Protein AF-0000000078979575 (afdb_homodimer)

Organism: Ruegeria pomeroyi (strain ATCC 700808 / DSM 15171 / DSS-3) (NCBI:txid246200)

Nearest PDB structures (foldseek):
  3bvc-assembly1_A  TM=9.914E-01  e=1.562E-35  Roseovarius nubinhibens ISM
  2rg4-assembly1_A  TM=9.804E-01  e=4.126E-33  Oceanicola granulosus HTCC2516
  5ep9-assembly1_A  TM=7.032E-01  e=1.414E-06  Streptomyces nogalater
  7u6i-assembly1_A  TM=6.533E-01  e=7.862E-06  Streptomyces wuyuanensis
  2a1x-assembly1_A  TM=5.498E-01  e=2.847E-05  Homo sapiens

Radius of gyration: 26.41 Å; Cα contacts (8 Å, |Δi|>4): 901; chains: 2; bounding box: 47×78×56 Å

Solvent-accessible surface area (backbone atoms only — not comparable to full-atom values): 21400 Å² total; per-residue (Å²): 127,70,47,73,46,68,29,48,45,44,61,39,39,35,30,56,47,63,80,33,56,57,76,72,58,57,66,60,50,43,53,48,54,52,53,50,56,73,69,33,58,68,18,50,50,51,16,61,76,67,68,44,54,54,41,42,28,71,90,56,42,89,49,54,44,78,75,33,68,70,44,38,38,45,48,52,15,46,52,52,52,51,51,52,48,42,56,73,64,28,51,39,58,81,92,44,45,78,40,83,71,46,57,29,44,38,39,27,36,54,68,14,56,41,73,77,45,62,42,83,91,31,38,39,28,38,40,34,34,49,35,67,47,77,61,47,49,58,36,34,39,44,37,80,54,56,84,64,42,76,80,41,71,49,59,36,96,80,40,58,73,35,64,34,60,58,47,78,47,83,76,50,64,45,26,32,40,38,35,53,14,64,53,36,31,28,24,52,55,19,69,12,88,52,55,34,29,34,40,36,38,31,24,21,80,86,127,69,47,71,45,68,29,48,44,43,60,41,40,35,33,57,46,62,78,33,57,56,76,74,58,57,67,60,51,42,51,49,52,51,52,50,56,71,69,33,59,66,18,49,52,49,17,63,75,68,68,44,53,55,41,41,28,71,88,57,42,88,50,53,44,79,74,34,68,70,43,38,37,46,49,52,15,48,52,51,52,51,50,52,48,43,57,73,64,27,51,38,57,82,91,45,45,78,41,81,71,45,56,29,45,38,39,27,35,54,68,15,55,41,73,76,43,63,43,84,91,31,39,39,26,37,41,34,35,52,36,68,48,76,61,48,49,58,36,33,38,44,37,79,53,55,84,64,42,77,78,40,69,50,60,37,95,81,41,58,73,34,63,34,60,59,48,79,47,82,77,52,65,46,25,32,40,38,35,51,14,65,52,37,30,28,25,51,57,19,68,13,88,53,56,32,29,35,39,37,37,32,23,21,80,85

Secondary structure (DSSP, 8-state):
--EEEEESPEEEEEEEGGGSSSP--HHHHHHHHHHHHHH-HHHHHHHHHTT-SSEE-TTT-S-HHHH-HHHHHHHHHHHHHHHHHHHHTTB--TT--EEEEEEEEEEE-TT--EEEE--TT-SEEEEEEEE--TT---EEEE-TTGGGGTTSPPBPTT--GGG-SEEEE-PPTTEEEEEETTS-EEEPPP-SSSPEEEEEEEEEE-/--EEEEESPEEEEEEEGGGSSSP--HHHHHHHHHHHHHH-HHHHHHHHHTT-SSEE-TTT-S-HHHH-HHHHHHHHHHHHHHHHHHHHTTB--TT--EEEEEEEEEEE-TT--EEEE--TT-SEEEEEEEE--TT---EEEE-TTGGGGTTSPPBPTT--GGG-SEEEE-PPTTEEEEEETTS-EEEPPP-SSSPEEEEEEEEEE-

InterPro domains:
  IPR012668 Conserved hypothetical protein CHP02466 [PF13759] (103-202)
  IPR012668 Conserved hypothetical protein CHP02466 [TIGR02466] (5-206)

Structure (mmCIF, N/CA/C/O backbone):
data_AF-0000000078979575-model_v1
#
loop_
_entity.id
_entity.type
_entity.pdbx_description
1 polymer 'Fe2OG dioxygenase domain-containing protein'
#
loop_
_atom_site.group_PDB
_atom_site.id
_atom_site.type_symbol
_atom_site.label_atom_id
_atom_site.label_alt_id
_atom_site.label_comp_id
_atom_site.label_asym_id
_atom_site.label_entity_id
_atom_site.label_seq_id
_atom_site.pdbx_PDB_ins_code
_atom_site.Cartn_x
_atom_site.Cartn_y
_atom_site.Cartn_z
_atom_site.occupancy
_atom_site.B_iso_or_equiv
_atom_site.auth_seq_id
_atom_site.auth_comp_id
_atom_site.auth_asym_id
_atom_site.auth_atom_id
_atom_site.pdbx_PDB_model_num
ATOM 1 N N . MET A 1 1 ? -10.383 22.484 -6.965 1 86.62 1 MET A N 1
ATOM 2 C CA . MET A 1 1 ? -10.766 21.109 -6.727 1 86.62 1 MET A CA 1
ATOM 3 C C . MET A 1 1 ? -9.633 20.328 -6.059 1 86.62 1 MET A C 1
ATOM 5 O O . MET A 1 1 ? -8.461 20.562 -6.344 1 86.62 1 MET A O 1
ATOM 9 N N . SER A 1 2 ? -9.992 19.562 -5.074 1 93.56 2 SER A N 1
ATOM 10 C CA . SER A 1 2 ? -9.008 18.781 -4.34 1 93.56 2 SER A CA 1
ATOM 11 C C . SER A 1 2 ? -8.227 17.859 -5.273 1 93.56 2 SER A C 1
ATOM 13 O O . SER A 1 2 ? -8.742 17.438 -6.305 1 93.56 2 SER A O 1
ATOM 15 N N . GLN A 1 3 ? -7.035 17.797 -5.059 1 95.62 3 GLN A N 1
ATOM 16 C CA . GLN A 1 3 ? -6.164 16.828 -5.723 1 95.62 3 GLN A CA 1
ATOM 17 C C . GLN A 1 3 ? -5.887 15.625 -4.824 1 95.62 3 GLN A C 1
ATOM 19 O O . GLN A 1 3 ? -5.219 15.75 -3.797 1 95.62 3 GLN A O 1
ATOM 24 N N . ILE A 1 4 ? -6.449 14.523 -5.25 1 97.38 4 ILE A N 1
ATOM 25 C CA . ILE A 1 4 ? -6.227 13.32 -4.457 1 97.38 4 ILE A CA 1
ATOM 26 C C . ILE A 1 4 ? -5.355 12.336 -5.238 1 97.38 4 ILE A C 1
ATOM 28 O O . ILE A 1 4 ? -5.672 11.992 -6.379 1 97.38 4 ILE A O 1
ATOM 32 N N . GLU A 1 5 ? -4.258 11.898 -4.656 1 97.94 5 GLU A N 1
ATOM 33 C CA . GLU A 1 5 ? -3.289 11.023 -5.305 1 97.94 5 GLU A CA 1
ATOM 34 C C . GLU A 1 5 ? -3.324 9.625 -4.695 1 97.94 5 GLU A C 1
ATOM 36 O O . GLU A 1 5 ? -3.643 9.461 -3.514 1 97.94 5 GLU A O 1
ATOM 41 N N . SER A 1 6 ? -3.068 8.578 -5.543 1 98.62 6 SER A N 1
ATOM 42 C CA . SER A 1 6 ? -2.793 7.223 -5.082 1 98.62 6 SER A CA 1
ATOM 43 C C . SER A 1 6 ? -1.292 6.957 -5.008 1 98.62 6 SER A C 1
ATOM 45 O O . SER A 1 6 ? -0.59 7.051 -6.02 1 98.62 6 SER A O 1
ATOM 47 N N . LEU A 1 7 ? -0.844 6.695 -3.799 1 98.75 7 LEU A N 1
ATOM 48 C CA . LEU A 1 7 ? 0.581 6.516 -3.545 1 98.75 7 LEU A CA 1
ATOM 49 C C . LEU A 1 7 ? 0.865 5.109 -3.027 1 98.75 7 LEU A C 1
ATOM 51 O O . LEU A 1 7 ? -0.049 4.406 -2.59 1 98.75 7 LEU A O 1
ATOM 55 N N . PHE A 1 8 ? 2.148 4.68 -3.162 1 98.62 8 PHE A N 1
ATOM 56 C CA . PHE A 1 8 ? 2.646 3.451 -2.559 1 98.62 8 PHE A CA 1
ATOM 57 C C . PHE A 1 8 ? 1.82 2.254 -3.008 1 98.62 8 PHE A C 1
ATOM 59 O O . PHE A 1 8 ? 1.342 1.476 -2.18 1 98.62 8 PHE A O 1
ATOM 66 N N . VAL A 1 9 ? 1.707 2.105 -4.301 1 98.69 9 VAL A N 1
ATOM 67 C CA . VAL A 1 9 ? 0.762 1.155 -4.875 1 98.69 9 VAL A CA 1
ATOM 68 C C . VAL A 1 9 ? 1.391 -0.236 -4.922 1 98.69 9 VAL A C 1
ATOM 70 O O . VAL A 1 9 ? 2.611 -0.369 -5.023 1 98.69 9 VAL A O 1
ATOM 73 N N . THR A 1 10 ? 0.613 -1.27 -4.816 1 98.75 10 THR A N 1
ATOM 74 C CA . THR A 1 10 ? 0.979 -2.662 -5.051 1 98.75 10 THR A CA 1
ATOM 75 C C . THR A 1 10 ? 0.562 -3.102 -6.453 1 98.75 10 THR A C 1
ATOM 77 O O . THR A 1 10 ? -0.618 -3.029 -6.805 1 98.75 10 THR A O 1
ATOM 80 N N . ARG A 1 11 ? 1.549 -3.553 -7.199 1 98.75 11 ARG A N 1
ATOM 81 C CA . ARG A 1 11 ? 1.287 -3.873 -8.602 1 98.75 11 ARG A CA 1
ATOM 82 C C . ARG A 1 11 ? 0.968 -5.355 -8.773 1 98.75 11 ARG A C 1
ATOM 84 O O . ARG A 1 11 ? 1.617 -6.211 -8.164 1 98.75 11 ARG A O 1
ATOM 91 N N . LEU A 1 12 ? -0.054 -5.641 -9.57 1 98.88 12 LEU A N 1
ATOM 92 C CA . LEU A 1 12 ? -0.389 -7 -9.984 1 98.88 12 LEU A CA 1
ATOM 93 C C . LEU A 1 12 ? -0.333 -7.137 -11.5 1 98.88 12 LEU A C 1
ATOM 95 O O . LEU A 1 12 ? -1.012 -6.402 -12.219 1 98.88 12 LEU A O 1
ATOM 99 N N . TYR A 1 13 ? 0.496 -8.086 -11.953 1 98.81 13 TYR A N 1
ATOM 100 C CA . TYR A 1 13 ? 0.707 -8.352 -13.367 1 98.81 13 TYR A CA 1
ATOM 101 C C . TYR A 1 13 ? -0.141 -9.531 -13.828 1 98.81 13 TYR A C 1
ATOM 103 O O . TYR A 1 13 ? -0.115 -10.602 -13.219 1 98.81 13 TYR A O 1
ATOM 111 N N . ARG A 1 14 ? -0.91 -9.344 -14.852 1 98.69 14 ARG A N 1
ATOM 112 C CA . ARG A 1 14 ? -1.663 -10.406 -15.508 1 98.69 14 ARG A CA 1
ATOM 113 C C . ARG A 1 14 ? -1.429 -10.391 -17.016 1 98.69 14 ARG A C 1
ATOM 115 O O . ARG A 1 14 ? -1.499 -9.336 -17.641 1 98.69 14 ARG A O 1
ATOM 122 N N . ALA A 1 15 ? -1.173 -11.516 -17.562 1 98.44 15 ALA A N 1
ATOM 123 C CA . ALA A 1 15 ? -1.02 -11.648 -19 1 98.44 15 ALA A CA 1
ATOM 124 C C . ALA A 1 15 ? -1.31 -13.07 -19.469 1 98.44 15 ALA A C 1
ATOM 126 O O . ALA A 1 15 ? -1.337 -14 -18.656 1 98.44 15 ALA A O 1
ATOM 127 N N . ARG A 1 16 ? -1.567 -13.156 -20.781 1 97.69 16 ARG A N 1
ATOM 128 C CA . ARG A 1 16 ? -1.498 -14.484 -21.391 1 97.69 16 ARG A CA 1
ATOM 129 C C . ARG A 1 16 ? -0.058 -14.977 -21.453 1 97.69 16 ARG A C 1
ATOM 131 O O . ARG A 1 16 ? 0.836 -14.25 -21.891 1 97.69 16 ARG A O 1
ATOM 138 N N . LEU A 1 17 ? 0.126 -16.188 -21 1 97.38 17 LEU A N 1
ATOM 139 C CA . LEU A 1 17 ? 1.456 -16.781 -21.047 1 97.38 17 LEU A CA 1
ATOM 140 C C . LEU A 1 17 ? 2.025 -16.719 -22.453 1 97.38 17 LEU A C 1
ATOM 142 O O . LEU A 1 17 ? 3.223 -16.469 -22.641 1 97.38 17 LEU A O 1
ATOM 146 N N . SER A 1 18 ? 1.192 -16.797 -23.422 1 96.06 18 SER A N 1
ATOM 147 C CA . SER A 1 18 ? 1.577 -16.891 -24.828 1 96.06 18 SER A CA 1
ATOM 148 C C . SER A 1 18 ? 2.033 -15.539 -25.359 1 96.06 18 SER A C 1
ATOM 150 O O . SER A 1 18 ? 2.504 -15.445 -26.5 1 96.06 18 SER A O 1
ATOM 152 N N . GLU A 1 19 ? 1.841 -14.484 -24.594 1 96.62 19 GLU A N 1
ATOM 153 C CA . GLU A 1 19 ? 2.342 -13.188 -25.047 1 96.62 19 GLU A CA 1
ATOM 154 C C . GLU A 1 19 ? 3.855 -13.219 -25.219 1 96.62 19 GLU A C 1
ATOM 156 O O . GLU A 1 19 ? 4.414 -12.391 -25.953 1 96.62 19 GLU A O 1
ATOM 161 N N . HIS A 1 20 ? 4.484 -14.031 -24.469 1 96.25 20 HIS A N 1
ATOM 162 C CA . HIS A 1 20 ? 5.902 -14.32 -24.672 1 96.25 20 HIS A CA 1
ATOM 163 C C . HIS A 1 20 ? 6.125 -15.781 -25.047 1 96.25 20 HIS A C 1
ATOM 165 O O . HIS A 1 20 ? 5.477 -16.672 -24.5 1 96.25 20 HIS A O 1
ATOM 171 N N . GLY A 1 21 ? 6.941 -15.93 -25.984 1 93.5 21 GLY A N 1
ATOM 172 C CA . GLY A 1 21 ? 7.227 -17.281 -26.438 1 93.5 21 GLY A CA 1
ATOM 173 C C . GLY A 1 21 ? 8.234 -18 -25.562 1 93.5 21 GLY A C 1
ATOM 174 O O . GLY A 1 21 ? 8.836 -17.406 -24.672 1 93.5 21 GLY A O 1
ATOM 175 N N . PRO A 1 22 ? 8.352 -19.422 -25.781 1 95.62 22 PRO A N 1
ATOM 176 C CA . PRO A 1 22 ? 7.602 -20.266 -26.719 1 95.62 22 PRO A CA 1
ATOM 177 C C . PRO A 1 22 ? 6.164 -20.516 -26.266 1 95.62 22 PRO A C 1
ATOM 179 O O . PRO A 1 22 ? 5.852 -20.406 -25.078 1 95.62 22 PRO A O 1
ATOM 182 N N . ALA A 1 23 ? 5.344 -20.812 -27.25 1 92.94 23 ALA A N 1
ATOM 183 C CA . ALA A 1 23 ? 3.959 -21.141 -26.938 1 92.94 23 ALA A CA 1
ATOM 184 C C . ALA A 1 23 ? 3.877 -22.453 -26.156 1 92.94 23 ALA A C 1
ATOM 186 O O . ALA A 1 23 ? 4.582 -23.422 -26.484 1 92.94 23 ALA A O 1
ATOM 187 N N . ILE A 1 24 ? 3.1 -22.422 -25.172 1 95.25 24 ILE A N 1
ATOM 188 C CA . ILE A 1 24 ? 2.885 -23.609 -24.359 1 95.25 24 ILE A CA 1
ATOM 189 C C . ILE A 1 24 ? 1.518 -24.219 -24.672 1 95.25 24 ILE A C 1
ATOM 191 O O . ILE A 1 24 ? 0.49 -23.547 -24.531 1 95.25 24 ILE A O 1
ATOM 195 N N . ASP A 1 25 ? 1.508 -25.438 -25.109 1 94.81 25 ASP A N 1
ATOM 196 C CA . ASP A 1 25 ? 0.245 -26.125 -25.359 1 94.81 25 ASP A CA 1
ATOM 197 C C . ASP A 1 25 ? -0.474 -26.469 -24.062 1 94.81 25 ASP A C 1
ATOM 199 O O . ASP A 1 25 ? 0.044 -27.234 -23.25 1 94.81 25 ASP A O 1
ATOM 203 N N . PRO A 1 26 ? -1.675 -25.969 -23.891 1 95.5 26 PRO A N 1
ATOM 204 C CA . PRO A 1 26 ? -2.359 -26.188 -22.625 1 95.5 26 PRO A CA 1
ATOM 205 C C . PRO A 1 26 ? -2.691 -27.656 -22.359 1 95.5 26 PRO A C 1
ATOM 207 O O . PRO A 1 26 ? -2.633 -28.109 -21.219 1 95.5 26 PRO A O 1
ATOM 210 N N . GLU A 1 27 ? -3.059 -28.359 -23.359 1 96.5 27 GLU A N 1
ATOM 211 C CA . GLU A 1 27 ? -3.402 -29.766 -23.203 1 96.5 27 GLU A CA 1
ATOM 212 C C . GLU A 1 27 ? -2.178 -30.594 -22.844 1 96.5 27 GLU A C 1
ATOM 214 O O . GLU A 1 27 ? -2.252 -31.469 -21.969 1 96.5 27 GLU A O 1
ATOM 219 N N . GLU A 1 28 ? -1.124 -30.344 -23.531 1 97.44 28 GLU A N 1
ATOM 220 C CA . GLU A 1 28 ? 0.119 -31.031 -23.203 1 97.44 28 GLU A CA 1
ATOM 221 C C . GLU A 1 28 ? 0.579 -30.719 -21.781 1 97.44 28 GLU A C 1
ATOM 223 O O . GLU A 1 28 ? 1.053 -31.609 -21.062 1 97.44 28 GLU A O 1
ATOM 228 N N . MET A 1 29 ? 0.469 -29.484 -21.406 1 98.44 29 MET A N 1
ATOM 229 C CA . MET A 1 29 ? 0.854 -29.078 -20.047 1 98.44 29 MET A CA 1
ATOM 230 C C . MET A 1 29 ? 0.012 -29.812 -19 1 98.44 29 MET A C 1
ATOM 232 O O . MET A 1 29 ? 0.546 -30.344 -18.031 1 98.44 29 MET A O 1
ATOM 236 N N . GLU A 1 30 ? -1.282 -29.859 -19.219 1 98.5 30 GLU A N 1
ATOM 237 C CA . GLU A 1 30 ? -2.182 -30.547 -18.297 1 98.5 30 GLU A CA 1
ATOM 238 C C . GLU A 1 30 ? -1.83 -32.031 -18.172 1 98.5 30 GLU A C 1
ATOM 240 O O . GLU A 1 30 ? -1.716 -32.562 -17.078 1 98.5 30 GLU A O 1
ATOM 245 N N . ALA A 1 31 ? -1.645 -32.625 -19.312 1 98.31 31 ALA A N 1
ATOM 246 C CA . ALA A 1 31 ? -1.289 -34.062 -19.328 1 98.31 31 ALA A CA 1
ATOM 247 C C . ALA A 1 31 ? 0.037 -34.312 -18.609 1 98.31 31 ALA A C 1
ATOM 249 O O . ALA A 1 31 ? 0.183 -35.281 -17.875 1 98.31 31 ALA A O 1
ATOM 250 N N . SER A 1 32 ? 1.008 -33.406 -18.844 1 98.25 32 SER A N 1
ATOM 251 C CA . SER A 1 32 ? 2.311 -33.531 -18.203 1 98.25 32 SER A CA 1
ATOM 252 C C . SER A 1 32 ? 2.186 -33.406 -16.688 1 98.25 32 SER A C 1
ATOM 254 O O . SER A 1 32 ? 2.797 -34.188 -15.945 1 98.25 32 SER A O 1
ATOM 256 N N . CYS A 1 33 ? 1.37 -32.5 -16.188 1 98.69 33 CYS A N 1
ATOM 257 C CA . CYS A 1 33 ? 1.175 -32.312 -14.75 1 98.69 33 CYS A CA 1
ATOM 258 C C . CYS A 1 33 ? 0.603 -33.594 -14.117 1 98.69 33 CYS A C 1
ATOM 260 O O . CYS A 1 33 ? 1.081 -34.031 -13.07 1 98.69 33 CYS A O 1
ATOM 262 N N . TYR A 1 34 ? -0.356 -34.188 -14.789 1 98.38 34 TYR A N 1
ATOM 263 C CA . TYR A 1 34 ? -0.957 -35.406 -14.258 1 98.38 34 TYR A CA 1
ATOM 264 C C . TYR A 1 34 ? 0.049 -36.562 -14.25 1 98.38 34 TYR A C 1
ATOM 266 O O . TYR A 1 34 ? 0.15 -37.281 -13.266 1 98.38 34 TYR A O 1
ATOM 274 N N . SER A 1 35 ? 0.728 -36.688 -15.336 1 98.25 35 SER A N 1
ATOM 275 C CA . SER A 1 35 ? 1.705 -37.75 -15.453 1 98.25 35 SER A CA 1
ATOM 276 C C . SER A 1 35 ? 2.789 -37.656 -14.383 1 98.25 35 SER A C 1
ATOM 278 O O . SER A 1 35 ? 3.146 -38.625 -13.742 1 98.25 35 SER A O 1
ATOM 280 N N . ILE A 1 36 ? 3.258 -36.438 -14.203 1 98.25 36 ILE A N 1
ATOM 281 C CA . ILE A 1 36 ? 4.305 -36.188 -13.219 1 98.25 36 ILE A CA 1
ATOM 282 C C . ILE A 1 36 ? 3.781 -36.5 -11.82 1 98.25 36 ILE A C 1
ATOM 284 O O . ILE A 1 36 ? 4.453 -37.188 -11.031 1 98.25 36 ILE A O 1
ATOM 288 N N . ALA A 1 37 ? 2.602 -36.094 -11.508 1 98.12 37 ALA A N 1
ATOM 289 C CA . ALA A 1 37 ? 1.998 -36.344 -10.203 1 98.12 37 ALA A CA 1
ATOM 290 C C . ALA A 1 37 ? 1.882 -37.844 -9.93 1 98.12 37 ALA A C 1
ATOM 292 O O . ALA A 1 37 ? 2.188 -38.281 -8.828 1 98.12 37 ALA A O 1
ATOM 293 N N . GLU A 1 38 ? 1.471 -38.562 -10.906 1 97.38 38 GLU A N 1
ATOM 294 C CA . GLU A 1 38 ? 1.272 -40 -10.773 1 97.38 38 GLU A CA 1
ATOM 295 C C . GLU A 1 38 ? 2.588 -40.688 -10.477 1 97.38 38 GLU A C 1
ATOM 297 O O . GLU A 1 38 ? 2.621 -41.656 -9.711 1 97.38 38 GLU A O 1
ATOM 302 N N . ASP A 1 39 ? 3.637 -40.219 -11.055 1 97.38 39 ASP A N 1
ATOM 303 C CA . ASP A 1 39 ? 4.926 -40.906 -10.961 1 97.38 39 ASP A CA 1
ATOM 304 C C . ASP A 1 39 ? 5.715 -40.406 -9.742 1 97.38 39 ASP A C 1
ATOM 306 O O . ASP A 1 39 ? 6.695 -41.031 -9.344 1 97.38 39 ASP A O 1
ATOM 310 N N . ASP A 1 40 ? 5.344 -39.219 -9.188 1 97.94 40 ASP A N 1
ATOM 311 C CA . ASP A 1 40 ? 6.082 -38.594 -8.086 1 97.94 40 ASP A CA 1
ATOM 312 C C . ASP A 1 40 ? 5.648 -39.188 -6.742 1 97.94 40 ASP A C 1
ATOM 314 O O . ASP A 1 40 ? 5.035 -38.5 -5.93 1 97.94 40 ASP A O 1
ATOM 318 N N . GLU A 1 41 ? 6.105 -40.344 -6.434 1 97.56 41 GLU A N 1
ATOM 319 C CA . GLU A 1 41 ? 5.746 -41.062 -5.199 1 97.56 41 GLU A CA 1
ATOM 320 C C . GLU A 1 41 ? 6.191 -40.25 -3.975 1 97.56 41 GLU A C 1
ATOM 322 O O . GLU A 1 41 ? 5.453 -40.156 -2.992 1 97.56 41 GLU A O 1
ATOM 327 N N . ALA A 1 42 ? 7.359 -39.75 -4.074 1 97.25 42 ALA A N 1
ATOM 328 C CA . ALA A 1 42 ? 7.879 -38.969 -2.959 1 97.25 42 ALA A CA 1
ATOM 329 C C . ALA A 1 42 ? 6.988 -37.75 -2.674 1 97.25 42 ALA A C 1
ATOM 331 O O . ALA A 1 42 ? 6.719 -37.438 -1.514 1 97.25 42 ALA A O 1
ATOM 332 N N . GLY A 1 43 ? 6.516 -37.031 -3.746 1 97.5 43 GLY A N 1
ATOM 333 C CA . GLY A 1 43 ? 5.609 -35.906 -3.592 1 97.5 43 GLY A CA 1
ATOM 334 C C . GLY A 1 43 ? 4.262 -36.312 -3.014 1 97.5 43 GLY A C 1
ATOM 335 O O . GLY A 1 43 ? 3.713 -35.594 -2.164 1 97.5 43 GLY A O 1
ATOM 336 N N . GLN A 1 44 ? 3.781 -37.406 -3.449 1 97.31 44 GLN A N 1
ATOM 337 C CA . GLN A 1 44 ? 2.518 -37.938 -2.926 1 97.31 44 GLN A CA 1
ATOM 338 C C . GLN A 1 44 ? 2.627 -38.25 -1.436 1 97.31 44 GLN A C 1
ATOM 340 O O . GLN A 1 44 ? 1.744 -37.875 -0.654 1 97.31 44 GLN A O 1
ATOM 345 N N . GLU A 1 45 ? 3.666 -38.844 -1.069 1 97.44 45 GLU A N 1
ATOM 346 C CA . GLU A 1 45 ? 3.887 -39.188 0.334 1 97.44 45 GLU A CA 1
ATOM 347 C C . GLU A 1 45 ? 4.02 -37.938 1.188 1 97.44 45 GLU A C 1
ATOM 349 O O . GLU A 1 45 ? 3.459 -37.875 2.285 1 97.44 45 GLU A O 1
ATOM 354 N N . TRP A 1 46 ? 4.766 -37 0.693 1 97.06 46 TRP A N 1
ATOM 355 C CA . TRP A 1 46 ? 4.93 -35.75 1.412 1 97.06 46 TRP A CA 1
ATOM 356 C C . TRP A 1 46 ? 3.584 -35.062 1.645 1 97.06 46 TRP A C 1
ATOM 358 O O . TRP A 1 46 ? 3.316 -34.562 2.738 1 97.06 46 TRP A O 1
ATOM 368 N N . CYS A 1 47 ? 2.732 -35 0.613 1 96.81 47 CYS A N 1
ATOM 369 C CA . CYS A 1 47 ? 1.419 -34.375 0.703 1 96.81 47 CYS A CA 1
ATOM 370 C C . CYS A 1 47 ? 0.57 -35.031 1.78 1 96.81 47 CYS A C 1
ATOM 372 O O . CYS A 1 47 ? -0.08 -34.344 2.574 1 96.81 47 CYS A O 1
ATOM 374 N N . GLU A 1 48 ? 0.619 -36.312 1.797 1 95.75 48 GLU A N 1
ATOM 375 C CA . GLU A 1 48 ? -0.125 -37.062 2.805 1 95.75 48 GLU A CA 1
ATOM 376 C C . GLU A 1 48 ? 0.4 -36.75 4.207 1 95.75 48 GLU A C 1
ATOM 378 O O . GLU A 1 48 ? -0.378 -36.469 5.121 1 95.75 48 GLU A O 1
ATOM 383 N N . GLU A 1 49 ? 1.665 -36.812 4.359 1 97.31 49 GLU A N 1
ATOM 384 C CA . GLU A 1 49 ? 2.297 -36.625 5.664 1 97.31 49 GLU A CA 1
ATOM 385 C C . GLU A 1 49 ? 2.074 -35.219 6.195 1 97.31 49 GLU A C 1
ATOM 387 O O . GLU A 1 49 ? 1.988 -35 7.406 1 97.31 49 GLU A O 1
ATOM 392 N N . ASN A 1 50 ? 1.962 -34.219 5.305 1 95.81 50 ASN A N 1
ATOM 393 C CA . ASN A 1 50 ? 1.886 -32.844 5.719 1 95.81 50 ASN A CA 1
ATOM 394 C C . ASN A 1 50 ? 0.464 -32.281 5.605 1 95.81 50 ASN A C 1
ATOM 396 O O . ASN A 1 50 ? 0.237 -31.094 5.773 1 95.81 50 ASN A O 1
ATOM 400 N N . GLY A 1 51 ? -0.438 -33.125 5.258 1 93.94 51 GLY A N 1
ATOM 401 C CA . GLY A 1 51 ? -1.84 -32.75 5.211 1 93.94 51 GLY A CA 1
ATOM 402 C C . GLY A 1 51 ? -2.156 -31.781 4.074 1 93.94 51 GLY A C 1
ATOM 403 O O . GLY A 1 51 ? -3.043 -30.938 4.199 1 93.94 51 GLY A O 1
ATOM 404 N N . TYR A 1 52 ? -1.342 -31.781 3.059 1 93.25 52 TYR A N 1
ATOM 405 C CA . TYR A 1 52 ? -1.653 -31 1.865 1 93.25 52 TYR A CA 1
ATOM 406 C C . TYR A 1 52 ? -2.83 -31.609 1.111 1 93.25 52 TYR A C 1
ATOM 408 O O . TYR A 1 52 ? -2.805 -32.781 0.75 1 93.25 52 TYR A O 1
ATOM 416 N N . PRO A 1 53 ? -3.836 -30.734 0.914 1 92.06 53 PRO A N 1
ATOM 417 C CA . PRO A 1 53 ? -4.949 -31.266 0.129 1 92.06 53 PRO A CA 1
ATOM 418 C C . PRO A 1 53 ? -4.609 -31.422 -1.353 1 92.06 53 PRO A C 1
ATOM 420 O O . PRO A 1 53 ? -4.348 -30.422 -2.033 1 92.06 53 PRO A O 1
ATOM 423 N N . GLY A 1 54 ? -4.547 -32.656 -1.816 1 95.44 54 GLY A N 1
ATOM 424 C CA . GLY A 1 54 ? -4.172 -32.906 -3.199 1 95.44 54 GLY A CA 1
ATOM 425 C C . GLY A 1 54 ? -2.691 -33.219 -3.371 1 95.44 54 GLY A C 1
ATOM 426 O O . GLY A 1 54 ? -2.105 -33.938 -2.586 1 95.44 54 GLY A O 1
ATOM 427 N N . TYR A 1 55 ? -2.115 -32.625 -4.477 1 97.75 55 TYR A N 1
ATOM 428 C CA . TYR A 1 55 ? -0.718 -32.906 -4.793 1 97.75 55 TYR A CA 1
ATOM 429 C C . TYR A 1 55 ? 0.044 -31.594 -5.043 1 97.75 55 TYR A C 1
ATOM 431 O O . TYR A 1 55 ? -0.481 -30.672 -5.664 1 97.75 55 TYR A O 1
ATOM 439 N N . THR A 1 56 ? 1.223 -31.578 -4.551 1 98.25 56 THR A N 1
ATOM 440 C CA . THR A 1 56 ? 2.195 -30.562 -4.941 1 98.25 56 THR A CA 1
ATOM 441 C C . THR A 1 56 ? 3.578 -31.172 -5.121 1 98.25 56 THR A C 1
ATOM 443 O O . THR A 1 56 ? 3.949 -32.094 -4.398 1 98.25 56 THR A O 1
ATOM 446 N N . SER A 1 57 ? 4.262 -30.688 -6.02 1 97.94 57 SER A N 1
ATOM 447 C CA . SER A 1 57 ? 5.621 -31.172 -6.219 1 97.94 57 SER A CA 1
ATOM 448 C C . SER A 1 57 ? 6.629 -30.328 -5.445 1 97.94 57 SER A C 1
ATOM 450 O O . SER A 1 57 ? 7.84 -30.516 -5.578 1 97.94 57 SER A O 1
ATOM 452 N N . TYR A 1 58 ? 6.203 -29.406 -4.672 1 94.56 58 TYR A N 1
ATOM 453 C CA . TYR A 1 58 ? 6.996 -28.375 -4.004 1 94.56 58 TYR A CA 1
ATOM 454 C C . TYR A 1 58 ? 8.18 -29 -3.268 1 94.56 58 TYR A C 1
ATOM 456 O O . TYR A 1 58 ? 9.297 -28.484 -3.338 1 94.56 58 TYR A O 1
ATOM 464 N N . ALA A 1 59 ? 7.973 -30.078 -2.695 1 90.81 59 ALA A N 1
ATOM 465 C CA . ALA A 1 59 ? 9 -30.641 -1.819 1 90.81 59 ALA A CA 1
ATOM 466 C C . ALA A 1 59 ? 9.742 -31.781 -2.504 1 90.81 59 ALA A C 1
ATOM 468 O O . ALA A 1 59 ? 10.719 -32.312 -1.963 1 90.81 59 ALA A O 1
ATOM 469 N N . SER A 1 60 ? 9.32 -32.094 -3.756 1 90.56 60 SER A N 1
ATOM 470 C CA . SER A 1 60 ? 9.844 -33.344 -4.289 1 9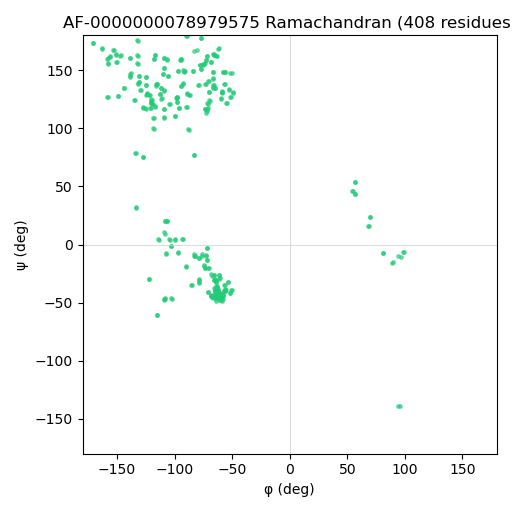0.56 60 SER A CA 1
ATOM 471 C C . SER A 1 60 ? 10.594 -33.125 -5.594 1 90.56 60 SER A C 1
ATOM 473 O O . SER A 1 60 ? 11.508 -33.875 -5.934 1 90.56 60 SER A O 1
ATOM 475 N N . LEU A 1 61 ? 10.211 -32.156 -6.324 1 90.44 61 LEU A N 1
ATOM 476 C CA . LEU A 1 61 ? 10.82 -31.953 -7.633 1 90.44 61 LEU A CA 1
ATOM 477 C C . LEU A 1 61 ? 11.359 -30.531 -7.762 1 90.44 61 LEU A C 1
ATOM 479 O O . LEU A 1 61 ? 10.586 -29.578 -7.789 1 90.44 61 LEU A O 1
ATOM 483 N N . THR A 1 62 ? 12.68 -30.453 -7.934 1 90.94 62 THR A N 1
ATOM 484 C CA . THR A 1 62 ? 13.305 -29.141 -8.031 1 90.94 62 THR A CA 1
ATOM 485 C C . THR A 1 62 ? 13.883 -28.922 -9.422 1 90.94 62 THR A C 1
ATOM 487 O O . THR A 1 62 ? 14.461 -27.859 -9.703 1 90.94 62 THR A O 1
ATOM 490 N N . ASP A 1 63 ? 13.648 -29.922 -10.328 1 96.06 63 ASP A N 1
ATOM 491 C CA . ASP A 1 63 ? 14.352 -29.875 -11.602 1 96.06 63 ASP A CA 1
ATOM 492 C C . ASP A 1 63 ? 13.391 -30.141 -12.766 1 96.06 63 ASP A C 1
ATOM 494 O O . ASP A 1 63 ? 13.781 -30.734 -13.766 1 96.06 63 ASP A O 1
ATOM 498 N N . LEU A 1 64 ? 12.125 -29.703 -12.57 1 97.44 64 LEU A N 1
ATOM 499 C CA . LEU A 1 64 ? 11.094 -29.938 -13.578 1 97.44 64 LEU A CA 1
ATOM 500 C C . LEU A 1 64 ? 11.547 -29.469 -14.945 1 97.44 64 LEU A C 1
ATOM 502 O O . LEU A 1 64 ? 11.414 -30.188 -15.938 1 97.44 64 LEU A O 1
ATOM 506 N N . PRO A 1 65 ? 12.203 -28.297 -15.047 1 97.06 65 PRO A N 1
ATOM 507 C CA . PRO A 1 65 ? 12.578 -27.812 -16.375 1 97.06 65 PRO A CA 1
ATOM 508 C C . PRO A 1 65 ? 13.648 -28.688 -17.031 1 97.06 65 PRO A C 1
ATOM 510 O O . PRO A 1 65 ? 13.719 -28.766 -18.266 1 97.06 65 PRO A O 1
ATOM 513 N N . TRP A 1 66 ? 14.391 -29.297 -16.219 1 96.06 66 TRP A N 1
ATOM 514 C CA . TRP A 1 66 ? 15.438 -30.188 -16.75 1 96.06 66 TRP A CA 1
ATOM 515 C C . TRP A 1 66 ? 14.844 -31.516 -17.188 1 96.06 66 TRP A C 1
ATOM 517 O O . TRP A 1 66 ? 15.289 -32.094 -18.172 1 96.06 66 TRP A O 1
ATOM 527 N N . ARG A 1 67 ? 13.844 -31.969 -16.562 1 95.56 67 ARG A N 1
ATOM 528 C CA . ARG A 1 67 ? 13.273 -33.281 -16.797 1 95.56 67 ARG A CA 1
ATOM 529 C C . ARG A 1 67 ? 12.266 -33.25 -17.938 1 95.56 67 ARG A C 1
ATOM 531 O O . ARG A 1 67 ? 12.102 -34.25 -18.656 1 95.56 67 ARG A O 1
ATOM 538 N N . PHE A 1 68 ? 11.539 -32.156 -18.047 1 96.44 68 PHE A N 1
ATOM 539 C CA . PHE A 1 68 ? 10.414 -32.094 -18.984 1 96.44 68 PHE A CA 1
ATOM 540 C C . PHE A 1 68 ? 10.523 -30.891 -19.891 1 96.44 68 PHE A C 1
ATOM 542 O O . PHE A 1 68 ? 10.414 -29.75 -19.438 1 96.44 68 PHE A O 1
ATOM 549 N N . PRO A 1 69 ? 10.633 -31.156 -21.172 1 97.12 69 PRO A N 1
ATOM 550 C CA . PRO A 1 69 ? 10.852 -30.047 -22.125 1 97.12 69 PRO A CA 1
ATOM 551 C C . PRO A 1 69 ? 9.766 -28.984 -22.031 1 97.12 69 PRO A C 1
ATOM 553 O O . PRO A 1 69 ? 10.055 -27.797 -22.203 1 97.12 69 PRO A O 1
ATOM 556 N N . ILE A 1 70 ? 8.555 -29.297 -21.766 1 97.94 70 ILE A N 1
ATOM 557 C CA . ILE A 1 70 ? 7.465 -28.328 -21.734 1 97.94 70 ILE A CA 1
ATOM 558 C C . ILE A 1 70 ? 7.68 -27.344 -20.578 1 97.94 70 ILE A C 1
ATOM 560 O O . ILE A 1 70 ? 7.316 -26.172 -20.672 1 97.94 70 ILE A O 1
ATOM 564 N N . PHE A 1 71 ? 8.328 -27.797 -19.484 1 98.5 71 PHE A N 1
ATOM 565 C CA . PHE A 1 71 ? 8.617 -26.906 -18.359 1 98.5 71 PHE A CA 1
ATOM 566 C C . PHE A 1 71 ? 9.828 -26.031 -18.672 1 98.5 71 PHE A C 1
ATOM 568 O O . PHE A 1 71 ? 9.922 -24.906 -18.172 1 98.5 71 PHE A O 1
ATOM 575 N N . ALA A 1 72 ? 10.781 -26.562 -19.484 1 98.12 72 ALA A N 1
ATOM 576 C CA . ALA A 1 72 ? 11.859 -25.688 -19.969 1 98.12 72 ALA A CA 1
ATOM 577 C C . ALA A 1 72 ? 11.312 -24.547 -20.797 1 98.12 72 ALA A C 1
ATOM 579 O O . ALA A 1 72 ? 11.734 -23.391 -20.641 1 98.12 72 ALA A O 1
ATOM 580 N N . ASP A 1 73 ? 10.383 -24.859 -21.641 1 98.12 73 ASP A N 1
ATOM 581 C CA . ASP A 1 73 ? 9.719 -23.844 -22.453 1 98.12 73 ASP A CA 1
ATOM 582 C C . ASP A 1 73 ? 8.961 -22.859 -21.562 1 98.12 73 ASP A C 1
ATOM 584 O O . ASP A 1 73 ? 8.992 -21.641 -21.812 1 98.12 73 ASP A O 1
ATOM 588 N N . LEU A 1 74 ? 8.305 -23.391 -20.562 1 98.44 74 LEU A N 1
ATOM 589 C CA . LEU A 1 74 ? 7.574 -22.547 -19.625 1 98.44 74 LEU A CA 1
ATOM 590 C C . LEU A 1 74 ? 8.508 -21.547 -18.953 1 98.44 74 LEU A C 1
ATOM 592 O O . LEU A 1 74 ? 8.195 -20.344 -18.891 1 98.44 74 LEU A O 1
ATOM 596 N N . VAL A 1 75 ? 9.648 -21.984 -18.562 1 98.56 75 VAL A N 1
ATOM 597 C CA . VAL A 1 75 ? 10.594 -21.125 -17.859 1 98.56 75 VAL A CA 1
ATOM 598 C C . VAL A 1 75 ? 11.047 -20 -18.797 1 98.56 75 VAL A C 1
ATOM 600 O O . VAL A 1 75 ? 11.156 -18.844 -18.359 1 98.56 75 VAL A O 1
ATOM 603 N N . THR A 1 76 ? 11.281 -20.328 -20.031 1 98.44 76 THR A N 1
ATOM 604 C CA . THR A 1 76 ? 11.68 -19.312 -21 1 98.44 76 THR A CA 1
ATOM 605 C C . THR A 1 76 ? 10.625 -18.219 -21.109 1 98.44 76 THR A C 1
ATOM 607 O O . THR A 1 76 ? 10.945 -17.031 -21.094 1 98.44 76 THR A O 1
ATOM 610 N N . SER A 1 77 ? 9.383 -18.594 -21.172 1 98.25 77 SER A N 1
ATOM 611 C CA . SER A 1 77 ? 8.273 -17.641 -21.234 1 98.25 77 SER A CA 1
ATOM 612 C C . SER A 1 77 ? 8.18 -16.844 -19.938 1 98.25 77 SER A C 1
ATOM 614 O O . SER A 1 77 ? 8.039 -15.609 -19.984 1 98.25 77 SER A O 1
ATOM 616 N N . LEU A 1 78 ? 8.281 -17.531 -18.812 1 98.62 78 LEU A N 1
ATOM 617 C CA . LEU A 1 78 ? 8.164 -16.875 -17.516 1 98.62 78 LEU A CA 1
ATOM 618 C C . LEU A 1 78 ? 9.266 -15.852 -17.312 1 98.62 78 LEU A C 1
ATOM 620 O O . LEU A 1 78 ? 9.031 -14.773 -16.766 1 98.62 78 LEU A O 1
ATOM 624 N N . ASP A 1 79 ? 10.469 -16.172 -17.766 1 98.69 79 ASP A N 1
ATOM 625 C CA . ASP A 1 79 ? 11.578 -15.234 -17.656 1 98.69 79 ASP A CA 1
ATOM 626 C C . ASP A 1 79 ? 11.25 -13.906 -18.312 1 98.69 79 ASP A C 1
ATOM 628 O O . ASP A 1 79 ? 11.547 -12.836 -17.781 1 98.69 79 ASP A O 1
ATOM 632 N N . ALA A 1 80 ? 10.594 -14.008 -19.406 1 98.56 80 ALA A N 1
ATOM 633 C CA . ALA A 1 80 ? 10.234 -12.797 -20.141 1 98.56 80 ALA A CA 1
ATOM 634 C C . ALA A 1 80 ? 9.148 -12.016 -19.406 1 98.56 80 ALA A C 1
ATOM 636 O O . ALA A 1 80 ? 9.195 -10.789 -19.344 1 98.56 80 ALA A O 1
ATOM 637 N N . HIS A 1 81 ? 8.18 -12.695 -18.859 1 98.75 81 HIS A N 1
ATOM 638 C CA . HIS A 1 81 ? 7.117 -12.039 -18.109 1 98.75 81 HIS A CA 1
ATOM 639 C C . HIS A 1 81 ? 7.66 -11.375 -16.844 1 98.75 81 HIS A C 1
ATOM 641 O O . HIS A 1 81 ? 7.285 -10.25 -16.531 1 98.75 81 HIS A O 1
ATOM 647 N N . VAL A 1 82 ? 8.531 -12.078 -16.188 1 98.75 82 VAL A N 1
ATOM 648 C CA . VAL A 1 82 ? 9.109 -11.547 -14.961 1 98.75 82 VAL A CA 1
ATOM 649 C C . VAL A 1 82 ? 9.953 -10.305 -15.273 1 98.75 82 VAL A C 1
ATOM 651 O O . VAL A 1 82 ? 9.914 -9.32 -14.531 1 98.75 82 VAL A O 1
ATOM 654 N 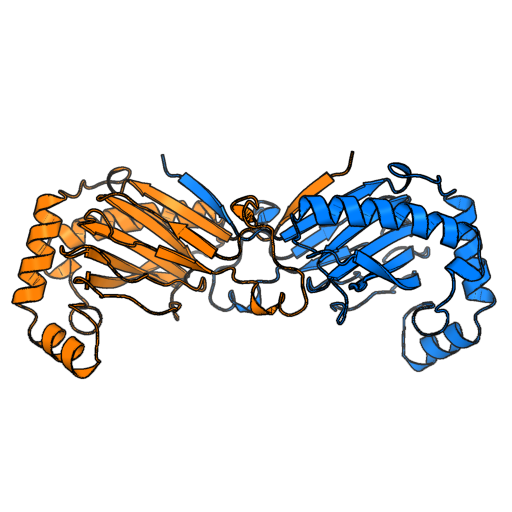N . ALA A 1 83 ? 10.664 -10.359 -16.359 1 98.5 83 ALA A N 1
ATOM 655 C CA . ALA A 1 83 ? 11.438 -9.195 -16.781 1 98.5 83 ALA A CA 1
ATOM 656 C C . ALA A 1 83 ? 10.531 -8 -17.047 1 98.5 83 ALA A C 1
ATOM 658 O O . ALA A 1 83 ? 10.844 -6.875 -16.641 1 98.5 83 ALA A O 1
ATOM 659 N N . ALA A 1 84 ? 9.445 -8.234 -17.703 1 98.5 84 ALA A N 1
ATOM 660 C CA . ALA A 1 84 ? 8.492 -7.168 -18 1 98.5 84 ALA A CA 1
ATOM 661 C C . ALA A 1 84 ? 7.906 -6.582 -16.719 1 98.5 84 ALA A C 1
ATOM 663 O O . ALA A 1 84 ? 7.75 -5.367 -16.594 1 98.5 84 ALA A O 1
ATOM 664 N N . PHE A 1 85 ? 7.609 -7.441 -15.836 1 98.81 85 PHE A N 1
ATOM 665 C CA . PHE A 1 85 ? 7.043 -6.977 -14.578 1 98.81 85 PHE A CA 1
ATOM 666 C C . PHE A 1 85 ? 8.078 -6.199 -13.773 1 98.81 85 PHE A C 1
ATOM 668 O O . PHE A 1 85 ? 7.766 -5.156 -13.195 1 98.81 85 PHE A O 1
ATOM 675 N N . ALA A 1 86 ? 9.258 -6.723 -13.727 1 98.62 86 ALA A N 1
ATOM 676 C CA . ALA A 1 86 ? 10.336 -6.023 -13.031 1 98.62 86 ALA A CA 1
ATOM 677 C C . ALA A 1 86 ? 10.531 -4.621 -13.602 1 98.62 86 ALA A C 1
ATOM 679 O O . ALA A 1 86 ? 10.773 -3.672 -12.852 1 98.62 86 ALA A O 1
ATOM 680 N N . ALA A 1 87 ? 10.422 -4.52 -14.891 1 98.25 87 ALA A N 1
ATOM 681 C CA . ALA A 1 87 ? 10.523 -3.213 -15.539 1 98.25 87 ALA A CA 1
ATOM 682 C C . ALA A 1 87 ? 9.367 -2.305 -15.117 1 98.25 87 ALA A C 1
ATOM 684 O O . ALA A 1 87 ? 9.57 -1.118 -14.844 1 98.25 87 ALA A O 1
ATOM 685 N N . ASP A 1 88 ? 8.219 -2.871 -15.086 1 98.62 88 ASP A N 1
ATOM 686 C CA . ASP A 1 88 ? 7.062 -2.084 -14.664 1 98.62 88 ASP A CA 1
ATOM 687 C C . ASP A 1 88 ? 7.211 -1.629 -13.211 1 98.62 88 ASP A C 1
ATOM 689 O O . ASP A 1 88 ? 6.797 -0.522 -12.859 1 98.62 88 ASP A O 1
ATOM 693 N N . LEU A 1 89 ? 7.777 -2.475 -12.422 1 98.56 89 LEU A N 1
ATOM 694 C CA . LEU A 1 89 ? 8 -2.158 -11.016 1 98.56 89 LEU A CA 1
ATOM 695 C C . LEU A 1 89 ? 9.102 -1.12 -10.859 1 98.56 89 LEU A C 1
ATOM 697 O O . LEU A 1 89 ? 9.305 -0.586 -9.766 1 98.56 89 LEU A O 1
ATOM 701 N N . GLU A 1 90 ? 9.805 -0.932 -11.945 1 98.62 90 GLU A N 1
ATOM 702 C CA . GLU A 1 90 ? 10.938 -0.016 -11.977 1 98.62 90 GLU A CA 1
ATOM 703 C C . GLU A 1 90 ? 11.977 -0.391 -10.922 1 98.62 90 GLU A C 1
ATOM 705 O O . GLU A 1 90 ? 12.469 0.472 -10.195 1 98.62 90 GLU A O 1
ATOM 710 N N . PHE A 1 91 ? 12.273 -1.637 -10.789 1 98.5 91 PHE A N 1
ATOM 711 C CA . PHE A 1 91 ? 13.32 -2.154 -9.914 1 98.5 91 PHE A CA 1
ATOM 712 C C . PHE A 1 91 ? 14.695 -1.688 -10.375 1 98.5 91 PHE A C 1
ATOM 714 O O . PHE A 1 91 ? 14.984 -1.681 -11.57 1 98.5 91 PHE A O 1
ATOM 721 N N . ASP A 1 92 ? 15.477 -1.249 -9.445 1 98.44 92 ASP A N 1
ATOM 722 C CA . ASP A 1 92 ? 16.906 -1.129 -9.664 1 98.44 92 ASP A CA 1
ATOM 723 C C . ASP A 1 92 ? 17.625 -2.434 -9.32 1 98.44 92 ASP A C 1
ATOM 725 O O . ASP A 1 92 ? 17.922 -2.701 -8.156 1 98.44 92 ASP A O 1
ATOM 729 N N . LEU A 1 93 ? 17.938 -3.232 -10.297 1 98.06 93 LEU A N 1
ATOM 730 C CA . LEU A 1 93 ? 18.516 -4.555 -10.062 1 98.06 93 LEU A CA 1
ATOM 731 C C . LEU A 1 93 ? 20.016 -4.461 -9.859 1 98.06 93 LEU A C 1
ATOM 733 O O . LEU A 1 93 ? 20.672 -5.457 -9.531 1 98.06 93 LEU A O 1
ATOM 737 N N . ASP A 1 94 ? 20.562 -3.312 -10.086 1 96.69 94 ASP A N 1
ATOM 738 C CA . ASP A 1 94 ? 21.953 -2.996 -9.781 1 96.69 94 ASP A CA 1
ATOM 739 C C . ASP A 1 94 ? 22.906 -4.004 -10.43 1 96.69 94 ASP A C 1
ATOM 741 O O . ASP A 1 94 ? 23.766 -4.57 -9.758 1 96.69 94 ASP A O 1
ATOM 745 N N . GLY A 1 95 ? 22.688 -4.32 -11.688 1 96.5 95 GLY A N 1
ATOM 746 C CA . GLY A 1 95 ? 23.562 -5.188 -12.461 1 96.5 95 GLY A CA 1
ATOM 747 C C . GLY A 1 95 ? 23.312 -6.664 -12.195 1 96.5 95 GLY A C 1
ATOM 748 O O . GLY A 1 95 ? 23.922 -7.523 -12.852 1 96.5 95 GLY A O 1
ATOM 749 N N . ARG A 1 96 ? 22.5 -7.004 -11.25 1 96.94 96 ARG A N 1
ATOM 750 C CA . ARG A 1 96 ? 22.125 -8.391 -10.969 1 96.94 96 ARG A CA 1
ATOM 751 C C . ARG A 1 96 ? 20.891 -8.797 -11.773 1 96.94 96 ARG A C 1
ATOM 753 O O . ARG A 1 96 ? 20.406 -8.023 -12.602 1 96.94 96 ARG A O 1
ATOM 760 N N . LYS A 1 97 ? 20.469 -10.055 -11.602 1 97.5 97 LYS A N 1
ATOM 761 C CA . LYS A 1 97 ? 19.344 -10.547 -12.398 1 97.5 97 LYS A CA 1
ATOM 762 C C . LYS A 1 97 ? 18.328 -11.273 -11.516 1 97.5 97 LYS A C 1
ATOM 764 O O . LYS A 1 97 ? 18.641 -11.688 -10.398 1 97.5 97 LYS A O 1
ATOM 769 N N . LEU A 1 98 ? 17.141 -11.305 -12.008 1 98.44 98 LEU A N 1
ATOM 770 C CA . LEU A 1 98 ? 16.141 -12.195 -11.438 1 98.44 98 LEU A CA 1
ATOM 771 C C . LEU A 1 98 ? 16.219 -13.578 -12.078 1 98.44 98 LEU A C 1
ATOM 773 O O . LEU A 1 98 ? 16.172 -13.695 -13.305 1 98.44 98 LEU A O 1
ATOM 777 N N . VAL A 1 99 ? 16.297 -14.578 -11.18 1 98.06 99 VAL A N 1
ATOM 778 C CA . VAL A 1 99 ? 16.453 -15.938 -11.695 1 98.06 99 VAL A CA 1
ATOM 779 C C . VAL A 1 99 ? 15.438 -16.859 -11.031 1 98.06 99 VAL A C 1
ATOM 781 O O . VAL A 1 99 ? 15.125 -16.703 -9.844 1 98.06 99 VAL A O 1
ATOM 784 N N . LEU A 1 100 ? 14.969 -17.797 -11.797 1 98.12 100 LEU A N 1
ATOM 785 C CA . LEU A 1 100 ? 14.039 -18.781 -11.242 1 98.12 100 LEU A CA 1
ATOM 786 C C . LEU A 1 100 ? 14.68 -19.547 -10.094 1 98.12 100 LEU A C 1
ATOM 788 O O . LEU A 1 100 ? 15.781 -20.078 -10.234 1 98.12 100 LEU A O 1
ATOM 792 N N . GLU A 1 101 ? 14.016 -19.531 -8.984 1 96.5 101 GLU A N 1
ATOM 793 C CA . GLU A 1 101 ? 14.484 -20.25 -7.801 1 96.5 101 GLU A CA 1
ATOM 794 C C . GLU A 1 101 ? 13.719 -21.547 -7.598 1 96.5 101 GLU A C 1
ATOM 796 O O . GLU A 1 101 ? 14.32 -22.594 -7.312 1 96.5 101 GLU A O 1
ATOM 801 N N . ASP A 1 102 ? 12.445 -21.406 -7.715 1 96.75 102 ASP A N 1
ATOM 802 C CA . ASP A 1 102 ? 11.547 -22.531 -7.5 1 96.75 102 ASP A CA 1
ATOM 803 C C . ASP A 1 102 ? 10.438 -22.562 -8.547 1 96.75 102 ASP A C 1
ATOM 805 O O . ASP A 1 102 ? 9.961 -21.516 -8.992 1 96.75 102 ASP A O 1
ATOM 809 N N . LEU A 1 103 ? 10.023 -23.781 -8.883 1 98.5 103 LEU A N 1
ATOM 810 C CA . LEU A 1 103 ? 8.883 -24.047 -9.75 1 98.5 103 LEU A CA 1
ATOM 811 C C . LEU A 1 103 ? 8.211 -25.359 -9.383 1 98.5 103 LEU A C 1
ATOM 813 O O . LEU A 1 103 ? 8.883 -26.391 -9.266 1 98.5 103 LEU A O 1
ATOM 817 N N . TRP A 1 104 ? 6.871 -25.312 -9.172 1 98.56 104 TRP A N 1
ATOM 818 C CA . TRP A 1 104 ? 6.242 -26.547 -8.719 1 98.56 104 TRP A CA 1
ATOM 819 C C . TRP A 1 104 ? 4.797 -26.625 -9.195 1 98.56 104 TRP A C 1
ATOM 821 O O . TRP A 1 104 ? 4.176 -25.609 -9.492 1 98.56 104 TRP A O 1
ATOM 831 N N . ILE A 1 105 ? 4.281 -27.812 -9.266 1 98.69 105 ILE A N 1
ATOM 832 C CA . ILE A 1 105 ? 2.92 -28.109 -9.695 1 98.69 105 ILE A CA 1
ATOM 833 C C . ILE A 1 105 ? 1.997 -28.172 -8.477 1 98.69 105 ILE A C 1
ATOM 835 O O . ILE A 1 105 ? 2.361 -28.734 -7.441 1 98.69 105 ILE A O 1
ATOM 839 N N . ASN A 1 106 ? 0.806 -27.625 -8.594 1 98.12 106 ASN A N 1
ATOM 840 C CA . ASN A 1 106 ? -0.281 -27.812 -7.641 1 98.12 106 ASN A CA 1
ATOM 841 C C . ASN A 1 106 ? -1.51 -28.438 -8.297 1 98.12 106 ASN A C 1
ATOM 843 O O . ASN A 1 106 ? -2.01 -27.922 -9.297 1 98.12 106 ASN A O 1
ATOM 847 N N . ILE A 1 107 ? -1.977 -29.516 -7.781 1 97.88 107 ILE A N 1
ATOM 848 C CA . ILE A 1 107 ? -3.242 -30.125 -8.172 1 97.88 107 ILE A CA 1
ATOM 849 C C . ILE A 1 107 ? -4.188 -30.156 -6.973 1 97.88 107 ILE A C 1
ATOM 851 O O . ILE A 1 107 ? -3.984 -30.938 -6.039 1 97.88 107 ILE A O 1
ATOM 855 N N . LEU A 1 108 ? -5.207 -29.328 -7.031 1 97.25 108 LEU A N 1
ATOM 856 C CA . LEU A 1 108 ? -6.121 -29.188 -5.906 1 97.25 108 LEU A CA 1
ATOM 857 C C . LEU A 1 108 ? -7.48 -29.797 -6.23 1 97.25 108 LEU A C 1
ATOM 859 O O . LEU A 1 108 ? -8.172 -29.344 -7.137 1 97.25 108 LEU A O 1
ATOM 863 N N . PRO A 1 109 ? -7.875 -30.828 -5.5 1 96.44 109 PRO A N 1
ATOM 864 C CA . PRO A 1 109 ? -9.211 -31.406 -5.672 1 96.44 109 PRO A CA 1
ATOM 865 C C . PRO A 1 109 ? -10.305 -30.562 -5.02 1 96.44 109 PRO A C 1
ATOM 867 O O . PRO A 1 109 ? -10.023 -29.5 -4.449 1 96.44 109 PRO A O 1
ATOM 870 N N . GLN A 1 110 ? -11.555 -31.031 -5.188 1 95.56 110 GLN A N 1
ATOM 871 C CA . GLN A 1 110 ? -12.641 -30.406 -4.438 1 95.56 110 GLN A CA 1
ATOM 872 C C . GLN A 1 110 ? -12.289 -30.281 -2.959 1 95.56 110 GLN A C 1
ATOM 874 O O . GLN A 1 110 ? -11.773 -31.234 -2.355 1 95.56 110 GLN A O 1
ATOM 879 N N . GLY A 1 111 ? -12.516 -29.031 -2.469 1 94.5 111 GLY A N 1
ATOM 880 C CA . GLY A 1 111 ? -12.219 -28.812 -1.062 1 94.5 111 GLY A CA 1
ATOM 881 C C . GLY A 1 111 ? -10.789 -28.375 -0.811 1 94.5 111 GLY A C 1
ATOM 882 O O . GLY A 1 111 ? -10.461 -27.891 0.279 1 94.5 111 GLY A O 1
ATOM 883 N N . GLY A 1 112 ? -9.93 -28.547 -1.787 1 95.06 112 GLY A N 1
ATOM 884 C CA . GLY A 1 112 ? -8.555 -28.125 -1.636 1 95.06 112 GLY A CA 1
ATOM 885 C C . GLY A 1 112 ? -8.406 -26.609 -1.54 1 95.06 112 GLY A C 1
ATOM 886 O O . GLY A 1 112 ? -9.188 -25.875 -2.133 1 95.06 112 GLY A O 1
ATOM 887 N N . MET A 1 113 ? -7.398 -26.156 -0.799 1 94.88 113 MET A N 1
ATOM 888 C CA . MET A 1 113 ? -7.109 -24.734 -0.592 1 94.88 113 MET A CA 1
ATOM 889 C C . MET A 1 113 ? -5.656 -24.531 -0.175 1 94.88 113 MET A C 1
ATOM 891 O O . MET A 1 113 ? -4.953 -25.5 0.124 1 94.88 113 MET A O 1
ATOM 895 N N . HIS A 1 114 ? -5.137 -23.422 -0.323 1 95.06 114 HIS A N 1
ATOM 896 C CA . HIS A 1 114 ? -3.857 -23 0.246 1 95.06 114 HIS A CA 1
ATOM 897 C C . HIS A 1 114 ? -4.02 -21.797 1.152 1 95.06 114 HIS A C 1
ATOM 899 O O . HIS A 1 114 ? -4.438 -20.719 0.698 1 95.06 114 HIS A O 1
ATOM 905 N N . SER A 1 115 ? -3.695 -21.969 2.41 1 95.69 115 SER A N 1
ATOM 906 C CA . SER A 1 115 ? -3.9 -20.938 3.41 1 95.69 115 SER A CA 1
ATOM 907 C C . SER A 1 115 ? -3.006 -19.719 3.143 1 95.69 115 SER A C 1
ATOM 909 O O . SER A 1 115 ? -2.047 -19.812 2.373 1 95.69 115 SER A O 1
ATOM 911 N N . SER A 1 116 ? -3.344 -18.625 3.764 1 97.69 116 SER A N 1
ATOM 912 C CA . SER A 1 116 ? -2.6 -17.391 3.594 1 97.69 116 SER A CA 1
ATOM 913 C C . SER A 1 116 ? -1.11 -17.594 3.855 1 97.69 116 SER A C 1
ATOM 915 O O . SER A 1 116 ? -0.731 -18.219 4.848 1 97.69 116 SER A O 1
ATOM 917 N N . HIS A 1 117 ? -0.303 -17.062 2.963 1 97.62 117 HIS A N 1
ATOM 918 C CA . HIS A 1 117 ? 1.143 -17.219 3.055 1 97.62 117 HIS A CA 1
ATOM 919 C C . HIS A 1 117 ? 1.868 -16.203 2.172 1 97.62 117 HIS A C 1
ATOM 921 O O . HIS A 1 117 ? 1.231 -15.43 1.458 1 97.62 117 HIS A O 1
ATOM 927 N N . LEU A 1 118 ? 3.17 -16.062 2.307 1 97.56 118 LEU A N 1
ATOM 928 C CA . LEU A 1 118 ? 4.082 -15.32 1.442 1 97.56 118 LEU A CA 1
ATOM 929 C C . LEU A 1 118 ? 5.32 -16.156 1.119 1 97.56 118 LEU A C 1
ATOM 931 O O . LEU A 1 118 ? 5.402 -17.328 1.484 1 97.56 118 LEU A O 1
ATOM 935 N N . HIS A 1 119 ? 6.176 -15.625 0.273 1 97.38 119 HIS A N 1
ATOM 936 C CA . HIS A 1 119 ? 7.312 -16.406 -0.203 1 97.38 119 HIS A CA 1
ATOM 937 C C . HIS A 1 119 ? 8.633 -15.766 0.198 1 97.38 119 HIS A C 1
ATOM 939 O O . HIS A 1 119 ? 9.172 -14.938 -0.538 1 97.38 119 HIS A O 1
ATOM 945 N N . PRO A 1 120 ? 9.273 -16.234 1.239 1 95.12 120 PRO A N 1
ATOM 946 C CA . PRO A 1 120 ? 10.586 -15.703 1.625 1 95.12 120 PRO A CA 1
ATOM 947 C C . PRO A 1 120 ? 11.68 -16.047 0.62 1 95.12 120 PRO A C 1
ATOM 949 O O . PRO A 1 120 ? 11.516 -16.953 -0.195 1 95.12 120 PRO A O 1
ATOM 952 N N . HIS A 1 121 ? 12.734 -15.289 0.592 1 93.94 121 HIS A N 1
ATOM 953 C CA . HIS A 1 121 ? 13.945 -15.492 -0.185 1 93.94 121 HIS A CA 1
ATOM 954 C C . HIS A 1 121 ? 13.688 -15.32 -1.677 1 93.94 121 HIS A C 1
ATOM 956 O O . HIS A 1 121 ? 14.414 -15.859 -2.508 1 93.94 121 HIS A O 1
ATOM 962 N N . SER A 1 122 ? 12.609 -14.734 -2 1 97.31 122 SER A N 1
ATOM 963 C CA . SER A 1 122 ? 12.281 -14.43 -3.389 1 97.31 122 SER A CA 1
ATOM 964 C C . SER A 1 122 ? 11.82 -12.984 -3.543 1 97.31 122 SER A C 1
ATOM 966 O O . SER A 1 122 ? 11.469 -12.328 -2.557 1 97.31 122 SER A O 1
ATOM 968 N N . VAL A 1 123 ? 11.844 -12.469 -4.793 1 98.06 123 VAL A N 1
ATOM 969 C CA . VAL A 1 123 ? 11.508 -11.086 -5.109 1 98.06 123 VAL A CA 1
ATOM 970 C C . VAL A 1 123 ? 10.164 -11.031 -5.828 1 98.06 123 VAL A C 1
ATOM 972 O O . VAL A 1 123 ? 9.312 -10.195 -5.512 1 98.06 123 VAL A O 1
ATOM 975 N N . ILE A 1 124 ? 10 -11.906 -6.828 1 98.75 124 ILE A N 1
ATOM 976 C CA . ILE A 1 124 ? 8.766 -12.008 -7.598 1 98.75 124 ILE A CA 1
ATOM 977 C C . ILE A 1 124 ? 8.25 -13.445 -7.562 1 98.75 124 ILE A C 1
ATOM 979 O O . ILE A 1 124 ? 9.023 -14.391 -7.738 1 98.75 124 ILE A O 1
ATOM 983 N N . SER A 1 125 ? 7.031 -13.57 -7.227 1 98.81 125 SER A N 1
ATOM 984 C CA . SER A 1 125 ? 6.34 -14.852 -7.285 1 98.81 125 SER A CA 1
ATOM 985 C C . SER A 1 125 ? 5.191 -14.812 -8.289 1 98.81 125 SER A C 1
ATOM 987 O O . SER A 1 125 ? 4.766 -13.734 -8.711 1 98.81 125 SER A O 1
ATOM 989 N N . GLY A 1 126 ? 4.742 -15.977 -8.656 1 98.75 126 GLY A N 1
ATOM 990 C CA . GLY A 1 126 ? 3.645 -16.016 -9.609 1 98.75 126 GLY A CA 1
ATOM 991 C C . GLY A 1 126 ? 3.064 -17.406 -9.805 1 98.75 126 GLY A C 1
ATOM 992 O O . GLY A 1 126 ? 3.512 -18.359 -9.172 1 98.75 126 GLY A O 1
ATOM 993 N N . THR A 1 127 ? 2.043 -17.391 -10.531 1 98.75 127 THR A N 1
ATOM 994 C CA . THR A 1 127 ? 1.329 -18.625 -10.852 1 98.75 127 THR A CA 1
ATOM 995 C C . THR A 1 127 ? 0.783 -18.578 -12.281 1 98.75 127 THR A C 1
ATOM 997 O O . THR A 1 127 ? 0.259 -17.547 -12.711 1 98.75 127 THR A O 1
ATOM 1000 N N . THR A 1 128 ? 0.96 -19.625 -13.008 1 98.56 128 THR A N 1
ATOM 1001 C CA . THR A 1 128 ? 0.227 -19.828 -14.25 1 98.56 128 THR A CA 1
ATOM 1002 C C . THR A 1 128 ? -0.796 -20.938 -14.109 1 98.56 128 THR A C 1
ATOM 1004 O O . THR A 1 128 ? -0.597 -21.875 -13.32 1 98.56 128 THR A O 1
ATOM 1007 N N . TYR A 1 129 ? -1.837 -20.859 -14.867 1 98.38 129 TYR A N 1
ATOM 1008 C CA . TYR A 1 129 ? -3.004 -21.703 -14.633 1 98.38 129 TYR A CA 1
ATOM 1009 C C . TYR A 1 129 ? -3.189 -22.703 -15.766 1 98.38 129 TYR A C 1
ATOM 1011 O O . TYR A 1 129 ? -3.246 -22.328 -16.938 1 98.38 129 TYR A O 1
ATOM 1019 N N . VAL A 1 130 ? -3.344 -23.922 -15.391 1 98.38 130 VAL A N 1
ATOM 1020 C CA . VAL A 1 130 ? -3.312 -25.031 -16.328 1 98.38 130 VAL A CA 1
ATOM 1021 C C . VAL A 1 130 ? -4.719 -25.609 -16.5 1 98.38 130 VAL A C 1
ATOM 1023 O O . VAL A 1 130 ? -5.145 -25.906 -17.609 1 98.38 130 VAL A O 1
ATOM 1026 N N . ALA A 1 131 ? -5.438 -25.828 -15.438 1 97.75 131 ALA A N 1
ATOM 1027 C CA . ALA A 1 131 ? -6.84 -26.25 -15.422 1 97.75 131 ALA A CA 1
ATOM 1028 C C . ALA A 1 131 ? -7.641 -25.438 -14.406 1 97.75 131 ALA A C 1
ATOM 1030 O O . ALA A 1 131 ? -7.297 -25.406 -13.227 1 97.75 131 ALA A O 1
ATOM 1031 N N . MET A 1 132 ? -8.672 -24.844 -14.898 1 96.69 132 MET A N 1
ATOM 1032 C CA . MET A 1 132 ? -9.523 -24 -14.07 1 96.69 132 MET A CA 1
ATOM 1033 C C . MET A 1 132 ? -11 -24.312 -14.312 1 96.69 132 MET A C 1
ATOM 1035 O O . MET A 1 132 ? -11.695 -23.547 -14.977 1 96.69 132 MET A O 1
ATOM 1039 N N . PRO A 1 133 ? -11.461 -25.328 -13.75 1 94.94 133 PRO A N 1
ATOM 1040 C CA . PRO A 1 133 ? -12.875 -25.656 -13.93 1 94.94 133 PRO A CA 1
ATOM 1041 C C . PRO A 1 133 ? -13.805 -24.625 -13.297 1 94.94 133 PRO A C 1
ATOM 1043 O O . PRO A 1 133 ? -13.359 -23.797 -12.492 1 94.94 133 PRO A O 1
ATOM 1046 N N . GLU A 1 134 ? -15.07 -24.703 -13.727 1 90.5 134 GLU A N 1
ATOM 1047 C CA . GLU A 1 134 ? -16.062 -23.797 -13.148 1 90.5 134 GLU A CA 1
ATOM 1048 C C . GLU A 1 134 ? -16.156 -23.969 -11.633 1 90.5 134 GLU A C 1
ATOM 1050 O O . GLU A 1 134 ? -16.219 -25.094 -11.141 1 90.5 134 GLU A O 1
ATOM 1055 N N . GLY A 1 135 ? -16.094 -22.875 -10.867 1 87.06 135 GLY A N 1
ATOM 1056 C CA . GLY A 1 135 ? -16.172 -22.938 -9.414 1 87.06 135 GLY A CA 1
ATOM 1057 C C . GLY A 1 135 ? -14.82 -22.938 -8.742 1 87.06 135 GLY A C 1
ATOM 1058 O O . GLY A 1 135 ? -14.727 -22.828 -7.52 1 87.06 135 GLY A O 1
ATOM 1059 N N . ALA A 1 136 ? -13.781 -23.109 -9.57 1 89.62 136 ALA A N 1
ATOM 1060 C CA . ALA A 1 136 ? -12.438 -23.109 -8.992 1 89.62 136 ALA A CA 1
ATOM 1061 C C . ALA A 1 136 ? -12.031 -21.688 -8.586 1 89.62 136 ALA A C 1
ATOM 1063 O O . ALA A 1 136 ? -12.375 -20.719 -9.258 1 89.62 136 ALA A O 1
ATOM 1064 N N . SER A 1 137 ? -11.414 -21.641 -7.422 1 85.88 137 SER A N 1
ATOM 1065 C CA . SER A 1 137 ? -10.828 -20.375 -6.973 1 85.88 137 SER A CA 1
ATOM 1066 C C . SER A 1 137 ? -9.359 -20.266 -7.383 1 85.88 137 SER A C 1
ATOM 1068 O O . SER A 1 137 ? -8.68 -21.281 -7.539 1 85.88 137 SER A O 1
ATOM 1070 N N . ALA A 1 138 ? -8.922 -19 -7.594 1 89.12 138 ALA A N 1
ATOM 1071 C CA . ALA A 1 138 ? -7.562 -18.859 -8.117 1 89.12 138 ALA A CA 1
ATOM 1072 C C . ALA A 1 138 ? -6.652 -18.156 -7.117 1 89.12 138 ALA A C 1
ATOM 1074 O O . ALA A 1 138 ? -5.664 -18.734 -6.656 1 89.12 138 ALA A O 1
ATOM 1075 N N . LEU A 1 139 ? -6.926 -17.047 -6.773 1 97.44 139 LEU A N 1
ATOM 1076 C CA . LEU A 1 139 ? -5.988 -16.234 -5.992 1 97.44 139 LEU A CA 1
ATOM 1077 C C . LEU A 1 139 ? -6.719 -15.133 -5.242 1 97.44 139 LEU A C 1
ATOM 1079 O O . LEU A 1 139 ? -7.578 -14.453 -5.809 1 97.44 139 LEU A O 1
ATOM 1083 N N . LYS A 1 140 ? -6.5 -15.086 -3.996 1 98.38 140 LYS A N 1
ATOM 1084 C CA . LYS A 1 140 ? -6.949 -13.992 -3.146 1 98.38 140 LYS A CA 1
ATOM 1085 C C . LYS A 1 140 ? -5.762 -13.25 -2.529 1 98.38 140 LYS A C 1
ATOM 1087 O O . LYS A 1 140 ? -4.953 -13.852 -1.819 1 98.38 140 LYS A O 1
ATOM 1092 N N . LEU A 1 141 ? -5.645 -11.961 -2.859 1 98.69 141 LEU A N 1
ATOM 1093 C CA . LEU A 1 141 ? -4.578 -11.117 -2.326 1 98.69 141 LEU A CA 1
ATOM 1094 C C . LEU A 1 141 ? -5.066 -10.32 -1.124 1 98.69 141 LEU A C 1
ATOM 1096 O O . LEU A 1 141 ? -6.23 -9.914 -1.073 1 98.69 141 LEU A O 1
ATOM 1100 N N . GLU A 1 142 ? -4.148 -10.055 -0.246 1 98.56 142 GLU A N 1
ATOM 1101 C CA . GLU A 1 142 ? -4.469 -9.289 0.954 1 98.56 142 GLU A CA 1
ATOM 1102 C C . GLU A 1 142 ? -3.709 -7.969 0.981 1 98.56 142 GLU A C 1
ATOM 1104 O O . GLU A 1 142 ? -2.52 -7.922 0.66 1 98.56 142 GLU A O 1
ATOM 1109 N N . ASP A 1 143 ? -4.41 -6.941 1.381 1 98.5 143 ASP A N 1
ATOM 1110 C CA . ASP A 1 143 ? -3.801 -5.625 1.552 1 98.5 143 ASP A CA 1
ATOM 1111 C C . ASP A 1 143 ? -2.598 -5.695 2.49 1 98.5 143 ASP A C 1
ATOM 1113 O O . ASP A 1 143 ? -2.734 -6.066 3.658 1 98.5 143 ASP A O 1
ATOM 1117 N N . PRO A 1 144 ? -1.419 -5.273 1.975 1 98.19 144 PRO A N 1
ATOM 1118 C CA . PRO A 1 144 ? -0.227 -5.371 2.82 1 98.19 144 PRO A CA 1
ATOM 1119 C C . PRO A 1 144 ? -0.219 -4.344 3.949 1 98.19 144 PRO A C 1
ATOM 1121 O O . PRO A 1 144 ? 0.649 -4.391 4.824 1 98.19 144 PRO A O 1
ATOM 1124 N N . ARG A 1 145 ? -1.164 -3.484 4.039 1 97.44 145 ARG A N 1
ATOM 1125 C CA . ARG A 1 145 ? -1.23 -2.441 5.059 1 97.44 145 ARG A CA 1
ATOM 1126 C C . ARG A 1 145 ? -2.18 -2.836 6.188 1 97.44 145 ARG A C 1
ATOM 1128 O O . ARG A 1 145 ? -2.455 -2.037 7.082 1 97.44 145 ARG A O 1
ATOM 1135 N N . SER A 1 146 ? -2.738 -4.031 6.184 1 94.81 146 SER A N 1
ATOM 1136 C CA . SER A 1 146 ? -3.844 -4.445 7.043 1 94.81 146 SER A CA 1
ATOM 1137 C C . SER A 1 146 ? -3.508 -4.242 8.516 1 94.81 146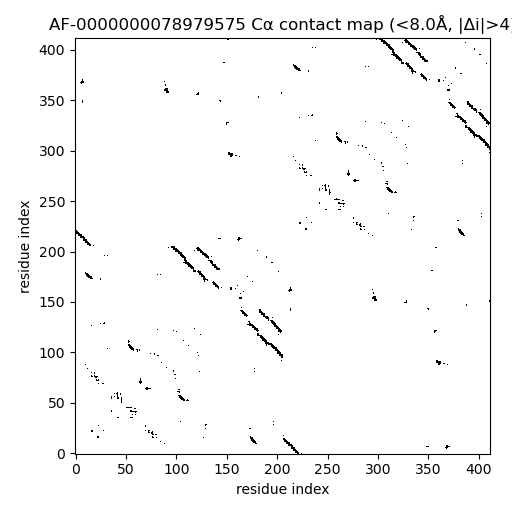 SER A C 1
ATOM 1139 O O . SER A 1 146 ? -4.363 -3.826 9.297 1 94.81 146 SER A O 1
ATOM 1141 N N . GLY A 1 147 ? -2.271 -4.504 8.898 1 92.19 147 GLY A N 1
ATOM 1142 C CA . GLY A 1 147 ? -1.896 -4.332 10.289 1 92.19 147 GLY A CA 1
ATOM 1143 C C . GLY A 1 147 ? -2.039 -2.904 10.781 1 92.19 147 GLY A C 1
ATOM 1144 O O . GLY A 1 147 ? -2.279 -2.666 11.961 1 92.19 147 GLY A O 1
ATOM 1145 N N . ARG A 1 148 ? -1.952 -1.938 9.898 1 93.44 148 ARG A N 1
ATOM 1146 C CA . ARG A 1 148 ? -2.018 -0.52 10.234 1 93.44 148 ARG A CA 1
ATOM 1147 C C . ARG A 1 148 ? -3.465 -0.058 10.375 1 93.44 148 ARG A C 1
ATOM 1149 O O . ARG A 1 148 ? -3.725 1.037 10.883 1 93.44 148 ARG A O 1
ATOM 1156 N N . MET A 1 149 ? -4.41 -0.9 9.984 1 93.31 149 MET A N 1
ATOM 1157 C CA . MET A 1 149 ? -5.785 -0.436 9.82 1 93.31 149 MET A CA 1
ATOM 1158 C C . MET A 1 149 ? -6.672 -0.954 10.953 1 93.31 149 MET A C 1
ATOM 1160 O O . MET A 1 149 ? -7.895 -0.965 10.828 1 93.31 149 MET A O 1
ATOM 1164 N N . MET A 1 150 ? -6.039 -1.351 12.094 1 91.56 150 MET A N 1
ATOM 1165 C CA . MET A 1 150 ? -6.793 -1.998 13.164 1 91.56 150 MET A CA 1
ATOM 1166 C C . MET A 1 150 ? -7.828 -1.044 13.758 1 91.56 150 MET A C 1
ATOM 1168 O O . MET A 1 150 ? -8.906 -1.47 14.164 1 91.56 150 MET A O 1
ATOM 1172 N N . ALA A 1 151 ? -7.531 0.213 13.781 1 90.06 151 ALA A N 1
ATOM 1173 C CA . ALA A 1 151 ? -8.445 1.175 14.391 1 90.06 151 ALA A CA 1
ATOM 1174 C C . ALA A 1 151 ? -9.102 2.059 13.336 1 90.06 151 ALA A C 1
ATOM 1176 O O . ALA A 1 151 ? -9.75 3.053 13.664 1 90.06 151 ALA A O 1
ATOM 1177 N N . ALA A 1 152 ? -8.953 1.733 12.109 1 95.38 152 ALA A N 1
ATOM 1178 C CA . ALA A 1 152 ? -9.547 2.492 11.016 1 95.38 152 ALA A CA 1
ATOM 1179 C C . ALA A 1 152 ? -10.922 1.942 10.648 1 95.38 152 ALA A C 1
ATOM 1181 O O . ALA A 1 152 ? -11.18 0.743 10.789 1 95.38 152 ALA A O 1
ATOM 1182 N N . PRO A 1 153 ? -11.852 2.855 10.172 1 97.31 153 PRO A N 1
ATOM 1183 C CA . PRO A 1 153 ? -13.078 2.318 9.578 1 97.31 153 PRO A CA 1
ATOM 1184 C C . PRO A 1 153 ? -12.797 1.388 8.398 1 97.31 153 PRO A C 1
ATOM 1186 O O . PRO A 1 153 ? -11.828 1.593 7.656 1 97.31 153 PRO A O 1
ATOM 1189 N N . THR A 1 154 ? -13.664 0.398 8.219 1 96.81 154 THR A N 1
ATOM 1190 C CA . THR A 1 154 ? -13.555 -0.457 7.039 1 96.81 154 THR A CA 1
ATOM 1191 C C . THR A 1 154 ? -13.977 0.296 5.781 1 96.81 154 THR A C 1
ATOM 1193 O O . THR A 1 154 ? -14.57 1.371 5.867 1 96.81 154 THR A O 1
ATOM 1196 N N . ARG A 1 155 ? -13.602 -0.2 4.648 1 98.06 155 ARG A N 1
ATOM 1197 C CA . ARG A 1 155 ? -14.109 0.328 3.387 1 98.06 155 ARG A CA 1
ATOM 1198 C C . ARG A 1 155 ? -15.547 -0.134 3.141 1 98.06 155 ARG A C 1
ATOM 1200 O O . ARG A 1 155 ? -15.969 -1.173 3.654 1 98.06 155 ARG A O 1
ATOM 1207 N N . THR A 1 156 ? -16.297 0.657 2.342 1 97.94 156 THR A N 1
ATOM 1208 C CA . THR A 1 156 ? -17.641 0.246 1.954 1 97.94 156 THR A CA 1
ATOM 1209 C C . THR A 1 156 ? -17.594 -1.032 1.121 1 97.94 156 THR A C 1
ATOM 1211 O O . THR A 1 156 ? -16.562 -1.358 0.529 1 97.94 156 THR A O 1
ATOM 1214 N N . LYS A 1 157 ? -18.688 -1.739 0.987 1 95.81 157 LYS A N 1
ATOM 1215 C CA . LYS A 1 157 ? -18.766 -3.002 0.26 1 95.81 157 LYS A CA 1
ATOM 1216 C C . LYS A 1 157 ? -18.516 -2.799 -1.229 1 95.81 157 LYS A C 1
ATOM 1218 O O . LYS A 1 157 ? -18.047 -3.709 -1.915 1 95.81 157 LYS A O 1
ATOM 1223 N N . THR A 1 158 ? -18.797 -1.597 -1.711 1 97.19 158 THR A N 1
ATOM 1224 C CA . THR A 1 158 ? -18.688 -1.32 -3.139 1 97.19 158 THR A CA 1
ATOM 1225 C C . THR A 1 158 ? -17.484 -0.431 -3.426 1 97.19 158 THR A C 1
ATOM 1227 O O . THR A 1 158 ? -17.453 0.276 -4.438 1 97.19 158 THR A O 1
ATOM 1230 N N . ALA A 1 159 ? -16.594 -0.457 -2.459 1 98.38 159 ALA A N 1
ATOM 1231 C CA . ALA A 1 159 ? -15.422 0.4 -2.629 1 98.38 159 ALA A CA 1
ATOM 1232 C C . ALA A 1 159 ? -14.695 0.086 -3.936 1 98.38 159 ALA A C 1
ATOM 1234 O O . ALA A 1 159 ? -14.711 -1.055 -4.402 1 98.38 159 ALA A O 1
ATOM 1235 N N . ARG A 1 160 ? -14.086 1.146 -4.512 1 98.38 160 ARG A N 1
ATOM 1236 C CA . ARG A 1 160 ? -13.242 0.944 -5.684 1 98.38 160 ARG A CA 1
ATOM 1237 C C . ARG A 1 160 ? -12.227 -0.164 -5.441 1 98.38 160 ARG A C 1
ATOM 1239 O O . ARG A 1 160 ? -11.711 -0.306 -4.328 1 98.38 160 ARG A O 1
ATOM 1246 N N . ARG A 1 161 ? -11.844 -0.919 -6.48 1 98.12 161 ARG A N 1
ATOM 1247 C CA . ARG A 1 161 ? -11.008 -2.119 -6.426 1 98.12 161 ARG A CA 1
ATOM 1248 C C . ARG A 1 161 ? -9.672 -1.827 -5.766 1 98.12 161 ARG A C 1
ATOM 1250 O O . ARG A 1 161 ? -9.203 -2.6 -4.922 1 98.12 161 ARG A O 1
ATOM 1257 N N . GLU A 1 162 ? -9.07 -0.679 -6.047 1 98.44 162 GLU A N 1
ATOM 1258 C CA . GLU A 1 162 ? -7.738 -0.349 -5.547 1 98.44 162 GLU A CA 1
ATOM 1259 C C . GLU A 1 162 ? -7.773 -0.029 -4.055 1 98.44 162 GLU A C 1
ATOM 1261 O O . GLU A 1 162 ? -6.727 0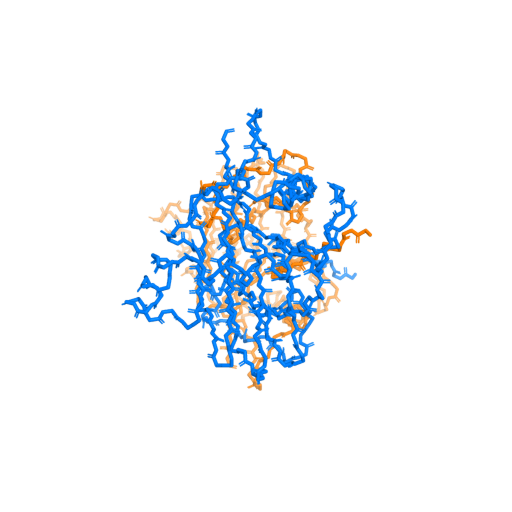.055 -3.41 1 98.44 162 GLU A O 1
ATOM 1266 N N . LEU A 1 163 ? -9.016 0.106 -3.455 1 98.5 163 LEU A N 1
ATOM 1267 C CA . LEU A 1 163 ? -9.141 0.428 -2.037 1 98.5 163 LEU A CA 1
ATOM 1268 C C . LEU A 1 163 ? -9.609 -0.787 -1.244 1 98.5 163 LEU A C 1
ATOM 1270 O O . LEU A 1 163 ? -9.664 -0.746 -0.013 1 98.5 163 LEU A O 1
ATOM 1274 N N . GLN A 1 164 ? -9.977 -1.867 -1.93 1 98.25 164 GLN A N 1
ATOM 1275 C CA . GLN A 1 164 ? -10.477 -3.055 -1.245 1 98.25 164 GLN A CA 1
ATOM 1276 C C . GLN A 1 164 ? -9.359 -3.77 -0.493 1 98.25 164 GLN A C 1
ATOM 1278 O O . GLN A 1 164 ? -8.234 -3.869 -0.989 1 98.25 164 GLN A O 1
ATOM 1283 N N . PRO A 1 165 ? -9.703 -4.27 0.717 1 97.56 165 PRO A N 1
ATOM 1284 C CA . PRO A 1 165 ? -8.672 -4.926 1.521 1 97.56 165 PRO A CA 1
ATOM 1285 C C . PRO A 1 165 ? -8.297 -6.305 0.987 1 97.56 165 PRO A C 1
ATOM 1287 O O . PRO A 1 165 ? -7.258 -6.855 1.365 1 97.56 165 PRO A O 1
ATOM 1290 N N . PHE A 1 166 ? -9.141 -6.914 0.193 1 98.12 166 PHE A N 1
ATOM 1291 C CA . PHE A 1 166 ? -8.906 -8.203 -0.451 1 98.12 166 PHE A CA 1
ATOM 1292 C C . PHE A 1 166 ? -9.242 -8.133 -1.936 1 98.12 166 PHE A C 1
ATOM 1294 O O . PHE A 1 166 ? -10.234 -7.52 -2.324 1 98.12 166 PHE A O 1
ATOM 1301 N N . ILE A 1 167 ? -8.422 -8.719 -2.717 1 98.31 167 ILE A N 1
ATOM 1302 C CA . ILE A 1 167 ? -8.633 -8.766 -4.16 1 98.31 167 ILE A CA 1
ATOM 1303 C C . ILE A 1 167 ? -8.727 -10.227 -4.617 1 98.31 167 ILE A C 1
ATOM 1305 O O . ILE A 1 167 ? -7.812 -11.016 -4.387 1 98.31 167 ILE A O 1
ATOM 1309 N N . TYR A 1 168 ? -9.812 -10.594 -5.23 1 97.31 168 TYR A N 1
ATOM 1310 C CA . TYR A 1 168 ? -10.031 -11.922 -5.793 1 97.31 168 TYR A CA 1
ATOM 1311 C C . TYR A 1 168 ? -9.758 -11.93 -7.293 1 97.31 168 TYR A C 1
ATOM 1313 O O . TYR A 1 168 ? -10.32 -11.125 -8.039 1 97.31 168 TYR A O 1
ATOM 1321 N N . MET A 1 169 ? -8.93 -12.82 -7.668 1 97 169 MET A N 1
ATOM 1322 C CA . MET A 1 169 ? -8.617 -12.938 -9.094 1 97 169 MET A CA 1
ATOM 1323 C C . MET A 1 169 ? -9.289 -14.172 -9.688 1 97 169 MET A C 1
ATOM 1325 O O . MET A 1 169 ? -9.375 -15.219 -9.039 1 97 169 MET A O 1
ATOM 1329 N N . LYS A 1 170 ? -9.688 -13.992 -10.945 1 93.62 170 LYS A N 1
ATOM 1330 C CA . LYS A 1 170 ? -10.266 -15.086 -11.719 1 93.62 170 LYS A CA 1
ATOM 1331 C C . LYS A 1 170 ? -9.547 -15.258 -13.055 1 93.62 170 LYS A C 1
ATOM 1333 O O . LYS A 1 170 ? -10.094 -14.922 -14.109 1 93.62 170 LYS A O 1
ATOM 1338 N N . PRO A 1 171 ? -8.383 -15.82 -13 1 96.06 171 PRO A N 1
ATOM 1339 C CA . PRO A 1 171 ? -7.637 -16.016 -14.242 1 96.06 171 PRO A CA 1
ATOM 1340 C C . PRO A 1 171 ? -8.219 -17.125 -15.109 1 96.06 171 PRO A C 1
ATOM 1342 O O . PRO A 1 171 ? -8.953 -17.984 -14.617 1 96.06 171 PRO A O 1
ATOM 1345 N N . ASP A 1 172 ? -7.883 -17.047 -16.406 1 95.12 172 ASP A N 1
ATOM 1346 C CA . ASP A 1 172 ? -8.188 -18.109 -17.344 1 95.12 172 ASP A CA 1
ATOM 1347 C C . ASP A 1 172 ? -7 -19.062 -17.5 1 95.12 172 ASP A C 1
ATOM 1349 O O . ASP A 1 172 ? -5.871 -18.719 -17.156 1 95.12 172 ASP A O 1
ATOM 1353 N N . VAL A 1 173 ? -7.371 -20.281 -17.969 1 96.5 173 VAL A N 1
ATOM 1354 C CA . VAL A 1 173 ? -6.301 -21.203 -18.359 1 96.5 173 VAL A CA 1
ATOM 1355 C C . VAL A 1 173 ? -5.348 -20.484 -19.328 1 96.5 173 VAL A C 1
ATOM 1357 O O . VAL A 1 173 ? -5.781 -19.828 -20.266 1 96.5 173 VAL A O 1
ATOM 1360 N N . GLY A 1 174 ? -4.055 -20.516 -19 1 96.06 174 GLY A N 1
ATOM 1361 C CA . GLY A 1 174 ? -3.057 -19.875 -19.859 1 96.06 174 GLY A CA 1
ATOM 1362 C C . GLY A 1 174 ? -2.65 -18.5 -19.359 1 96.06 174 GLY A C 1
ATOM 1363 O O . GLY A 1 174 ? -1.729 -17.891 -19.906 1 96.06 174 GLY A O 1
ATOM 1364 N N . ASP A 1 175 ? -3.328 -18.031 -18.328 1 97.25 175 ASP A N 1
ATOM 1365 C CA . ASP A 1 175 ? -2.916 -16.766 -17.734 1 97.25 175 ASP A CA 1
ATOM 1366 C C . ASP A 1 175 ? -1.699 -16.953 -16.844 1 97.25 175 ASP A C 1
ATOM 1368 O O . ASP A 1 175 ? -1.46 -18.047 -16.328 1 97.25 175 ASP A O 1
ATOM 1372 N N . VAL A 1 176 ? -0.938 -15.875 -16.688 1 98.5 176 VAL A N 1
ATOM 1373 C CA . VAL A 1 176 ? 0.101 -15.781 -15.664 1 98.5 176 VAL A CA 1
ATOM 1374 C C . VAL A 1 176 ? -0.141 -14.555 -14.789 1 98.5 176 VAL A C 1
ATOM 1376 O O . VAL A 1 176 ? -0.473 -13.477 -15.297 1 98.5 176 VAL A O 1
ATOM 1379 N N . LEU A 1 177 ? -0.12 -14.758 -13.531 1 98.81 177 LEU A N 1
ATOM 1380 C CA . LEU A 1 177 ? -0.172 -13.695 -12.539 1 98.81 177 LEU A CA 1
ATOM 1381 C C . LEU A 1 177 ? 1.17 -13.547 -11.828 1 98.81 177 LEU A C 1
ATOM 1383 O O . LEU A 1 177 ? 1.792 -14.539 -11.453 1 98.81 177 LEU A O 1
ATOM 1387 N N . LEU A 1 178 ? 1.678 -12.281 -11.703 1 98.94 178 LEU A N 1
ATOM 1388 C CA . LEU A 1 178 ? 2.906 -11.984 -10.977 1 98.94 178 LEU A CA 1
ATOM 1389 C C . LEU A 1 178 ? 2.66 -10.922 -9.906 1 98.94 178 LEU A C 1
ATOM 1391 O O . LEU A 1 178 ? 1.891 -9.977 -10.125 1 98.94 178 LEU A O 1
ATOM 1395 N N . TRP A 1 179 ? 3.307 -11.062 -8.852 1 98.81 179 TRP A N 1
ATOM 1396 C CA . TRP A 1 179 ? 3.301 -10.086 -7.766 1 98.81 179 TRP A CA 1
ATOM 1397 C C . TRP A 1 179 ? 4.621 -10.109 -7.004 1 98.81 179 TRP A C 1
ATOM 1399 O O . TRP A 1 179 ? 5.441 -11.008 -7.199 1 98.81 179 TRP A O 1
ATOM 1409 N N . GLU A 1 180 ? 4.887 -9.086 -6.238 1 98.81 180 GLU A N 1
ATOM 1410 C CA . GLU A 1 180 ? 6.055 -9.117 -5.359 1 98.81 180 GLU A CA 1
ATOM 1411 C C . GLU A 1 180 ? 5.891 -10.164 -4.266 1 98.81 180 GLU A C 1
ATOM 1413 O O . GLU A 1 180 ? 4.828 -10.266 -3.648 1 98.81 180 GLU A O 1
ATOM 1418 N N . SER A 1 181 ? 6.93 -10.852 -3.895 1 98.62 181 SER A N 1
ATOM 1419 C CA . SER A 1 181 ? 6.875 -12.094 -3.137 1 98.62 181 SER A CA 1
ATOM 1420 C C . SER A 1 181 ? 6.422 -11.844 -1.7 1 98.62 181 SER A C 1
ATOM 1422 O O . SER A 1 181 ? 5.984 -12.773 -1.014 1 98.62 181 SER A O 1
ATOM 1424 N N . TRP A 1 182 ? 6.547 -10.633 -1.236 1 98.25 182 TRP A N 1
ATOM 1425 C CA . TRP A 1 182 ? 6.164 -10.328 0.138 1 98.25 182 TRP A CA 1
ATOM 1426 C C . TRP A 1 182 ? 4.648 -10.188 0.264 1 98.25 182 TRP A C 1
ATOM 1428 O O . TRP A 1 182 ? 4.113 -10.156 1.374 1 98.25 182 TRP A O 1
ATOM 1438 N N . LEU A 1 183 ? 3.916 -10.117 -0.838 1 98.56 183 LEU A N 1
ATOM 1439 C CA . LEU A 1 183 ? 2.473 -9.906 -0.808 1 98.56 183 LEU A CA 1
ATOM 1440 C C . LEU A 1 183 ? 1.745 -11.164 -0.356 1 98.56 183 LEU A C 1
ATOM 1442 O O . LEU A 1 183 ? 1.789 -12.195 -1.039 1 98.56 183 LEU A O 1
ATOM 1446 N N . ARG A 1 184 ? 1.097 -11.062 0.748 1 98.5 184 ARG A N 1
ATOM 1447 C CA . ARG A 1 184 ? 0.348 -12.195 1.275 1 98.5 184 ARG A CA 1
ATOM 1448 C C . ARG A 1 184 ? -0.818 -12.555 0.36 1 98.5 184 ARG A C 1
ATOM 1450 O O . ARG A 1 184 ? -1.506 -11.672 -0.154 1 98.5 184 ARG A O 1
ATOM 1457 N N . HIS A 1 185 ? -0.993 -13.891 0.159 1 98.69 185 HIS A N 1
ATOM 1458 C CA . HIS A 1 185 ? -2.08 -14.375 -0.684 1 98.69 185 HIS A CA 1
ATOM 1459 C C . HIS A 1 185 ? -2.508 -15.781 -0.276 1 98.69 185 HIS A C 1
ATOM 1461 O O . HIS A 1 185 ? -1.839 -16.422 0.533 1 98.69 185 HIS A O 1
ATOM 1467 N N . GLU A 1 186 ? -3.611 -16.188 -0.789 1 98.19 186 GLU A N 1
ATOM 1468 C CA . GLU A 1 186 ? -4.148 -17.516 -0.553 1 98.19 186 GLU A CA 1
ATOM 1469 C C . GLU A 1 186 ? -4.906 -18.031 -1.772 1 98.19 186 GLU A C 1
ATOM 1471 O O . GLU A 1 186 ? -5.141 -17.281 -2.725 1 98.19 186 GLU A O 1
ATOM 1476 N N . VAL A 1 187 ? -5.105 -19.312 -1.786 1 97.06 187 VAL A N 1
ATOM 1477 C CA . VAL A 1 187 ? -6.02 -19.938 -2.729 1 97.06 187 VAL A CA 1
ATOM 1478 C C . VAL A 1 187 ? -7.262 -20.438 -1.991 1 97.06 187 VAL A C 1
ATOM 1480 O O . VAL A 1 187 ? -7.207 -21.453 -1.278 1 97.06 187 VAL A O 1
ATOM 1483 N N . PRO A 1 188 ? -8.359 -19.766 -2.242 1 96 188 PRO A N 1
ATOM 1484 C CA . PRO A 1 188 ? -9.578 -20.219 -1.572 1 96 188 PRO A CA 1
ATOM 1485 C C . PRO A 1 188 ? -9.969 -21.641 -1.968 1 96 188 PRO A C 1
ATOM 1487 O O . PRO A 1 188 ? -9.469 -22.172 -2.967 1 96 188 PRO A O 1
ATOM 1490 N N . MET A 1 189 ? -10.852 -22.141 -1.251 1 94.56 189 MET A N 1
ATOM 1491 C CA . MET A 1 189 ? -11.289 -23.531 -1.429 1 94.56 189 MET A CA 1
ATOM 1492 C C . MET A 1 189 ? -11.812 -23.75 -2.84 1 94.56 189 MET A C 1
ATOM 1494 O O . MET A 1 189 ? -12.594 -22.953 -3.352 1 94.56 189 MET A O 1
ATOM 1498 N N . ASN A 1 190 ? -11.344 -24.797 -3.461 1 94.75 190 ASN A N 1
ATOM 1499 C CA . ASN A 1 190 ? -11.898 -25.234 -4.734 1 94.75 190 ASN A CA 1
ATOM 1500 C C . ASN A 1 190 ? -13.289 -25.844 -4.559 1 94.75 190 ASN A C 1
ATOM 1502 O O . ASN A 1 190 ? -13.438 -26.906 -3.967 1 94.75 190 ASN A O 1
ATOM 1506 N N . MET A 1 191 ? -14.227 -25.234 -5.137 1 94.31 191 MET A N 1
ATOM 1507 C CA . MET A 1 191 ? -15.602 -25.703 -4.965 1 94.31 191 MET A CA 1
ATOM 1508 C C . MET A 1 191 ? -16.016 -26.594 -6.125 1 94.31 191 MET A C 1
ATOM 1510 O O . MET A 1 191 ? -17.109 -27.172 -6.109 1 94.31 191 MET A O 1
ATOM 1514 N N . SER A 1 192 ? -15.203 -26.688 -7.086 1 94.88 192 SER A N 1
ATOM 1515 C CA . SER A 1 192 ? -15.492 -27.547 -8.234 1 94.88 192 SER A CA 1
ATOM 1516 C C . SER A 1 192 ? -15.25 -29.016 -7.898 1 94.88 192 SER A C 1
ATOM 1518 O O . SER A 1 192 ? -14.344 -29.328 -7.125 1 94.88 192 SER A O 1
ATOM 1520 N N . GLU A 1 193 ? -16 -29.891 -8.57 1 95.62 193 GLU A N 1
ATOM 1521 C CA . GLU A 1 193 ? -15.758 -31.328 -8.438 1 95.62 193 GLU A CA 1
ATOM 1522 C C . GLU A 1 193 ? -14.5 -31.734 -9.195 1 95.62 193 GLU A C 1
ATOM 1524 O O . GLU A 1 193 ? -13.945 -32.812 -8.961 1 95.62 193 GLU A O 1
ATOM 1529 N N . GLU A 1 194 ? -14.117 -30.891 -10.07 1 96.56 194 GLU A N 1
ATOM 1530 C CA . GLU A 1 194 ? -12.922 -31.156 -10.867 1 96.56 194 GLU A CA 1
ATOM 1531 C C . GLU A 1 194 ? -11.688 -30.516 -10.242 1 96.56 194 GLU A C 1
ATOM 1533 O O . GLU A 1 194 ? -11.812 -29.609 -9.414 1 96.56 194 GLU A O 1
ATOM 1538 N N . GLU A 1 195 ? -10.562 -31.031 -10.633 1 96.94 195 GLU A N 1
ATOM 1539 C CA . GLU A 1 195 ? -9.305 -30.547 -10.07 1 96.94 195 GLU A CA 1
ATOM 1540 C C . GLU A 1 195 ? -8.883 -29.234 -10.711 1 96.94 195 GLU A C 1
ATOM 1542 O O . GLU A 1 195 ? -9.023 -29.047 -11.922 1 96.94 195 GLU A O 1
ATOM 1547 N N . ARG A 1 196 ? -8.43 -28.375 -9.852 1 97.25 196 ARG A N 1
ATOM 1548 C CA .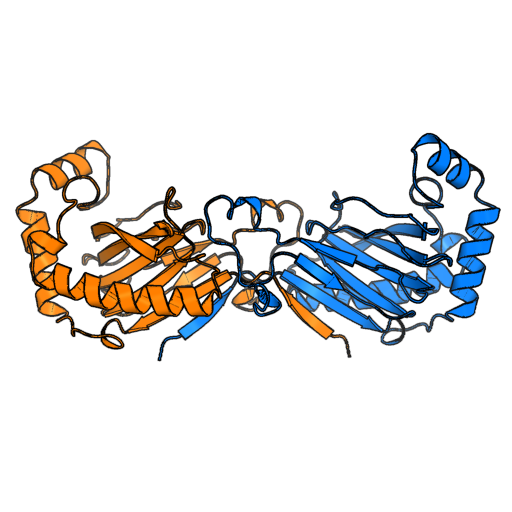 ARG A 1 196 ? -7.703 -27.188 -10.289 1 97.25 196 ARG A CA 1
ATOM 1549 C C . ARG A 1 196 ? -6.207 -27.469 -10.391 1 97.25 196 ARG A C 1
ATOM 1551 O O . ARG A 1 196 ? -5.598 -27.969 -9.453 1 97.25 196 ARG A O 1
ATOM 1558 N N . ILE A 1 197 ? -5.555 -27.109 -11.539 1 98.25 197 ILE A N 1
ATOM 1559 C CA . ILE A 1 197 ? -4.121 -27.328 -11.711 1 98.25 197 ILE A CA 1
ATOM 1560 C C . ILE A 1 197 ? -3.424 -26 -12 1 98.25 197 ILE A C 1
ATOM 1562 O O . ILE A 1 197 ? -3.877 -25.234 -12.844 1 98.25 197 ILE A O 1
ATOM 1566 N N . SER A 1 198 ? -2.414 -25.734 -11.266 1 98.5 198 SER A N 1
ATOM 1567 C CA . SER A 1 198 ? -1.595 -24.547 -11.484 1 98.5 198 SER A CA 1
ATOM 1568 C C . SER A 1 198 ? -0.111 -24.859 -11.328 1 98.5 198 SER A C 1
ATOM 1570 O O . SER A 1 198 ? 0.253 -25.922 -10.797 1 98.5 198 SER A O 1
ATOM 1572 N N . VAL A 1 199 ? 0.73 -24.031 -11.867 1 98.69 199 VAL A N 1
ATOM 1573 C CA . VAL A 1 199 ? 2.174 -24.062 -11.664 1 98.69 199 VAL A CA 1
ATOM 1574 C C . VAL A 1 199 ? 2.633 -22.75 -11.039 1 98.69 199 VAL A C 1
ATOM 1576 O O . VAL A 1 199 ? 2.402 -21.672 -11.594 1 98.69 199 VAL A O 1
ATOM 1579 N N . SER A 1 200 ? 3.24 -22.859 -9.875 1 98.69 200 SER A N 1
ATOM 1580 C CA . SER A 1 200 ? 3.738 -21.688 -9.172 1 98.69 200 SER A CA 1
ATOM 1581 C C . SER A 1 200 ? 5.262 -21.609 -9.234 1 98.69 200 SER A C 1
ATOM 1583 O O . SER A 1 200 ? 5.926 -22.594 -9.531 1 98.69 200 SER A O 1
ATOM 1585 N N . PHE A 1 201 ? 5.742 -20.438 -9.023 1 98.75 201 PHE A N 1
ATOM 1586 C CA . PHE A 1 201 ? 7.184 -20.25 -9.164 1 98.75 201 PHE A CA 1
ATOM 1587 C C . PHE A 1 201 ? 7.648 -19.031 -8.375 1 98.75 201 PHE A C 1
ATOM 1589 O O . PHE A 1 201 ? 6.852 -18.141 -8.055 1 98.75 201 PHE A O 1
ATOM 1596 N N . ASN A 1 202 ? 8.875 -19 -8.008 1 98.5 202 ASN A N 1
ATOM 1597 C CA . ASN A 1 202 ? 9.57 -17.906 -7.348 1 98.5 202 ASN A CA 1
ATOM 1598 C C . ASN A 1 202 ? 10.82 -17.484 -8.125 1 98.5 202 ASN A C 1
ATOM 1600 O O . ASN A 1 202 ? 11.555 -18.344 -8.633 1 98.5 202 ASN A O 1
ATOM 1604 N N . TYR A 1 203 ? 10.992 -16.25 -8.219 1 98.62 203 TYR A N 1
ATOM 1605 C CA . TYR A 1 203 ? 12.242 -15.695 -8.734 1 98.62 203 TYR A CA 1
ATOM 1606 C C . TYR A 1 203 ? 13.008 -14.969 -7.633 1 98.62 203 TYR A C 1
ATOM 1608 O O . TYR A 1 203 ? 12.43 -14.188 -6.875 1 98.62 203 TYR A O 1
ATOM 1616 N N . ARG A 1 204 ? 14.289 -15.219 -7.562 1 98.19 204 ARG A N 1
ATOM 1617 C CA . ARG A 1 204 ? 15.164 -14.547 -6.605 1 98.19 204 ARG A CA 1
ATOM 1618 C C . ARG A 1 204 ? 16.094 -13.562 -7.301 1 98.19 204 ARG A C 1
ATOM 1620 O O . ARG A 1 204 ? 16.281 -13.633 -8.516 1 98.19 204 ARG A O 1
ATOM 1627 N N . TRP A 1 205 ? 16.594 -12.656 -6.496 1 96.88 205 TRP A N 1
ATOM 1628 C CA . TRP A 1 205 ? 17.578 -11.664 -6.926 1 96.88 205 TRP A CA 1
ATOM 1629 C C . TRP A 1 205 ? 19 -12.188 -6.75 1 96.88 205 TRP A C 1
ATOM 1631 O O . TRP A 1 205 ? 19.375 -12.617 -5.656 1 96.88 205 TRP A O 1
ATOM 1641 N N . ASP A 1 206 ? 19.703 -12.281 -7.879 1 94.25 206 ASP A N 1
ATOM 1642 C CA . ASP A 1 206 ? 21.016 -12.914 -7.848 1 94.25 206 ASP A CA 1
ATOM 1643 C C . ASP A 1 206 ? 22.078 -12.031 -8.508 1 94.25 206 ASP A C 1
ATOM 1645 O O . ASP A 1 206 ? 21.875 -11.539 -9.617 1 94.25 206 ASP A O 1
ATOM 1649 N N . MET B 1 1 ? -1.709 -7.883 -24.547 1 86.69 1 MET B N 1
ATOM 1650 C CA . MET B 1 1 ? -0.9 -6.992 -23.719 1 86.69 1 MET B CA 1
ATOM 1651 C C . MET B 1 1 ? -1.185 -7.219 -22.25 1 86.69 1 MET B C 1
ATOM 1653 O O . MET B 1 1 ? -2.322 -7.492 -21.859 1 86.69 1 MET B O 1
ATOM 1657 N N . SER B 1 2 ? -0.137 -7.281 -21.484 1 93.69 2 SER B N 1
ATOM 1658 C CA . SER B 1 2 ? -0.263 -7.504 -20.047 1 93.69 2 SER B CA 1
ATOM 1659 C C . SER B 1 2 ? -1.154 -6.449 -19.406 1 93.69 2 SER B C 1
ATOM 1661 O O . SER B 1 2 ? -1.233 -5.316 -19.875 1 93.69 2 SER B O 1
ATOM 1663 N N . GLN B 1 3 ? -1.942 -6.863 -18.562 1 95.62 3 GLN B N 1
ATOM 1664 C CA . GLN B 1 3 ? -2.732 -5.98 -17.703 1 95.62 3 GLN B CA 1
ATOM 1665 C C . GLN B 1 3 ? -2.104 -5.844 -16.328 1 95.62 3 GLN B C 1
ATOM 1667 O O . GLN B 1 3 ? -2.07 -6.809 -15.555 1 95.62 3 GLN B O 1
ATOM 1672 N N . ILE B 1 4 ? -1.605 -4.66 -16.109 1 97.38 4 ILE B N 1
ATOM 1673 C CA . ILE B 1 4 ? -0.993 -4.434 -14.805 1 97.38 4 ILE B CA 1
ATOM 1674 C C . ILE B 1 4 ? -1.852 -3.467 -13.992 1 97.38 4 ILE B C 1
ATOM 1676 O O . ILE B 1 4 ? -2.168 -2.369 -14.453 1 97.38 4 ILE B O 1
ATOM 1680 N N . GLU B 1 5 ? -2.242 -3.848 -12.789 1 98 5 GLU B N 1
ATOM 1681 C CA . GLU B 1 5 ? -3.123 -3.068 -11.93 1 98 5 GLU B CA 1
ATOM 1682 C C . GLU B 1 5 ? -2.367 -2.518 -10.719 1 98 5 GLU B C 1
ATOM 1684 O O . GLU B 1 5 ? -1.401 -3.125 -10.258 1 98 5 GLU B O 1
ATOM 1689 N N . SER B 1 6 ? -2.777 -1.304 -10.258 1 98.62 6 SER B N 1
ATOM 1690 C CA . SER B 1 6 ? -2.357 -0.764 -8.969 1 98.62 6 SER B CA 1
ATOM 1691 C C . SER B 1 6 ? -3.398 -1.036 -7.887 1 98.62 6 SER B C 1
ATOM 1693 O O . SER B 1 6 ? -4.547 -0.606 -8 1 98.62 6 SER B O 1
ATOM 1695 N N . LEU B 1 7 ? -2.979 -1.787 -6.898 1 98.75 7 LEU B N 1
ATOM 1696 C CA . LEU B 1 7 ? -3.877 -2.221 -5.832 1 98.75 7 LEU B CA 1
ATOM 1697 C C . LEU B 1 7 ? -3.418 -1.681 -4.484 1 98.75 7 LEU B C 1
ATOM 1699 O O . LEU B 1 7 ? -2.27 -1.257 -4.336 1 98.75 7 LEU B O 1
ATOM 1703 N N . PHE B 1 8 ? -4.367 -1.648 -3.52 1 98.62 8 PHE B N 1
ATOM 1704 C CA . PHE B 1 8 ? -4.074 -1.347 -2.123 1 98.62 8 PHE B CA 1
ATOM 1705 C C . PHE B 1 8 ? -3.377 0.004 -1.998 1 98.62 8 PHE B C 1
ATOM 1707 O O . PHE B 1 8 ? -2.32 0.107 -1.37 1 98.62 8 PHE B O 1
ATOM 1714 N N . VAL B 1 9 ? -3.99 1.007 -2.555 1 98.62 9 VAL B N 1
ATOM 1715 C CA . VAL B 1 9 ? -3.342 2.305 -2.721 1 98.62 9 VAL B CA 1
ATOM 1716 C C . VAL B 1 9 ? -3.475 3.115 -1.433 1 98.62 9 VAL B C 1
ATOM 1718 O O . VAL B 1 9 ? -4.438 2.941 -0.679 1 98.62 9 VAL B O 1
ATOM 1721 N N . THR B 1 10 ? -2.545 3.961 -1.133 1 98.75 10 THR B N 1
ATOM 1722 C CA . THR B 1 10 ? -2.586 4.977 -0.084 1 98.75 10 THR B CA 1
ATOM 1723 C C . THR B 1 10 ? -2.955 6.336 -0.663 1 98.75 10 THR B C 1
ATOM 1725 O O . THR B 1 10 ? -2.268 6.848 -1.551 1 98.75 10 THR B O 1
ATOM 1728 N N . ARG B 1 11 ? -4.02 6.891 -0.128 1 98.75 11 ARG B N 1
ATOM 1729 C CA . ARG B 1 11 ? -4.543 8.125 -0.697 1 98.75 11 ARG B CA 1
ATOM 1730 C C . ARG B 1 11 ? -3.996 9.344 0.043 1 98.75 11 ARG B C 1
ATOM 1732 O O . ARG B 1 11 ? -3.908 9.336 1.273 1 98.75 11 ARG B O 1
ATOM 1739 N N . LEU B 1 12 ? -3.596 10.359 -0.712 1 98.88 12 LEU B N 1
ATOM 1740 C CA . LEU B 1 12 ? -3.209 11.656 -0.171 1 98.88 12 LEU B CA 1
ATOM 1741 C C . LEU B 1 12 ? -4.094 12.766 -0.733 1 98.88 12 LEU B C 1
ATOM 1743 O O . LEU B 1 12 ? -4.191 12.93 -1.951 1 98.88 12 LEU B O 1
ATOM 1747 N N . TYR B 1 13 ? -4.734 13.492 0.179 1 98.81 13 TYR B N 1
ATOM 1748 C CA . TYR B 1 13 ? -5.648 14.578 -0.16 1 98.81 13 TYR B CA 1
ATOM 1749 C C . TYR B 1 13 ? -4.945 15.93 -0.063 1 98.81 13 TYR B C 1
ATOM 1751 O O . TYR B 1 13 ? -4.324 16.25 0.955 1 98.81 13 TYR B O 1
ATOM 1759 N N . ARG B 1 14 ? -5 16.703 -1.096 1 98.69 14 ARG B N 1
ATOM 1760 C CA . ARG B 1 14 ? -4.516 18.078 -1.11 1 98.69 14 ARG B CA 1
ATOM 1761 C C . ARG B 1 14 ? -5.574 19.031 -1.673 1 98.69 14 ARG B C 1
ATOM 1763 O O . ARG B 1 14 ? -6.168 18.75 -2.717 1 98.69 14 ARG B O 1
ATOM 1770 N N . ALA B 1 15 ? -5.785 20.094 -1.011 1 98.44 15 ALA B N 1
ATOM 1771 C CA . ALA B 1 15 ? -6.707 21.125 -1.496 1 98.44 15 ALA B CA 1
ATOM 1772 C C . ALA B 1 15 ? -6.367 22.484 -0.907 1 98.44 15 ALA B C 1
ATOM 1774 O O . ALA B 1 15 ? -5.617 22.578 0.069 1 98.44 15 ALA B O 1
ATOM 1775 N N . ARG B 1 16 ? -6.91 23.516 -1.594 1 97.69 16 ARG B N 1
ATOM 1776 C CA . ARG B 1 16 ? -6.953 24.812 -0.925 1 97.69 16 ARG B CA 1
ATOM 1777 C C . ARG B 1 16 ? -7.961 24.797 0.218 1 97.69 16 ARG B C 1
ATOM 1779 O O . ARG B 1 16 ? -9.102 24.375 0.045 1 97.69 16 ARG B O 1
ATOM 1786 N N . LEU B 1 17 ? -7.508 25.266 1.348 1 97.31 17 LEU B N 1
ATOM 1787 C CA . LEU B 1 17 ? -8.398 25.344 2.498 1 97.31 17 LEU B CA 1
ATOM 1788 C C . LEU B 1 17 ? -9.672 26.109 2.139 1 97.31 17 LEU B C 1
ATOM 1790 O O . LEU B 1 17 ? -10.766 25.75 2.588 1 97.31 17 LEU B O 1
ATOM 1794 N N . SER B 1 18 ? -9.57 27.047 1.276 1 96 18 SER B N 1
ATOM 1795 C CA . SER B 1 18 ? -10.656 27.953 0.925 1 96 18 SER B CA 1
ATOM 1796 C C . SER B 1 18 ? -11.68 27.281 0.025 1 96 18 SER B C 1
ATOM 1798 O O . SER B 1 18 ? -12.719 27.859 -0.285 1 96 18 SER B O 1
ATOM 1800 N N . GLU B 1 19 ? -11.375 26.078 -0.429 1 96.56 19 GLU B N 1
ATOM 1801 C CA . GLU B 1 19 ? -12.367 25.359 -1.225 1 96.56 19 GLU B CA 1
ATOM 1802 C C . GLU B 1 19 ? -13.633 25.109 -0.416 1 96.56 19 GLU B C 1
ATOM 1804 O O . GLU B 1 19 ? -14.703 24.875 -0.985 1 96.56 19 GLU B O 1
ATOM 1809 N N . HIS B 1 20 ? -13.461 24.984 0.84 1 96.19 20 HIS B N 1
ATOM 1810 C CA . HIS B 1 20 ? -14.594 24.938 1.763 1 96.19 20 HIS B CA 1
ATOM 1811 C C . HIS B 1 20 ? -14.586 26.141 2.705 1 96.19 20 HIS B C 1
ATOM 1813 O O . HIS B 1 20 ? -13.523 26.562 3.17 1 96.19 20 HIS B O 1
ATOM 1819 N N . GLY B 1 21 ? -15.719 26.625 2.875 1 93.44 21 GLY B N 1
ATOM 1820 C CA . GLY B 1 21 ? -15.844 27.797 3.746 1 93.44 21 GLY B CA 1
ATOM 1821 C C . GLY B 1 21 ? -15.914 27.422 5.219 1 93.44 21 GLY B C 1
ATOM 1822 O O . GLY B 1 21 ? -16.031 26.25 5.566 1 93.44 21 GLY B O 1
ATOM 1823 N N . PRO B 1 22 ? -15.742 28.5 6.148 1 95.5 22 PRO B N 1
ATOM 1824 C CA . PRO B 1 22 ? -15.484 29.922 5.855 1 95.5 22 PRO B CA 1
ATOM 1825 C C . PRO B 1 22 ? -14.047 30.172 5.395 1 95.5 22 PRO B C 1
ATOM 1827 O O . PRO B 1 22 ? -13.156 29.359 5.676 1 95.5 22 PRO B O 1
ATOM 1830 N N . ALA B 1 23 ? -13.898 31.25 4.66 1 92.88 23 ALA B N 1
ATOM 1831 C CA . ALA B 1 23 ? -12.562 31.625 4.227 1 92.88 23 ALA B CA 1
ATOM 1832 C C . ALA B 1 23 ? -11.695 32.031 5.414 1 92.88 23 ALA B C 1
ATOM 1834 O O . ALA B 1 23 ? -12.156 32.719 6.324 1 92.88 23 ALA B O 1
ATOM 1835 N N . ILE B 1 24 ? -10.539 31.531 5.391 1 95.19 24 ILE B N 1
ATOM 1836 C CA . ILE B 1 24 ? -9.578 31.859 6.441 1 95.19 24 ILE B CA 1
ATOM 1837 C C . ILE B 1 24 ? -8.547 32.844 5.91 1 95.19 24 ILE B C 1
ATOM 1839 O O . ILE B 1 24 ? -7.852 32.562 4.93 1 95.19 24 ILE B O 1
ATOM 1843 N N . ASP B 1 25 ? -8.461 34 6.535 1 94.81 25 ASP B N 1
ATOM 1844 C CA . ASP B 1 25 ? -7.461 34.969 6.145 1 94.81 25 ASP B CA 1
ATOM 1845 C C . ASP B 1 25 ? -6.062 34.531 6.551 1 94.81 25 ASP B C 1
ATOM 1847 O O . ASP B 1 25 ? -5.777 34.375 7.742 1 94.81 25 ASP B O 1
ATOM 1851 N N . PRO B 1 26 ? -5.172 34.406 5.598 1 95.5 26 PRO B N 1
ATOM 1852 C CA . PRO B 1 26 ? -3.85 33.875 5.926 1 95.5 26 PRO B CA 1
ATOM 1853 C C . PRO B 1 26 ? -3.051 34.781 6.84 1 95.5 26 PRO B C 1
ATOM 1855 O O . PRO B 1 26 ? -2.305 34.312 7.703 1 95.5 26 PRO B O 1
ATOM 1858 N N . GLU B 1 27 ? -3.158 36.062 6.648 1 96.5 27 GLU B N 1
ATOM 1859 C CA . GLU B 1 27 ? -2.418 37 7.473 1 96.5 27 GLU B CA 1
ATOM 1860 C C . GLU B 1 27 ? -2.922 37 8.914 1 96.5 27 GLU B C 1
ATOM 1862 O O . GLU B 1 27 ? -2.129 37.031 9.859 1 96.5 27 GLU B O 1
ATOM 1867 N N . GLU B 1 28 ? -4.203 37 9.039 1 97.44 28 GLU B N 1
ATOM 1868 C CA . GLU B 1 28 ? -4.785 36.938 10.375 1 97.44 28 GLU B CA 1
ATOM 1869 C C . GLU B 1 28 ? -4.398 35.625 11.07 1 97.44 28 GLU B C 1
ATOM 1871 O O . GLU B 1 28 ? -4.109 35.625 12.273 1 97.44 28 GLU B O 1
ATOM 1876 N N . MET B 1 29 ? -4.426 34.531 10.352 1 98.44 29 MET B N 1
ATOM 1877 C CA . MET B 1 29 ? -4.047 33.25 10.914 1 98.44 29 MET B CA 1
ATOM 1878 C C . MET B 1 29 ? -2.598 33.281 11.398 1 98.44 29 MET B C 1
ATOM 1880 O O . MET B 1 29 ? -2.303 32.844 12.508 1 98.44 29 MET B O 1
ATOM 1884 N N . GLU B 1 30 ? -1.712 33.781 10.586 1 98.5 30 GLU B N 1
ATOM 1885 C CA . GLU B 1 30 ? -0.301 33.875 10.945 1 98.5 30 GLU B CA 1
ATOM 1886 C C . GLU B 1 30 ? -0.104 34.719 12.203 1 98.5 30 GLU B C 1
ATOM 1888 O O . GLU B 1 30 ? 0.593 34.312 13.133 1 98.5 30 GLU B O 1
ATOM 1893 N N . ALA B 1 31 ? -0.733 35.875 12.219 1 98.31 31 ALA B N 1
ATOM 1894 C CA . ALA B 1 31 ? -0.636 36.75 13.375 1 98.31 31 ALA B CA 1
ATOM 1895 C C . ALA B 1 31 ? -1.174 36.062 14.633 1 98.31 31 ALA B C 1
ATOM 1897 O O . ALA B 1 31 ? -0.596 36.219 15.711 1 98.31 31 ALA B O 1
ATOM 1898 N N . SER B 1 32 ? -2.293 35.375 14.492 1 98.31 32 SER B N 1
ATOM 1899 C CA . SER B 1 32 ? -2.887 34.656 15.617 1 98.31 32 SER B CA 1
ATOM 1900 C C . SER B 1 32 ? -1.941 33.594 16.156 1 98.31 32 SER B C 1
ATOM 1902 O O . SER B 1 32 ? -1.777 33.469 17.375 1 98.31 32 SER B O 1
ATOM 1904 N N . CYS B 1 33 ? -1.276 32.844 15.289 1 98.69 33 CYS B N 1
ATOM 1905 C CA . CYS B 1 33 ? -0.342 31.812 15.703 1 98.69 33 CYS B CA 1
ATOM 1906 C C . CYS B 1 33 ? 0.805 32.406 16.516 1 98.69 33 CYS B C 1
ATOM 1908 O O . CYS B 1 33 ? 1.164 31.875 17.562 1 98.69 33 CYS B O 1
ATOM 1910 N N . TYR B 1 34 ? 1.318 33.531 16.062 1 98.38 34 TYR B N 1
ATOM 1911 C CA . TYR B 1 34 ? 2.418 34.156 16.781 1 98.38 34 TYR B CA 1
ATOM 1912 C C . TYR B 1 34 ? 1.958 34.688 18.141 1 98.38 34 TYR B C 1
ATOM 1914 O O . TYR B 1 34 ? 2.65 34.5 19.156 1 98.38 34 TYR B O 1
ATOM 1922 N N . SER B 1 35 ? 0.849 35.312 18.141 1 98.25 35 SER B N 1
ATOM 1923 C CA . SER B 1 35 ? 0.318 35.875 19.375 1 98.25 35 SER B CA 1
ATOM 1924 C C . SER B 1 35 ? 0.074 34.781 20.406 1 98.25 35 SER B C 1
ATOM 1926 O O . SER B 1 35 ? 0.43 34.938 21.578 1 98.25 35 SER B O 1
ATOM 1928 N N . ILE B 1 36 ? -0.506 33.719 19.953 1 98.25 36 ILE B N 1
ATOM 1929 C CA . ILE B 1 36 ? -0.805 32.594 20.844 1 98.25 36 ILE B CA 1
ATOM 1930 C C . ILE B 1 36 ? 0.495 32 21.391 1 98.25 36 ILE B C 1
ATOM 1932 O O . ILE B 1 36 ? 0.617 31.75 22.578 1 98.25 36 ILE B O 1
ATOM 1936 N N . ALA B 1 37 ? 1.459 31.812 20.547 1 98.12 37 ALA B N 1
ATOM 1937 C CA . ALA B 1 37 ? 2.75 31.266 20.953 1 98.12 37 ALA B CA 1
ATOM 1938 C C . ALA B 1 37 ? 3.4 32.125 22.031 1 98.12 37 ALA B C 1
ATOM 1940 O O . ALA B 1 37 ? 3.934 31.625 23.016 1 98.12 37 ALA B O 1
ATOM 1941 N N . GLU B 1 38 ? 3.352 33.406 21.828 1 97.38 38 GLU B N 1
ATOM 1942 C CA . GLU B 1 38 ? 3.969 34.344 22.75 1 97.38 38 GLU B CA 1
ATOM 1943 C C . GLU B 1 38 ? 3.32 34.281 24.141 1 97.38 38 GLU B C 1
ATOM 1945 O O . GLU B 1 38 ? 4.004 34.406 25.156 1 97.38 38 GLU B O 1
ATOM 1950 N N . ASP B 1 39 ? 2.057 34.062 24.172 1 97.44 39 ASP B N 1
ATOM 1951 C CA . ASP B 1 39 ? 1.301 34.125 25.422 1 97.44 39 ASP B CA 1
ATOM 1952 C C . ASP B 1 39 ? 1.27 32.75 26.094 1 97.44 39 ASP B C 1
ATOM 1954 O O . ASP B 1 39 ? 0.922 32.625 27.266 1 97.44 39 ASP B O 1
ATOM 1958 N N . ASP B 1 40 ? 1.55 31.656 25.312 1 98 40 ASP B N 1
ATOM 1959 C CA . ASP B 1 40 ? 1.456 30.281 25.828 1 98 40 ASP B CA 1
ATOM 1960 C C . ASP B 1 40 ? 2.725 29.891 26.578 1 98 40 ASP B C 1
ATOM 1962 O O . ASP B 1 40 ? 3.479 29.031 26.125 1 98 40 ASP B O 1
ATOM 1966 N N . GLU B 1 41 ? 2.865 30.375 27.781 1 97.56 41 GLU B N 1
ATOM 1967 C CA . GLU B 1 41 ? 4.043 30.109 28.609 1 97.56 41 GLU B CA 1
ATOM 1968 C C . GLU B 1 41 ? 4.199 28.609 28.875 1 97.56 41 GLU B C 1
ATOM 1970 O O . GLU B 1 41 ? 5.312 28.094 28.844 1 97.56 41 GLU B O 1
ATOM 1975 N N . ALA B 1 42 ? 3.109 28.016 29.156 1 97.31 42 ALA B N 1
ATOM 1976 C CA . ALA B 1 42 ? 3.143 26.578 29.438 1 97.31 42 ALA B CA 1
ATOM 1977 C C . ALA B 1 42 ? 3.666 25.812 28.234 1 97.31 42 ALA B C 1
ATOM 1979 O O . ALA B 1 42 ? 4.453 24.875 28.391 1 97.31 42 ALA B O 1
ATOM 1980 N N . GLY B 1 43 ? 3.213 26.156 26.984 1 97.56 43 GLY B N 1
ATOM 1981 C CA . GLY B 1 43 ? 3.695 25.531 25.766 1 97.56 43 GLY B CA 1
ATOM 1982 C C . GLY B 1 43 ? 5.172 25.766 25.516 1 97.56 43 GLY B C 1
ATOM 1983 O O . GLY B 1 43 ? 5.895 24.859 25.109 1 97.56 43 GLY B O 1
ATOM 1984 N N . GLN B 1 44 ? 5.582 26.969 25.797 1 97.38 44 GLN B N 1
ATOM 1985 C CA . GLN B 1 44 ? 6.992 27.297 25.641 1 97.38 44 GLN B CA 1
ATOM 1986 C C . GLN B 1 44 ? 7.859 26.469 26.594 1 97.38 44 GLN B C 1
ATOM 1988 O O . GLN B 1 44 ? 8.891 25.938 26.188 1 97.38 44 GLN B O 1
ATOM 1993 N N . GLU B 1 45 ? 7.445 26.375 27.781 1 97.5 45 GLU B N 1
ATOM 1994 C CA . GLU B 1 45 ? 8.18 25.594 28.766 1 97.5 45 GLU B CA 1
ATOM 1995 C C . GLU B 1 45 ? 8.234 24.125 28.391 1 97.5 45 GLU B C 1
ATOM 1997 O O . GLU B 1 45 ? 9.281 23.469 28.516 1 97.5 45 GLU B O 1
ATOM 2002 N N . TRP B 1 46 ? 7.121 23.625 27.969 1 97.12 46 TRP B N 1
ATOM 2003 C CA . TRP B 1 46 ? 7.07 22.219 27.531 1 97.12 46 TRP B CA 1
ATOM 2004 C C . TRP B 1 46 ? 8.055 21.969 26.406 1 97.12 46 TRP B C 1
ATOM 2006 O O . TRP B 1 46 ? 8.758 20.953 26.406 1 97.12 46 TRP B O 1
ATOM 2016 N N . CYS B 1 47 ? 8.094 22.844 25.391 1 96.88 47 CYS B N 1
ATOM 2017 C CA . CYS B 1 47 ? 8.992 22.703 24.25 1 96.88 47 CYS B CA 1
ATOM 2018 C C . CYS B 1 47 ? 10.445 22.656 24.688 1 96.88 47 CYS B C 1
ATOM 2020 O O . CYS B 1 47 ? 11.219 21.828 24.219 1 96.88 47 CYS B O 1
ATOM 2022 N N . GLU B 1 48 ? 10.766 23.516 25.594 1 95.88 48 GLU B N 1
ATOM 2023 C CA . GLU B 1 48 ? 12.125 23.547 26.125 1 95.88 48 GLU B CA 1
ATOM 2024 C C . GLU B 1 48 ? 12.453 22.25 26.859 1 95.88 48 GLU B C 1
ATOM 2026 O O . GLU B 1 48 ? 13.508 21.656 26.641 1 95.88 48 GLU B O 1
ATOM 2031 N N . GLU B 1 49 ? 11.578 21.828 27.688 1 97.31 49 GLU B N 1
ATOM 2032 C CA . GLU B 1 49 ? 11.797 20.656 28.531 1 97.31 49 GLU B CA 1
ATOM 2033 C C . GLU B 1 49 ? 11.891 19.375 27.688 1 97.31 49 GLU B C 1
ATOM 2035 O O . GLU B 1 49 ? 12.609 18.438 28.047 1 97.31 49 GLU B O 1
ATOM 2040 N N . ASN B 1 50 ? 11.203 19.344 26.562 1 95.94 50 ASN B N 1
ATOM 2041 C CA . ASN B 1 50 ? 11.125 18.125 25.75 1 95.94 50 ASN B CA 1
ATOM 2042 C C . ASN B 1 50 ? 12.008 18.219 24.516 1 95.94 50 ASN B C 1
ATOM 2044 O O . ASN B 1 50 ? 11.953 17.344 23.641 1 95.94 50 ASN B O 1
ATOM 2048 N N . GLY B 1 51 ? 12.719 19.266 24.406 1 94.06 51 GLY B N 1
ATOM 2049 C CA . GLY B 1 51 ? 13.664 19.422 23.312 1 94.06 51 GLY B CA 1
ATOM 2050 C C . GLY B 1 51 ? 12.992 19.609 21.953 1 94.06 51 GLY B C 1
ATOM 2051 O O . GLY B 1 51 ? 13.516 19.188 20.938 1 94.06 51 GLY B O 1
ATOM 2052 N N . TYR B 1 52 ? 11.773 20.078 21.953 1 93.5 52 TYR B N 1
ATOM 2053 C CA . TYR B 1 52 ? 11.109 20.438 20.719 1 93.5 52 TYR B CA 1
ATOM 2054 C C . TYR B 1 52 ? 11.734 21.688 20.094 1 93.5 52 TYR B C 1
ATOM 2056 O O . TYR B 1 52 ? 11.828 22.719 20.75 1 93.5 52 TYR B O 1
ATOM 2064 N N . PRO B 1 53 ? 12.156 21.469 18.844 1 92.19 53 PRO B N 1
ATOM 2065 C CA . PRO B 1 53 ? 12.695 22.688 18.203 1 92.19 53 PRO B CA 1
ATOM 2066 C C . PRO B 1 53 ? 11.617 23.688 17.844 1 92.19 53 PRO B C 1
ATOM 2068 O O . PRO B 1 53 ? 10.727 23.391 17.031 1 92.19 53 PRO B O 1
ATOM 2071 N N . GLY B 1 54 ? 11.656 24.859 18.5 1 95.5 54 GLY B N 1
ATOM 2072 C CA . GLY B 1 54 ? 10.633 25.859 18.25 1 95.5 54 GLY B CA 1
ATOM 2073 C C . GLY B 1 54 ? 9.477 25.781 19.234 1 95.5 54 GLY B C 1
ATOM 2074 O O . GLY B 1 54 ? 9.68 25.609 20.438 1 95.5 54 GLY B O 1
ATOM 2075 N N . TYR B 1 55 ? 8.227 25.953 18.672 1 97.81 55 TYR B N 1
ATOM 2076 C CA . TYR B 1 55 ? 7.043 25.984 19.516 1 97.81 55 TYR B CA 1
ATOM 2077 C C . TYR B 1 55 ? 5.965 25.062 18.969 1 97.81 55 TYR B C 1
ATOM 2079 O O . TYR B 1 55 ? 5.758 24.984 17.766 1 97.81 55 TYR B O 1
ATOM 2087 N N . THR B 1 56 ? 5.324 24.391 19.859 1 98.25 56 THR B N 1
ATOM 2088 C CA . THR B 1 56 ? 4.078 23.703 19.562 1 98.25 56 THR B CA 1
ATOM 2089 C C . THR B 1 56 ? 3.074 23.875 20.703 1 98.25 56 THR B C 1
ATOM 2091 O O . THR B 1 56 ? 3.457 23.922 21.875 1 98.25 56 THR B O 1
ATOM 2094 N N . SER B 1 57 ? 1.902 23.953 20.344 1 97.94 57 SER B N 1
ATOM 2095 C CA . SER B 1 57 ? 0.873 24.062 21.375 1 97.94 57 SER B CA 1
ATOM 2096 C C . SER B 1 57 ? 0.319 22.688 21.75 1 97.94 57 SER B C 1
ATOM 2098 O O . SER B 1 57 ? -0.64 22.578 22.516 1 97.94 57 SER B O 1
ATOM 2100 N N . TYR B 1 58 ? 0.841 21.641 21.234 1 94.69 58 TYR B N 1
ATOM 2101 C CA . TYR B 1 58 ? 0.343 20.281 21.297 1 94.69 58 TYR B CA 1
ATOM 2102 C C . TYR B 1 58 ? 0.03 19.891 22.75 1 94.69 58 TYR B C 1
ATOM 2104 O O . TYR B 1 58 ? -1.008 19.281 23.016 1 94.69 58 TYR B O 1
ATOM 2112 N N . ALA B 1 59 ? 0.818 20.297 23.625 1 90.88 59 ALA B N 1
ATOM 2113 C CA . ALA B 1 59 ? 0.689 19.812 24.984 1 90.88 59 ALA B CA 1
ATOM 2114 C C . ALA B 1 59 ? 0.026 20.859 25.875 1 90.88 59 ALA B C 1
ATOM 2116 O O . ALA B 1 59 ? -0.275 20.594 27.047 1 90.88 59 ALA B O 1
ATOM 2117 N N . SER B 1 60 ? -0.29 22.031 25.281 1 90.75 60 SER B N 1
ATOM 2118 C CA . SER B 1 60 ? -0.664 23.109 26.203 1 90.75 60 SER B CA 1
ATOM 2119 C C . SER B 1 60 ? -2.059 23.641 25.891 1 90.75 60 SER B C 1
ATOM 2121 O O . SER B 1 60 ? -2.75 24.156 26.766 1 90.75 60 SER B O 1
ATOM 2123 N N . LEU B 1 61 ? -2.432 23.578 24.688 1 90.69 61 LEU B N 1
ATOM 2124 C CA . LEU B 1 61 ? -3.713 24.156 24.297 1 90.69 61 LEU B CA 1
ATOM 2125 C C . LEU B 1 61 ? -4.586 23.125 23.594 1 90.69 61 LEU B C 1
ATOM 2127 O O . LEU B 1 61 ? -4.273 22.703 22.484 1 90.69 61 LEU B O 1
ATOM 2131 N N . THR B 1 62 ? -5.723 22.828 24.219 1 91.25 62 THR B N 1
ATOM 2132 C CA . THR B 1 62 ? -6.613 21.828 23.641 1 91.25 62 THR B CA 1
ATOM 2133 C C . THR B 1 62 ? -7.926 22.453 23.203 1 91.25 62 THR B C 1
ATOM 2135 O O . THR B 1 62 ? -8.82 21.766 22.703 1 91.25 62 THR B O 1
ATOM 2138 N N . ASP B 1 63 ? -8 23.812 23.328 1 96.19 63 ASP B N 1
ATOM 2139 C CA . ASP B 1 63 ? -9.297 24.453 23.125 1 96.19 63 ASP B CA 1
ATOM 2140 C C . ASP B 1 63 ? -9.164 25.672 22.219 1 96.19 63 ASP B C 1
ATOM 2142 O O . ASP B 1 63 ? -9.883 26.672 22.391 1 96.19 63 ASP B O 1
ATOM 2146 N N . LEU B 1 64 ? -8.195 25.594 21.281 1 97.5 64 LEU B N 1
ATOM 2147 C CA . LEU B 1 64 ? -7.922 26.703 20.391 1 97.5 64 LEU B CA 1
ATOM 2148 C C . LEU B 1 64 ? -9.195 27.188 19.703 1 97.5 64 LEU B C 1
ATOM 2150 O O . LEU B 1 64 ? -9.477 28.391 19.656 1 97.5 64 LEU B O 1
ATOM 2154 N N . PRO B 1 65 ? -10.07 26.266 19.25 1 97.06 65 PRO B N 1
ATOM 2155 C CA . PRO B 1 65 ? -11.258 26.75 18.547 1 97.06 65 PRO B CA 1
ATOM 2156 C C . PRO B 1 65 ? -12.234 27.5 19.453 1 97.06 65 PRO B C 1
ATOM 2158 O O . PRO B 1 65 ? -12.977 28.359 18.984 1 97.06 65 PRO B O 1
ATOM 2161 N N . TRP B 1 66 ? -12.172 27.188 20.656 1 96.06 66 TRP B N 1
ATOM 2162 C CA . TRP B 1 66 ? -13.039 27.859 21.625 1 96.06 66 TRP B CA 1
ATOM 2163 C C . TRP B 1 66 ? -12.477 29.234 21.984 1 96.06 66 TRP B C 1
ATOM 2165 O O . TRP B 1 66 ? -13.234 30.172 22.203 1 96.06 66 TRP B O 1
ATOM 2175 N N . ARG B 1 67 ? -11.219 29.375 22 1 95.56 67 ARG B N 1
ATOM 2176 C CA . ARG B 1 67 ? -10.562 30.594 22.453 1 95.56 67 ARG B CA 1
ATOM 2177 C C . ARG B 1 67 ? -10.453 31.625 21.328 1 95.56 67 ARG B C 1
ATOM 2179 O O . ARG B 1 67 ? -10.477 32.812 21.578 1 95.56 67 ARG B O 1
ATOM 2186 N N . PHE B 1 68 ? -10.266 31.141 20.125 1 96.38 68 PHE B N 1
ATOM 2187 C CA . PHE B 1 68 ? -9.953 32.031 19 1 96.38 68 PHE B CA 1
ATOM 2188 C C . PHE B 1 68 ? -10.898 31.797 17.828 1 96.38 68 PHE B C 1
ATOM 2190 O O . PHE B 1 68 ? -10.859 30.734 17.203 1 96.38 68 PHE B O 1
ATOM 2197 N N . PRO B 1 69 ? -11.648 32.812 17.484 1 97.12 69 PRO B N 1
ATOM 2198 C CA . PRO B 1 69 ? -12.664 32.625 16.438 1 97.12 69 PRO B CA 1
ATOM 2199 C C . PRO B 1 69 ? -12.07 32.125 15.125 1 97.12 69 PRO B C 1
ATOM 2201 O O . PRO B 1 69 ? -12.711 31.344 14.414 1 97.12 69 PRO B O 1
ATOM 2204 N N . ILE B 1 70 ? -10.906 32.5 14.75 1 97.94 70 ILE B N 1
ATOM 2205 C CA . ILE B 1 70 ? -10.312 32.094 13.477 1 97.94 70 ILE B CA 1
ATOM 2206 C C . ILE B 1 70 ? -10.07 30.594 13.469 1 97.94 70 ILE B C 1
ATOM 2208 O O . ILE B 1 70 ? -10.156 29.953 12.422 1 97.94 70 ILE B O 1
ATOM 2212 N N . PHE B 1 71 ? -9.812 29.984 14.648 1 98.5 71 PHE B N 1
ATOM 2213 C CA . PHE B 1 71 ? -9.625 28.547 14.719 1 98.5 71 PHE B CA 1
ATOM 2214 C C . PHE B 1 71 ? -10.961 27.812 14.688 1 98.5 71 PHE B C 1
ATOM 2216 O O . PHE B 1 71 ? -11.055 26.688 14.203 1 98.5 71 PHE B O 1
ATOM 2223 N N . ALA B 1 72 ? -12.023 28.484 15.227 1 98.12 72 ALA B N 1
ATOM 2224 C CA . ALA B 1 72 ? -13.359 27.922 15.055 1 98.12 72 ALA B CA 1
ATOM 2225 C C . ALA B 1 72 ? -13.734 27.844 13.57 1 98.12 72 ALA B C 1
ATOM 2227 O O . ALA B 1 72 ? -14.281 26.828 13.117 1 98.12 72 ALA B O 1
ATOM 2228 N N . ASP B 1 73 ? -13.43 28.875 12.875 1 98.12 73 ASP B N 1
ATOM 2229 C CA . ASP B 1 73 ? -13.656 28.906 11.43 1 98.12 73 ASP B CA 1
ATOM 2230 C C . ASP B 1 73 ? -12.828 27.828 10.727 1 98.12 73 ASP B C 1
ATOM 2232 O O . ASP B 1 73 ? -13.32 27.156 9.812 1 98.12 73 ASP B O 1
ATOM 2236 N N . LEU B 1 74 ? -11.602 27.703 11.164 1 98.44 74 LEU B N 1
ATOM 2237 C CA . LEU B 1 74 ? -10.727 26.688 10.594 1 98.44 74 LEU B CA 1
ATOM 2238 C C . LEU B 1 74 ? -11.328 25.297 10.758 1 98.44 74 LEU B C 1
ATOM 2240 O O . LEU B 1 74 ? -11.367 24.516 9.805 1 98.44 74 LEU B O 1
ATOM 2244 N N . VAL B 1 75 ? -11.852 25.016 11.891 1 98.56 75 VAL B N 1
ATOM 2245 C CA . VAL B 1 75 ? -12.414 23.703 12.18 1 98.56 75 VAL B CA 1
ATOM 2246 C C . VAL B 1 75 ? -13.602 23.438 11.258 1 98.56 75 VAL B C 1
ATOM 2248 O O . VAL B 1 75 ? -13.75 22.328 10.734 1 98.56 75 VAL B O 1
ATOM 2251 N N . THR B 1 76 ? -14.406 24.438 11.055 1 98.44 76 THR B N 1
ATOM 2252 C CA . THR B 1 76 ? -15.547 24.281 10.164 1 98.44 76 THR B CA 1
ATOM 2253 C C . THR B 1 76 ? -15.094 23.891 8.758 1 98.44 76 THR B C 1
ATOM 2255 O O . THR B 1 76 ? -15.656 22.984 8.148 1 98.44 76 THR B O 1
ATOM 2258 N N . SER B 1 77 ? -14.086 24.547 8.258 1 98.25 77 SER B N 1
ATOM 2259 C CA . SER B 1 77 ? -13.531 24.219 6.949 1 98.25 77 SER B CA 1
ATOM 2260 C C . SER B 1 77 ? -12.922 22.828 6.934 1 98.25 77 SER B C 1
ATOM 2262 O O . SER B 1 77 ? -13.172 22.047 6.012 1 98.25 77 SER B O 1
ATOM 2264 N N . LEU B 1 78 ? -12.156 22.5 7.969 1 98.62 78 LEU B N 1
ATOM 2265 C CA . LEU B 1 78 ? -11.484 21.219 8.055 1 98.62 78 LEU B CA 1
ATOM 2266 C C . LEU B 1 78 ? -12.5 20.078 8.094 1 98.62 78 LEU B C 1
ATOM 2268 O O . LEU B 1 78 ? -12.289 19.031 7.477 1 98.62 78 LEU B O 1
ATOM 2272 N N . ASP B 1 79 ? -13.586 20.281 8.805 1 98.69 79 ASP B N 1
ATOM 2273 C CA . ASP B 1 79 ? -14.625 19.266 8.867 1 98.69 79 ASP B CA 1
ATOM 2274 C C . ASP B 1 79 ? -15.117 18.891 7.473 1 98.69 79 ASP B C 1
ATOM 2276 O O . ASP B 1 79 ? -15.32 17.703 7.172 1 98.69 79 ASP B O 1
ATOM 2280 N N . ALA B 1 80 ? -15.234 19.875 6.668 1 98.56 80 ALA B N 1
ATOM 2281 C CA . ALA B 1 80 ? -15.711 19.641 5.309 1 98.56 80 ALA B CA 1
ATOM 2282 C C . ALA B 1 80 ? -14.664 18.906 4.48 1 98.56 80 ALA B C 1
ATOM 2284 O O . ALA B 1 80 ? -14.992 18 3.713 1 98.56 80 ALA B O 1
ATOM 2285 N N . HIS B 1 81 ? -13.422 19.266 4.629 1 98.69 81 HIS B N 1
ATOM 2286 C CA . HIS B 1 81 ? -12.344 18.594 3.91 1 98.69 81 HIS B CA 1
ATOM 2287 C C . HIS B 1 81 ? -12.211 17.141 4.352 1 98.69 81 HIS B C 1
ATOM 2289 O O . HIS B 1 81 ? -12.031 16.25 3.518 1 98.69 81 HIS B O 1
ATOM 2295 N N . VAL B 1 82 ? -12.297 16.938 5.625 1 98.75 82 VAL B N 1
ATOM 2296 C CA . VAL B 1 82 ? -12.172 15.578 6.16 1 98.75 82 VAL B CA 1
ATOM 2297 C C . VAL B 1 82 ? -13.336 14.719 5.668 1 98.75 82 VAL B C 1
ATOM 2299 O O . VAL B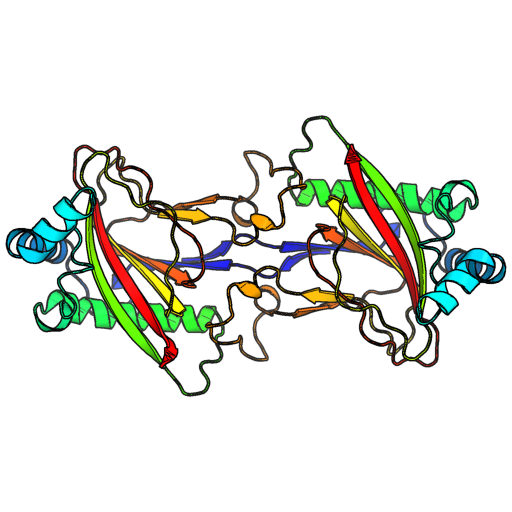 1 82 ? -13.148 13.555 5.32 1 98.75 82 VAL B O 1
ATOM 2302 N N . ALA B 1 83 ? -14.508 15.297 5.633 1 98.5 83 ALA B N 1
ATOM 2303 C CA . ALA B 1 83 ? -15.656 14.57 5.105 1 98.5 83 ALA B CA 1
ATOM 2304 C C . ALA B 1 83 ? -15.438 14.172 3.65 1 98.5 83 ALA B C 1
ATOM 2306 O O . ALA B 1 83 ? -15.75 13.047 3.252 1 98.5 83 ALA B O 1
ATOM 2307 N N . ALA B 1 84 ? -14.922 15.07 2.877 1 98.5 84 ALA B N 1
ATOM 2308 C CA . ALA B 1 84 ? -14.648 14.797 1.468 1 98.5 84 ALA B CA 1
ATOM 2309 C C . ALA B 1 84 ? -13.609 13.695 1.31 1 98.5 84 ALA B C 1
ATOM 2311 O O . ALA B 1 84 ? -13.75 12.82 0.451 1 98.5 84 ALA B O 1
ATOM 2312 N N . PHE B 1 85 ? -12.641 13.758 2.117 1 98.81 85 PHE B N 1
ATOM 2313 C CA . PHE B 1 85 ? -11.602 12.742 2.043 1 98.81 85 PHE B CA 1
ATOM 2314 C C . PHE B 1 85 ? -12.133 11.383 2.486 1 98.81 85 PHE B C 1
ATOM 2316 O O . PHE B 1 85 ? -11.836 10.359 1.864 1 98.81 85 PHE B O 1
ATOM 2323 N N . ALA B 1 86 ? -12.875 11.406 3.541 1 98.62 86 ALA B N 1
ATOM 2324 C CA . ALA B 1 86 ? -13.484 10.164 4.008 1 98.62 86 ALA B CA 1
ATOM 2325 C C . ALA B 1 86 ? -14.344 9.523 2.916 1 98.62 86 ALA B C 1
ATOM 2327 O O . ALA B 1 86 ? -14.344 8.305 2.754 1 98.62 86 ALA B O 1
ATOM 2328 N N . ALA B 1 87 ? -15.047 10.359 2.205 1 98.31 87 ALA B N 1
ATOM 2329 C CA . ALA B 1 87 ? -15.852 9.875 1.087 1 98.31 87 ALA B CA 1
ATOM 2330 C C . ALA B 1 87 ? -14.961 9.273 -0.004 1 98.31 87 ALA B C 1
ATOM 2332 O O . ALA B 1 87 ? -15.281 8.227 -0.568 1 98.31 87 ALA B O 1
ATOM 2333 N N . ASP B 1 88 ? -13.898 9.953 -0.279 1 98.62 88 ASP B N 1
ATOM 2334 C CA . ASP B 1 88 ? -12.984 9.438 -1.29 1 98.62 88 ASP B CA 1
ATOM 2335 C C . ASP B 1 88 ? -12.375 8.109 -0.855 1 98.62 88 ASP B C 1
ATOM 2337 O O . ASP B 1 88 ? -12.148 7.223 -1.684 1 98.62 88 ASP B O 1
ATOM 2341 N N . LEU B 1 89 ? -12.125 8.008 0.405 1 98.62 89 LEU B N 1
ATOM 2342 C CA . LEU B 1 89 ? -11.562 6.777 0.955 1 98.62 89 LEU B CA 1
ATOM 2343 C C . LEU B 1 89 ? -12.602 5.66 0.966 1 98.62 89 LEU B C 1
ATOM 2345 O O . LEU B 1 89 ? -12.266 4.504 1.226 1 98.62 89 LEU B O 1
ATOM 2349 N N . GLU B 1 90 ? -13.82 6.082 0.75 1 98.62 90 GLU B N 1
ATOM 2350 C CA . GLU B 1 90 ? -14.961 5.164 0.775 1 98.62 90 GLU B CA 1
ATOM 2351 C C . GLU B 1 90 ? -15.039 4.426 2.109 1 98.62 90 GLU B C 1
ATOM 2353 O O . GLU B 1 90 ? -15.234 3.209 2.141 1 98.62 90 GLU B O 1
ATOM 2358 N N . PHE B 1 91 ? -14.859 5.098 3.178 1 98.56 91 PHE B N 1
ATOM 2359 C CA . PHE B 1 91 ? -15.016 4.578 4.531 1 98.56 91 PHE B CA 1
ATOM 2360 C C . PHE B 1 91 ? -16.469 4.199 4.805 1 98.56 91 PHE B C 1
ATOM 2362 O O . PHE B 1 91 ? -17.391 4.93 4.426 1 98.56 91 PHE B O 1
ATOM 2369 N N . ASP B 1 92 ? -16.656 3.068 5.383 1 98.44 92 ASP B N 1
ATOM 2370 C CA . ASP B 1 92 ? -17.922 2.748 6.039 1 98.44 92 ASP B CA 1
ATOM 2371 C C . ASP B 1 92 ? -17.922 3.221 7.492 1 98.44 92 ASP B C 1
ATOM 2373 O O . ASP B 1 92 ? -17.391 2.535 8.375 1 98.44 92 ASP B O 1
ATOM 2377 N N . LEU B 1 93 ? -18.5 4.344 7.77 1 98.06 93 LEU B N 1
ATOM 2378 C CA . LEU B 1 93 ? -18.453 4.934 9.102 1 98.06 93 LEU B CA 1
ATOM 2379 C C . LEU B 1 93 ? -19.516 4.328 10.008 1 98.06 93 LEU B C 1
ATOM 2381 O O . LEU B 1 93 ? -19.547 4.609 11.211 1 98.06 93 LEU B O 1
ATOM 2385 N N . ASP B 1 94 ? -20.391 3.561 9.445 1 96.81 94 ASP B N 1
ATOM 2386 C CA . ASP B 1 94 ? -21.375 2.764 10.172 1 96.81 94 ASP B CA 1
ATOM 2387 C C . ASP B 1 94 ? -22.203 3.641 11.109 1 96.81 94 ASP B C 1
ATOM 2389 O O . ASP B 1 94 ? -22.328 3.342 12.297 1 96.81 94 ASP B O 1
ATOM 2393 N N . GLY B 1 95 ? -22.672 4.773 10.609 1 96.56 95 GLY B N 1
ATOM 2394 C CA . GLY B 1 95 ? -23.562 5.652 11.352 1 96.56 95 GLY B CA 1
ATOM 2395 C C . GLY B 1 95 ? -22.828 6.547 12.336 1 96.56 95 GLY B C 1
ATOM 2396 O O . GLY B 1 95 ? -23.438 7.406 12.977 1 96.56 95 GLY B O 1
ATOM 2397 N N . ARG B 1 96 ? -21.531 6.363 12.531 1 96.88 96 ARG B N 1
ATOM 2398 C CA . ARG B 1 96 ? -20.719 7.223 13.383 1 96.88 96 ARG B CA 1
ATOM 2399 C C . ARG B 1 96 ? -20.125 8.375 12.578 1 96.88 96 ARG B C 1
ATOM 2401 O O . ARG B 1 96 ? -20.422 8.531 11.391 1 96.88 96 ARG B O 1
ATOM 2408 N N . LYS B 1 97 ? -19.375 9.234 13.258 1 97.5 97 LYS B N 1
ATOM 2409 C CA . LYS B 1 97 ? -18.828 10.414 12.586 1 97.5 97 LYS B CA 1
ATOM 2410 C C . LYS B 1 97 ? -17.344 10.578 12.883 1 97.5 97 LYS 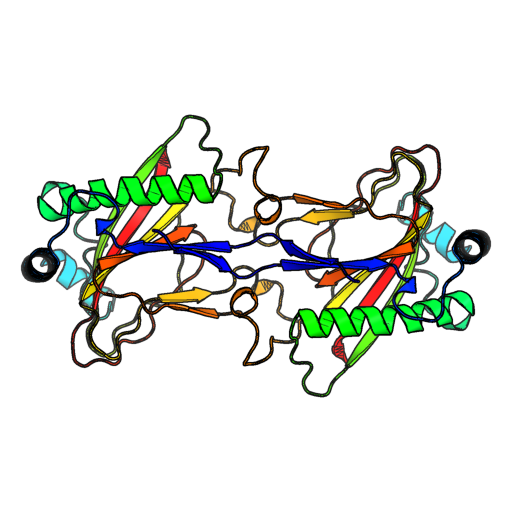B C 1
ATOM 2412 O O . LYS B 1 97 ? -16.828 10.023 13.859 1 97.5 97 LYS B O 1
ATOM 2417 N N . LEU B 1 98 ? -16.703 11.242 11.992 1 98.44 98 LEU B N 1
ATOM 2418 C CA . LEU B 1 98 ? -15.367 11.734 12.281 1 98.44 98 LEU B CA 1
ATOM 2419 C C . LEU B 1 98 ? -15.422 13.102 12.953 1 98.44 98 LEU B C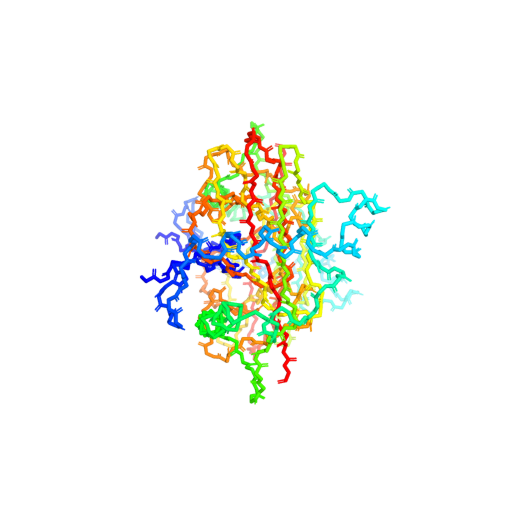 1
ATOM 2421 O O . LEU B 1 98 ? -16.062 14.023 12.453 1 98.44 98 LEU B O 1
ATOM 2425 N N . VAL B 1 99 ? -14.703 13.172 14.086 1 98.06 99 VAL B N 1
ATOM 2426 C CA . VAL B 1 99 ? -14.75 14.406 14.859 1 98.06 99 VAL B CA 1
ATOM 2427 C C . VAL B 1 99 ? -13.336 14.859 15.203 1 98.06 99 VAL B C 1
ATOM 2429 O O . VAL B 1 99 ? -12.453 14.031 15.453 1 98.06 99 VAL B O 1
ATOM 2432 N N . LEU B 1 100 ? -13.164 16.141 15.219 1 98.12 100 LEU B N 1
ATOM 2433 C CA . LEU B 1 100 ? -11.859 16.688 15.594 1 98.12 100 LEU B CA 1
ATOM 2434 C C . LEU B 1 100 ? -11.484 16.25 17.016 1 98.12 100 LEU B C 1
ATOM 2436 O O . LEU B 1 100 ? -12.273 16.406 17.938 1 98.12 100 LEU B O 1
ATOM 2440 N N . GLU B 1 101 ? -10.336 15.68 17.109 1 96.5 101 GLU B N 1
ATOM 2441 C CA . GLU B 1 101 ? -9.82 15.242 18.406 1 96.5 101 GLU B CA 1
ATOM 2442 C C . GLU B 1 101 ? -8.766 16.203 18.938 1 96.5 101 GLU B C 1
ATOM 2444 O O . GLU B 1 101 ? -8.781 16.578 20.109 1 96.5 101 GLU B O 1
ATOM 2449 N N . ASP B 1 102 ? -7.879 16.547 18.047 1 96.69 102 ASP B N 1
ATOM 2450 C CA . ASP B 1 102 ? -6.758 17.422 18.391 1 96.69 102 ASP B CA 1
ATOM 2451 C C . ASP B 1 102 ? -6.508 18.438 17.297 1 96.69 102 ASP B C 1
ATOM 2453 O O . ASP B 1 102 ? -6.68 18.141 16.109 1 96.69 102 ASP B O 1
ATOM 2457 N N . LEU B 1 103 ? -6.066 19.609 17.719 1 98.5 103 LEU B N 1
ATOM 2458 C CA . LEU B 1 103 ? -5.617 20.688 16.844 1 98.5 103 LEU B CA 1
ATOM 2459 C C . LEU B 1 103 ? -4.535 21.516 17.516 1 98.5 103 LEU B C 1
ATOM 2461 O O . LEU B 1 103 ? -4.707 21.969 18.656 1 98.5 103 LEU B O 1
ATOM 2465 N N . TRP B 1 104 ? -3.385 21.703 16.797 1 98.62 104 TRP B N 1
ATOM 2466 C CA . TRP B 1 104 ? -2.307 22.406 17.484 1 98.62 104 TRP B CA 1
ATOM 2467 C C . TRP B 1 104 ? -1.446 23.172 16.484 1 98.62 104 TRP B C 1
ATOM 2469 O O . TRP B 1 104 ? -1.42 22.844 15.297 1 98.62 104 TRP B O 1
ATOM 2479 N N . ILE B 1 105 ? -0.77 24.172 16.938 1 98.69 105 ILE B N 1
ATOM 2480 C CA . ILE B 1 105 ? 0.111 25.047 16.156 1 98.69 105 ILE B CA 1
ATOM 2481 C C . ILE B 1 105 ? 1.542 24.516 16.219 1 98.69 105 ILE B C 1
ATOM 2483 O O . ILE B 1 105 ? 2.012 24.094 17.281 1 98.69 105 ILE B O 1
ATOM 2487 N N . ASN B 1 106 ? 2.244 24.531 15.109 1 98.12 106 ASN B N 1
ATOM 2488 C CA . ASN B 1 106 ? 3.682 24.297 15.031 1 98.12 106 ASN B CA 1
ATOM 2489 C C . ASN B 1 106 ? 4.418 25.5 14.445 1 98.12 106 ASN B C 1
ATOM 2491 O O . ASN B 1 106 ? 4.082 25.969 13.352 1 98.12 106 ASN B O 1
ATOM 2495 N N . ILE B 1 107 ? 5.363 26.016 15.141 1 97.94 107 ILE B N 1
ATOM 2496 C CA . ILE B 1 107 ? 6.277 27.047 14.641 1 97.94 107 ILE B CA 1
ATOM 2497 C C . ILE B 1 107 ? 7.707 26.516 14.664 1 97.94 107 ILE B C 1
ATOM 2499 O O . ILE B 1 107 ? 8.297 26.344 15.734 1 97.94 107 ILE B O 1
ATOM 2503 N N . LEU B 1 108 ? 8.234 26.266 13.492 1 97.31 108 LEU B N 1
ATOM 2504 C CA . LEU B 1 108 ? 9.555 25.641 13.375 1 97.31 108 LEU B CA 1
ATOM 2505 C C . LEU B 1 108 ? 10.578 26.656 12.859 1 97.31 108 LEU B C 1
ATOM 2507 O O . LEU B 1 108 ? 10.461 27.141 11.727 1 97.31 108 LEU B O 1
ATOM 2511 N N . PRO B 1 109 ? 11.57 26.969 13.656 1 96.5 109 PRO B N 1
ATOM 2512 C CA . PRO B 1 109 ? 12.656 27.844 13.188 1 96.5 109 PRO B CA 1
ATOM 2513 C C . PRO B 1 109 ? 13.648 27.109 12.281 1 96.5 109 PRO B C 1
ATOM 2515 O O . PRO B 1 109 ? 13.477 25.922 11.992 1 96.5 109 PRO B O 1
ATOM 2518 N N . GLN B 1 110 ? 14.641 27.891 11.797 1 95.62 110 GLN B N 1
ATOM 2519 C CA . GLN B 1 110 ? 15.742 27.25 11.078 1 95.62 110 GLN B CA 1
ATOM 2520 C C . GLN B 1 110 ? 16.297 26.062 11.867 1 95.62 110 GLN B C 1
ATOM 2522 O O . GLN B 1 110 ? 16.5 26.156 13.078 1 95.62 110 GLN B O 1
ATOM 2527 N N . GLY B 1 111 ? 16.406 24.938 11.125 1 94.75 111 GLY B N 1
ATOM 2528 C CA . GLY B 1 111 ? 16.938 23.75 11.773 1 94.75 111 GLY B CA 1
ATOM 2529 C C . GLY B 1 111 ? 15.867 22.906 12.422 1 94.75 111 GLY B C 1
ATOM 2530 O O . GLY B 1 111 ? 16.125 21.75 12.781 1 94.75 111 GLY B O 1
ATOM 2531 N N . GLY B 1 112 ? 14.695 23.453 12.602 1 95.19 112 GLY B N 1
ATOM 2532 C CA . GLY B 1 112 ? 13.602 22.672 13.18 1 95.19 112 GLY B CA 1
ATOM 2533 C C . GLY B 1 112 ? 13.141 21.547 12.289 1 95.19 112 GLY B C 1
ATOM 2534 O O . GLY B 1 112 ? 13.195 21.641 11.062 1 95.19 112 GLY B O 1
ATOM 2535 N N . MET B 1 113 ? 12.68 20.453 12.906 1 95 113 MET B N 1
ATOM 2536 C CA . MET B 1 113 ? 12.188 19.266 12.211 1 95 113 MET B CA 1
ATOM 2537 C C . MET B 1 113 ? 11.258 18.453 13.109 1 95 113 MET B C 1
ATOM 2539 O O . MET B 1 113 ? 11.148 18.719 14.305 1 95 113 MET B O 1
ATOM 2543 N N . HIS B 1 114 ? 10.469 17.641 12.57 1 95.19 114 HIS B N 1
ATOM 2544 C CA . HIS B 1 114 ? 9.703 16.641 13.297 1 95.19 114 HIS B CA 1
ATOM 2545 C C . HIS B 1 114 ? 10.023 15.227 12.789 1 95.19 114 HIS B C 1
ATOM 2547 O O . HIS B 1 114 ? 9.789 14.914 11.625 1 95.19 114 HIS B O 1
ATOM 2553 N N . SER B 1 115 ? 10.555 14.422 13.68 1 95.75 115 SER B N 1
ATOM 2554 C CA . SER B 1 115 ? 11.016 13.086 13.312 1 95.75 115 SER B CA 1
ATOM 2555 C C . SER B 1 115 ? 9.852 12.195 12.891 1 95.75 115 SER B C 1
ATOM 2557 O O . SER B 1 115 ? 8.688 12.523 13.156 1 95.75 115 SER B O 1
ATOM 2559 N N . SER B 1 116 ? 10.18 11.125 12.234 1 97.69 116 SER B N 1
ATOM 2560 C CA . SER B 1 116 ? 9.172 10.18 11.75 1 97.69 116 SER B CA 1
ATOM 2561 C C . SER B 1 116 ? 8.234 9.742 12.867 1 97.69 116 SER B C 1
ATOM 2563 O O . SER B 1 116 ? 8.688 9.398 13.961 1 97.69 116 SER B O 1
ATOM 2565 N N . HIS B 1 117 ? 6.949 9.773 12.57 1 97.62 117 HIS B N 1
ATOM 2566 C CA . HIS B 1 117 ? 5.934 9.43 13.555 1 97.62 117 HIS B CA 1
ATOM 2567 C C . HIS B 1 117 ? 4.59 9.141 12.898 1 97.62 117 HIS B C 1
ATOM 2569 O O . HIS B 1 117 ? 4.457 9.258 11.672 1 97.62 117 HIS B O 1
ATOM 2575 N N . LEU B 1 118 ? 3.635 8.586 13.609 1 97.56 118 LEU B N 1
ATOM 2576 C CA . LEU B 1 118 ? 2.234 8.414 13.242 1 97.56 118 LEU B CA 1
ATOM 2577 C C . LEU B 1 118 ? 1.316 8.867 14.367 1 97.56 118 LEU B C 1
ATOM 2579 O O . LEU B 1 118 ? 1.784 9.406 15.375 1 97.56 118 LEU B O 1
ATOM 2583 N N . HIS B 1 119 ? 0.018 8.852 14.133 1 97.38 119 HIS B N 1
ATOM 2584 C CA . HIS B 1 119 ? -0.917 9.406 15.109 1 97.38 119 HIS B CA 1
ATOM 2585 C C . HIS B 1 119 ? -1.873 8.336 15.625 1 97.38 119 HIS B C 1
ATOM 2587 O O . HIS B 1 119 ? -2.939 8.117 15.039 1 97.38 119 HIS B O 1
ATOM 2593 N N . PRO B 1 120 ? -1.643 7.785 16.781 1 95.06 120 PRO B N 1
ATOM 2594 C CA . PRO B 1 120 ? -2.57 6.809 17.359 1 95.06 120 PRO B CA 1
ATOM 2595 C C . PRO B 1 120 ? -3.902 7.43 17.766 1 95.06 120 PRO B C 1
ATOM 2597 O O . PRO B 1 120 ? -3.998 8.648 17.922 1 95.06 120 PRO B O 1
ATOM 2600 N N . HIS B 1 121 ? -4.941 6.645 17.859 1 93.94 121 HIS B N 1
ATOM 2601 C CA . HIS B 1 121 ? -6.27 6.988 18.359 1 93.94 121 HIS B CA 1
ATOM 2602 C C . HIS B 1 121 ? -6.984 7.945 17.406 1 93.94 121 HIS B C 1
ATOM 2604 O O . HIS B 1 121 ? -7.871 8.688 17.812 1 93.94 121 HIS B O 1
ATOM 2610 N N . SER B 1 122 ? -6.504 8.047 16.234 1 97.38 122 SER B N 1
ATOM 2611 C CA . SER B 1 122 ? -7.133 8.867 15.211 1 97.38 122 SER B CA 1
ATOM 2612 C C . SER B 1 122 ? -7.262 8.102 13.891 1 97.38 122 SER B C 1
ATOM 2614 O O . SER B 1 122 ? -6.598 7.078 13.695 1 97.38 122 SER B O 1
ATOM 2616 N N . VAL B 1 123 ? -8.133 8.602 12.992 1 98.12 123 VAL B N 1
ATOM 2617 C CA . VAL B 1 123 ? -8.43 7.957 11.719 1 98.12 123 VAL B CA 1
ATOM 2618 C C . VAL B 1 123 ? -7.828 8.766 10.578 1 98.12 123 VAL B C 1
ATOM 2620 O O . VAL B 1 123 ? -7.215 8.203 9.664 1 98.12 123 VAL B O 1
ATOM 2623 N N . ILE B 1 124 ? -8.055 10.078 10.602 1 98.75 124 ILE B N 1
ATOM 2624 C CA . ILE B 1 124 ? -7.523 11 9.609 1 98.75 124 ILE B CA 1
ATOM 2625 C C . ILE B 1 124 ? -6.719 12.094 10.297 1 98.75 124 ILE B C 1
ATOM 2627 O O . ILE B 1 124 ? -7.16 12.656 11.305 1 98.75 124 ILE B O 1
ATOM 2631 N N . SER B 1 125 ? -5.551 12.297 9.828 1 98.81 125 SER B N 1
ATOM 2632 C CA . SER B 1 125 ? -4.707 13.406 10.266 1 98.81 125 SER B CA 1
ATOM 2633 C C . SER B 1 125 ? -4.414 14.367 9.117 1 98.81 125 SER B C 1
ATOM 2635 O O . SER B 1 125 ? -4.617 14.023 7.953 1 98.81 125 SER B O 1
ATOM 2637 N N . GLY B 1 126 ? -3.98 15.531 9.492 1 98.75 126 GLY B N 1
ATOM 2638 C CA . GLY B 1 126 ? -3.68 16.5 8.438 1 98.75 126 GLY B CA 1
ATOM 2639 C C . GLY B 1 126 ? -2.971 17.734 8.953 1 98.75 126 GLY B C 1
ATOM 2640 O O . GLY B 1 126 ? -2.689 17.844 10.148 1 98.75 126 GLY B O 1
ATOM 2641 N N . THR B 1 127 ? -2.6 18.5 8.031 1 98.75 127 THR B N 1
ATOM 2642 C CA . THR B 1 127 ? -1.904 19.75 8.305 1 98.75 127 THR B CA 1
ATOM 2643 C C . THR B 1 127 ? -2.322 20.828 7.305 1 98.75 127 THR B C 1
ATOM 2645 O O . THR B 1 127 ? -2.449 20.562 6.109 1 98.75 127 THR B O 1
ATOM 2648 N N . THR B 1 128 ? -2.594 21.984 7.781 1 98.56 128 THR B N 1
ATOM 2649 C CA . THR B 1 128 ? -2.699 23.172 6.926 1 98.56 128 THR B CA 1
ATOM 2650 C C . THR B 1 128 ? -1.521 24.109 7.156 1 98.56 128 THR B C 1
ATOM 2652 O O . THR B 1 128 ? -0.963 24.156 8.25 1 98.56 128 THR B O 1
ATOM 2655 N N . TYR B 1 129 ? -1.195 24.844 6.152 1 98.38 129 TYR B N 1
ATOM 2656 C CA . TYR B 1 129 ? 0.067 25.578 6.148 1 98.38 129 TYR B CA 1
ATOM 2657 C C . TYR B 1 129 ? -0.173 27.078 6.207 1 98.38 129 TYR B C 1
ATOM 2659 O O . TYR B 1 129 ? -0.912 27.625 5.383 1 98.38 129 TYR B O 1
ATOM 2667 N N . VAL B 1 130 ? 0.494 27.703 7.105 1 98.44 130 VAL B N 1
ATOM 2668 C CA . VAL B 1 130 ? 0.231 29.094 7.461 1 98.44 130 VAL B CA 1
ATOM 2669 C C . VAL B 1 130 ? 1.367 29.969 6.957 1 98.44 130 VAL B C 1
ATOM 2671 O O . VAL B 1 130 ? 1.126 31.062 6.41 1 98.44 130 VAL B O 1
ATOM 2674 N N . ALA B 1 131 ? 2.594 29.609 7.168 1 97.81 131 ALA B N 1
ATOM 2675 C CA . ALA B 1 131 ? 3.789 30.266 6.645 1 97.81 131 ALA B CA 1
ATOM 2676 C C . ALA B 1 131 ? 4.777 29.25 6.094 1 97.81 131 ALA B C 1
ATOM 2678 O O . ALA B 1 131 ? 5.188 28.328 6.805 1 97.81 131 ALA B O 1
ATOM 2679 N N . MET B 1 132 ? 5.117 29.438 4.871 1 96.75 132 MET B N 1
ATOM 2680 C CA . MET B 1 132 ? 6.027 28.531 4.18 1 96.75 132 MET B CA 1
ATOM 2681 C C . MET B 1 132 ? 7.105 29.312 3.428 1 96.75 132 MET B C 1
ATOM 2683 O O . MET B 1 132 ? 7.051 29.422 2.201 1 96.75 132 MET B O 1
ATOM 2687 N N . PRO B 1 133 ? 8.055 29.766 4.086 1 95.06 133 PRO B N 1
ATOM 2688 C CA . PRO B 1 133 ? 9.133 30.5 3.404 1 95.06 133 PRO B CA 1
ATOM 2689 C C . PRO B 1 133 ? 9.938 29.609 2.463 1 95.06 133 PRO B C 1
ATOM 2691 O O . PRO B 1 133 ? 9.844 28.375 2.535 1 95.06 133 PRO B O 1
ATOM 2694 N N . GLU B 1 134 ? 10.68 30.281 1.602 1 90.75 134 GLU B N 1
ATOM 2695 C CA . GLU B 1 134 ? 11.531 29.531 0.685 1 90.75 134 GLU B CA 1
ATOM 2696 C C . GLU B 1 134 ? 12.523 28.656 1.445 1 90.75 134 GLU B C 1
ATOM 2698 O O . GLU B 1 134 ? 13.164 29.109 2.395 1 90.75 134 GLU B O 1
ATOM 2703 N N . GLY B 1 135 ? 12.648 27.375 1.066 1 87.69 135 GLY B N 1
ATOM 2704 C CA . GLY B 1 135 ? 13.562 26.453 1.724 1 87.69 135 GLY B CA 1
ATOM 2705 C C . GLY B 1 135 ? 12.906 25.641 2.83 1 87.69 135 GLY B C 1
ATOM 2706 O O . GLY B 1 135 ? 13.508 24.719 3.373 1 87.69 135 GLY B O 1
ATOM 2707 N N . ALA B 1 136 ? 11.672 26.031 3.17 1 89.94 136 ALA B N 1
ATOM 2708 C CA . ALA B 1 136 ? 10.969 25.281 4.207 1 89.94 136 ALA B CA 1
ATOM 2709 C C . ALA B 1 136 ? 10.516 23.922 3.689 1 89.94 136 ALA B C 1
ATOM 2711 O O . ALA B 1 136 ? 10.125 23.797 2.529 1 89.94 136 ALA B O 1
ATOM 2712 N N . SER B 1 137 ? 10.703 22.953 4.543 1 86.12 137 SER B N 1
ATOM 2713 C CA . SER B 1 137 ? 10.188 21.625 4.242 1 86.12 137 SER B CA 1
ATOM 2714 C C . SER B 1 137 ? 8.789 21.422 4.809 1 86.12 137 SER B C 1
ATOM 2716 O O . SER B 1 137 ? 8.43 22.047 5.816 1 86.12 137 SER B O 1
ATOM 2718 N N . ALA B 1 138 ? 7.988 20.578 4.105 1 89.19 138 ALA B N 1
ATOM 2719 C CA . ALA B 1 138 ? 6.598 20.484 4.543 1 89.19 138 ALA B CA 1
ATOM 2720 C C . ALA B 1 138 ? 6.281 19.078 5.051 1 89.19 138 ALA B C 1
ATOM 2722 O O . ALA B 1 138 ? 5.922 18.891 6.219 1 89.19 138 ALA B O 1
ATOM 2723 N N . LEU B 1 139 ? 6.391 18.141 4.293 1 97.44 139 LEU B N 1
ATOM 2724 C CA . LEU B 1 139 ? 5.906 16.812 4.648 1 97.44 139 LEU B CA 1
ATOM 2725 C C . LEU B 1 139 ? 6.605 15.742 3.816 1 97.44 139 LEU B C 1
ATOM 2727 O O . LEU B 1 139 ? 6.766 15.898 2.604 1 97.44 139 LEU B O 1
ATOM 2731 N N . LYS B 1 140 ? 7.141 14.805 4.484 1 98.44 140 LYS B N 1
ATOM 2732 C CA . LYS B 1 140 ? 7.68 13.602 3.865 1 98.44 140 LYS B CA 1
ATOM 2733 C C . LYS B 1 140 ? 6.926 12.359 4.336 1 98.44 140 LYS B C 1
ATOM 2735 O O . LYS B 1 140 ? 6.879 12.07 5.535 1 98.44 140 LYS B O 1
ATOM 2740 N N . LEU B 1 141 ? 6.297 11.656 3.373 1 98.69 141 LEU B N 1
ATOM 2741 C CA . LEU B 1 141 ? 5.562 10.43 3.664 1 98.69 141 LEU B CA 1
ATOM 2742 C C . LEU B 1 141 ? 6.422 9.203 3.385 1 98.69 141 LEU B C 1
ATOM 2744 O O . LEU B 1 141 ? 7.242 9.211 2.463 1 98.69 141 LEU B O 1
ATOM 2748 N N . GLU B 1 142 ? 6.156 8.188 4.156 1 98.56 142 GLU B N 1
ATOM 2749 C CA . GLU B 1 142 ? 6.891 6.934 3.998 1 98.56 142 GLU B CA 1
ATOM 2750 C C . GLU B 1 142 ? 5.965 5.805 3.551 1 98.56 142 GLU B C 1
ATOM 2752 O O . GLU B 1 142 ? 4.852 5.668 4.062 1 98.56 142 GLU B O 1
ATOM 2757 N N . ASP B 1 143 ? 6.461 5.016 2.623 1 98.5 143 ASP B N 1
ATOM 2758 C CA . ASP B 1 143 ? 5.734 3.836 2.16 1 98.5 143 ASP B CA 1
ATOM 2759 C C . ASP B 1 143 ? 5.371 2.92 3.326 1 98.5 143 ASP B C 1
ATOM 2761 O O . ASP B 1 143 ? 6.254 2.418 4.027 1 98.5 143 ASP B O 1
ATOM 2765 N N . PRO B 1 144 ? 4.051 2.672 3.49 1 98.19 144 PRO B N 1
ATOM 2766 C CA . PRO B 1 144 ? 3.65 1.842 4.629 1 98.19 144 PRO B CA 1
ATOM 2767 C C . PRO B 1 144 ? 4.016 0.37 4.445 1 98.19 144 PRO B C 1
ATOM 2769 O O . PRO B 1 144 ? 3.863 -0.427 5.375 1 98.19 144 PRO B O 1
ATOM 2772 N N . ARG B 1 145 ? 4.562 -0.028 3.357 1 97.44 145 ARG B N 1
ATOM 2773 C CA . ARG B 1 145 ? 4.918 -1.414 3.07 1 97.44 145 ARG B CA 1
ATOM 2774 C C . ARG B 1 145 ? 6.406 -1.656 3.303 1 97.44 145 ARG B C 1
ATOM 2776 O O . ARG B 1 145 ? 6.918 -2.74 3.012 1 97.44 145 ARG B O 1
ATOM 2783 N N . SER B 1 146 ? 7.156 -0.683 3.777 1 94.81 146 SER B N 1
ATOM 2784 C CA . SER B 1 146 ? 8.617 -0.684 3.809 1 94.81 146 SER B CA 1
ATOM 2785 C C . SER B 1 146 ? 9.148 -1.913 4.535 1 94.81 146 SER B C 1
ATOM 2787 O O . SER B 1 146 ? 10.148 -2.502 4.117 1 94.81 146 SER B O 1
ATOM 2789 N N . GLY B 1 147 ? 8.492 -2.324 5.609 1 92.19 147 GLY B N 1
ATOM 2790 C CA . GLY B 1 147 ? 8.969 -3.484 6.348 1 92.19 147 GLY B CA 1
ATOM 2791 C C . GLY B 1 147 ? 8.977 -4.754 5.52 1 92.19 147 GLY B C 1
ATOM 2792 O O . GLY B 1 147 ? 9.781 -5.656 5.762 1 92.19 147 GLY B O 1
ATOM 2793 N N . ARG B 1 148 ? 8.141 -4.852 4.516 1 93.44 148 ARG B N 1
ATOM 2794 C CA . ARG B 1 148 ? 8.008 -6.035 3.67 1 93.44 148 ARG B CA 1
ATOM 2795 C C . ARG B 1 148 ? 9.078 -6.059 2.586 1 93.44 148 ARG B C 1
ATOM 2797 O O . ARG B 1 148 ? 9.273 -7.078 1.92 1 93.44 148 ARG B O 1
ATOM 2804 N N . MET B 1 149 ? 9.812 -4.957 2.432 1 93.38 149 MET B N 1
ATOM 2805 C CA . MET B 1 149 ? 10.641 -4.789 1.242 1 93.38 149 MET B CA 1
ATOM 2806 C C . MET B 1 149 ? 12.125 -4.961 1.581 1 93.38 149 MET B C 1
ATOM 2808 O O . MET B 1 149 ? 12.992 -4.551 0.81 1 93.38 149 MET B O 1
ATOM 2812 N N . MET B 1 150 ? 12.422 -5.629 2.742 1 91.5 150 MET B N 1
ATOM 2813 C CA . MET B 1 150 ? 13.797 -5.703 3.215 1 91.5 150 MET B CA 1
ATOM 2814 C C . MET B 1 150 ? 14.672 -6.484 2.236 1 91.5 150 MET B C 1
ATOM 2816 O O . MET B 1 150 ? 15.852 -6.184 2.068 1 91.5 150 MET B O 1
ATOM 2820 N N . ALA B 1 151 ? 14.109 -7.445 1.581 1 90.12 151 ALA B N 1
ATOM 2821 C CA . ALA B 1 151 ? 14.898 -8.281 0.681 1 90.12 151 ALA B CA 1
ATOM 2822 C C . ALA B 1 151 ? 14.562 -7.988 -0.778 1 90.12 151 ALA B C 1
ATOM 2824 O O . ALA B 1 151 ? 15 -8.711 -1.68 1 90.12 151 ALA B O 1
ATOM 2825 N N . ALA B 1 152 ? 13.82 -6.98 -1.026 1 95.25 152 ALA B N 1
ATOM 2826 C CA . ALA B 1 152 ? 13.438 -6.594 -2.383 1 95.25 152 ALA B CA 1
ATOM 2827 C C . ALA B 1 152 ? 14.43 -5.598 -2.971 1 95.25 152 ALA B C 1
ATOM 2829 O O . ALA B 1 152 ? 15.031 -4.809 -2.24 1 95.25 152 ALA B O 1
ATOM 2830 N N . PRO B 1 153 ? 14.617 -5.637 -4.34 1 97.31 153 PRO B N 1
ATOM 2831 C CA . PRO B 1 153 ? 15.359 -4.535 -4.957 1 97.31 153 PRO B CA 1
ATOM 2832 C C . PRO B 1 153 ? 14.719 -3.174 -4.699 1 97.31 153 PRO B C 1
ATOM 2834 O O . PRO B 1 153 ? 13.492 -3.076 -4.609 1 97.31 153 PRO B O 1
ATOM 2837 N N . THR B 1 154 ? 15.539 -2.145 -4.613 1 96.75 154 THR B N 1
ATOM 2838 C CA . THR B 1 154 ? 15.008 -0.792 -4.508 1 96.75 154 THR B CA 1
ATOM 2839 C C . THR B 1 154 ? 14.398 -0.344 -5.836 1 96.75 154 THR B C 1
ATOM 2841 O O . THR B 1 154 ? 14.609 -0.983 -6.867 1 96.75 154 THR B O 1
ATOM 2844 N N . ARG B 1 155 ? 13.586 0.664 -5.801 1 98.06 155 ARG B N 1
ATOM 2845 C CA . ARG B 1 155 ? 13.109 1.294 -7.027 1 98.06 155 ARG B CA 1
ATOM 2846 C C . ARG B 1 155 ? 14.195 2.16 -7.656 1 98.06 155 ARG B C 1
ATOM 2848 O O . ARG B 1 155 ? 15.102 2.633 -6.965 1 98.06 155 ARG B O 1
ATOM 2855 N N . THR B 1 156 ? 14.094 2.375 -8.992 1 97.88 156 THR B N 1
ATOM 2856 C CA . THR B 1 156 ? 15.016 3.279 -9.672 1 97.88 156 THR B CA 1
ATOM 2857 C C . THR B 1 156 ? 14.852 4.707 -9.156 1 97.88 156 THR B C 1
ATOM 2859 O O . THR B 1 156 ? 13.805 5.055 -8.609 1 97.88 156 THR B O 1
ATOM 2862 N N . LYS B 1 157 ? 15.797 5.574 -9.375 1 95.75 157 LYS B N 1
ATOM 2863 C CA . LYS B 1 157 ? 15.781 6.953 -8.891 1 95.75 157 LYS B CA 1
ATOM 2864 C C . LYS B 1 157 ? 14.656 7.75 -9.555 1 95.75 157 LYS B C 1
ATOM 2866 O O . LYS B 1 157 ? 14.148 8.711 -8.969 1 95.75 157 LYS B O 1
ATOM 2871 N N . THR B 1 158 ? 14.266 7.328 -10.742 1 97.12 158 THR B N 1
ATOM 2872 C CA . THR B 1 158 ? 13.273 8.078 -11.508 1 97.12 158 THR B CA 1
ATOM 2873 C C . THR B 1 158 ? 11.945 7.336 -11.547 1 97.12 158 THR B C 1
ATOM 2875 O O . THR B 1 158 ? 11.141 7.535 -12.453 1 97.12 158 THR B O 1
ATOM 2878 N N . ALA B 1 159 ? 11.836 6.457 -10.578 1 98.38 159 ALA B N 1
ATOM 2879 C CA . ALA B 1 159 ? 10.609 5.668 -10.555 1 98.38 159 ALA B CA 1
ATOM 2880 C C . ALA B 1 159 ? 9.375 6.57 -10.516 1 98.38 159 ALA B C 1
ATOM 2882 O O . ALA B 1 159 ? 9.422 7.668 -9.953 1 98.38 159 ALA B O 1
ATOM 2883 N N . ARG B 1 160 ? 8.289 6.062 -11.133 1 98.31 160 ARG B N 1
ATOM 2884 C CA . ARG B 1 160 ? 7.016 6.766 -11.047 1 98.31 160 ARG B CA 1
ATOM 2885 C C . ARG B 1 160 ? 6.668 7.082 -9.594 1 98.31 160 ARG B C 1
ATOM 2887 O O . ARG B 1 160 ? 6.949 6.281 -8.695 1 98.31 160 ARG B O 1
ATOM 2894 N N . ARG B 1 161 ? 5.98 8.203 -9.328 1 98.12 161 ARG B N 1
ATOM 2895 C CA . ARG B 1 161 ? 5.695 8.766 -8.008 1 98.12 161 ARG B CA 1
ATOM 2896 C C . ARG B 1 161 ? 4.973 7.754 -7.129 1 98.12 161 ARG B C 1
ATOM 2898 O O . ARG B 1 161 ? 5.312 7.59 -5.953 1 98.12 161 ARG B O 1
ATOM 2905 N N . GLU B 1 162 ? 4.035 7 -7.695 1 98.44 162 GLU B N 1
ATOM 2906 C CA . GLU B 1 162 ? 3.213 6.078 -6.918 1 98.44 162 GLU B CA 1
ATOM 2907 C C . GLU B 1 162 ? 4.016 4.859 -6.477 1 98.44 162 GLU B C 1
ATOM 2909 O O . GLU B 1 162 ? 3.564 4.082 -5.629 1 98.44 162 GLU B O 1
ATOM 2914 N N . LEU B 1 163 ? 5.281 4.691 -7.008 1 98.5 163 LEU B N 1
ATOM 2915 C CA . LEU B 1 163 ? 6.113 3.547 -6.66 1 98.5 163 LEU B CA 1
ATOM 2916 C C . LEU B 1 163 ? 7.262 3.967 -5.746 1 98.5 163 LEU B C 1
ATOM 2918 O O . LEU B 1 163 ? 8 3.119 -5.242 1 98.5 163 LEU B O 1
ATOM 2922 N N . GLN B 1 164 ? 7.438 5.266 -5.543 1 98.25 164 GLN B N 1
ATOM 2923 C CA . GLN B 1 164 ? 8.539 5.754 -4.719 1 98.25 164 GLN B CA 1
ATOM 2924 C C . GLN B 1 164 ? 8.312 5.43 -3.244 1 98.25 164 GLN B C 1
ATOM 2926 O O . GLN B 1 164 ? 7.184 5.531 -2.75 1 98.25 164 GLN B O 1
ATOM 2931 N N . PRO B 1 165 ? 9.414 5.051 -2.555 1 97.62 165 PRO B N 1
ATOM 2932 C CA . PRO B 1 165 ? 9.258 4.68 -1.145 1 97.62 165 PRO B CA 1
ATOM 2933 C C . PRO B 1 165 ? 9.031 5.887 -0.239 1 97.62 165 PRO B C 1
ATOM 2935 O O . PRO B 1 165 ? 8.609 5.734 0.908 1 97.62 165 PRO B O 1
ATOM 2938 N N . PHE B 1 166 ? 9.383 7.07 -0.682 1 98.12 166 PHE B N 1
ATOM 2939 C CA . PHE B 1 166 ? 9.172 8.32 0.033 1 98.12 166 PHE B CA 1
ATOM 2940 C C . PHE B 1 166 ? 8.547 9.367 -0.884 1 98.12 166 PHE B C 1
ATOM 2942 O O . PHE B 1 166 ? 8.922 9.477 -2.053 1 98.12 166 PHE B O 1
ATOM 2949 N N . ILE B 1 167 ? 7.625 10.086 -0.366 1 98.25 167 ILE B N 1
ATOM 2950 C CA . ILE B 1 167 ? 6.969 11.148 -1.11 1 98.25 167 ILE B CA 1
ATOM 2951 C C . ILE B 1 167 ? 7.176 12.484 -0.391 1 98.25 167 ILE B C 1
ATOM 2953 O O . ILE B 1 167 ? 6.82 12.625 0.782 1 98.25 167 ILE B O 1
ATOM 2957 N N . TYR B 1 168 ? 7.758 13.445 -1.046 1 97.31 168 TYR B N 1
ATOM 2958 C CA . TYR B 1 168 ? 7.957 14.797 -0.527 1 97.31 168 TYR B CA 1
ATOM 2959 C C . TYR B 1 168 ? 6.879 15.742 -1.045 1 97.31 168 TYR B C 1
ATOM 2961 O O . TYR B 1 168 ? 6.664 15.844 -2.256 1 97.31 168 TYR B O 1
ATOM 2969 N N . MET B 1 169 ? 6.27 16.375 -0.135 1 97 169 MET B N 1
ATOM 2970 C CA . MET B 1 169 ? 5.238 17.344 -0.514 1 97 169 MET B CA 1
ATOM 2971 C C . MET B 1 169 ? 5.738 18.766 -0.34 1 97 169 MET B C 1
ATOM 2973 O O . MET B 1 169 ? 6.465 19.062 0.609 1 97 169 MET B O 1
ATOM 2977 N N . LYS B 1 170 ? 5.273 19.609 -1.263 1 93.69 170 LYS B N 1
ATOM 2978 C CA . LYS B 1 170 ? 5.562 21.031 -1.205 1 93.69 170 LYS B CA 1
ATOM 2979 C C . LYS B 1 170 ? 4.281 21.859 -1.279 1 93.69 170 LYS B C 1
ATOM 2981 O O . LYS B 1 170 ? 4 22.5 -2.299 1 93.69 170 LYS B O 1
ATOM 2986 N N . PRO B 1 171 ? 3.576 21.891 -0.2 1 96.06 171 PRO B N 1
ATOM 2987 C CA . PRO B 1 171 ? 2.332 22.672 -0.2 1 96.06 171 PRO B CA 1
ATOM 2988 C C . PRO B 1 171 ? 2.574 24.172 -0.176 1 96.06 171 PRO B C 1
ATOM 2990 O O . PRO B 1 171 ? 3.662 24.625 0.191 1 96.06 171 PRO B O 1
ATOM 2993 N N . ASP B 1 172 ? 1.538 24.906 -0.618 1 95.25 172 ASP B N 1
ATOM 2994 C CA . ASP B 1 172 ? 1.516 26.359 -0.5 1 95.25 172 ASP B CA 1
ATOM 2995 C C . ASP B 1 172 ? 0.771 26.797 0.759 1 95.25 172 ASP B C 1
ATOM 2997 O O . ASP B 1 172 ? 0.006 26.031 1.335 1 95.25 172 ASP B O 1
ATOM 3001 N N . VAL B 1 173 ? 1.112 28.047 1.154 1 96.56 173 VAL B N 1
ATOM 3002 C CA . VAL B 1 173 ? 0.306 28.656 2.213 1 96.56 173 VAL B CA 1
ATOM 3003 C C . VAL B 1 173 ? -1.175 28.562 1.848 1 96.56 173 VAL B C 1
ATOM 3005 O O . VAL B 1 173 ? -1.562 28.875 0.72 1 96.56 173 VAL B O 1
ATOM 3008 N N . GLY B 1 174 ? -1.979 28.016 2.764 1 96.06 174 GLY B N 1
ATOM 3009 C CA . GLY B 1 174 ? -3.408 27.891 2.523 1 96.06 174 GLY B CA 1
ATOM 3010 C C . GLY B 1 174 ? -3.807 26.5 2.051 1 96.06 174 GLY B C 1
ATOM 3011 O O . GLY B 1 174 ? -4.996 26.203 1.924 1 96.06 174 GLY B O 1
ATOM 3012 N N . ASP B 1 175 ? -2.82 25.656 1.799 1 97.25 175 ASP B N 1
ATOM 3013 C CA . ASP B 1 175 ? -3.133 24.281 1.449 1 97.25 175 ASP B CA 1
ATOM 3014 C C . ASP B 1 175 ? -3.496 23.469 2.691 1 97.25 175 ASP B C 1
ATOM 3016 O O . ASP B 1 175 ? -3.084 23.812 3.803 1 97.25 175 ASP B O 1
ATOM 3020 N N . VAL B 1 176 ? -4.277 22.422 2.482 1 98.5 176 VAL B N 1
ATOM 3021 C CA . VAL B 1 176 ? -4.508 21.391 3.484 1 98.5 176 VAL B CA 1
ATOM 3022 C C . VAL B 1 176 ? -4.148 20.016 2.906 1 98.5 176 VAL B C 1
ATOM 3024 O O . VAL B 1 176 ? -4.477 19.719 1.755 1 98.5 176 VAL B O 1
ATOM 3027 N N . LEU B 1 177 ? -3.383 19.312 3.621 1 98.81 177 LEU B N 1
ATOM 3028 C CA . LEU B 1 177 ? -3.057 17.922 3.32 1 98.81 177 LEU B CA 1
ATOM 3029 C C . LEU B 1 177 ? -3.721 16.984 4.32 1 98.81 177 LEU B C 1
ATOM 3031 O O . LEU B 1 177 ? -3.713 17.234 5.523 1 98.81 177 LEU B O 1
ATOM 3035 N N . LEU B 1 178 ? -4.383 15.891 3.822 1 98.94 178 LEU B N 1
ATOM 3036 C CA . LEU B 1 178 ? -4.984 14.859 4.66 1 98.94 178 LEU B CA 1
ATOM 3037 C C . LEU B 1 178 ? -4.465 13.477 4.285 1 98.94 178 LEU B C 1
ATOM 3039 O O . LEU B 1 178 ? -4.25 13.188 3.105 1 98.94 178 LEU B O 1
ATOM 3043 N N . TRP B 1 179 ? -4.312 12.68 5.234 1 98.81 179 TRP B N 1
ATOM 3044 C CA . TRP B 1 179 ? -3.943 11.281 5.059 1 98.81 179 TRP B CA 1
ATOM 3045 C C . TRP B 1 179 ? -4.508 10.422 6.188 1 98.81 179 TRP B C 1
ATOM 3047 O O . TRP B 1 179 ? -5.012 10.953 7.184 1 98.81 179 TRP B O 1
ATOM 3057 N N . GLU B 1 180 ? -4.543 9.133 6 1 98.81 180 GLU B N 1
ATOM 3058 C CA . GLU B 1 180 ? -4.922 8.242 7.098 1 98.81 180 GLU B CA 1
ATOM 3059 C C . GLU B 1 180 ? -3.875 8.266 8.211 1 98.81 180 GLU B C 1
ATOM 3061 O O . GLU B 1 180 ? -2.674 8.195 7.941 1 98.81 180 GLU B O 1
ATOM 3066 N N . SER B 1 181 ? -4.273 8.195 9.438 1 98.62 181 SER B N 1
ATOM 3067 C CA . SER B 1 181 ? -3.457 8.555 10.594 1 98.62 181 SER B CA 1
ATOM 3068 C C . SER B 1 181 ? -2.342 7.539 10.82 1 98.62 181 SER B C 1
ATOM 3070 O O . SER B 1 181 ? -1.356 7.828 11.5 1 98.62 181 SER B O 1
ATOM 3072 N N . TRP B 1 182 ? -2.49 6.363 10.281 1 98.25 182 TRP B N 1
ATOM 3073 C CA . TRP B 1 182 ? -1.484 5.324 10.477 1 98.25 182 TRP B CA 1
ATOM 3074 C C . TRP B 1 182 ? -0.283 5.551 9.562 1 98.25 182 TRP B C 1
ATOM 3076 O O . TRP B 1 182 ? 0.762 4.918 9.734 1 98.25 182 TRP B O 1
ATOM 3086 N N . LEU B 1 183 ? -0.377 6.441 8.594 1 98.56 183 LEU B N 1
ATOM 3087 C CA . LEU B 1 183 ? 0.692 6.664 7.625 1 98.56 183 LEU B CA 1
ATOM 3088 C C . LEU B 1 183 ? 1.854 7.418 8.258 1 98.56 183 LEU B C 1
ATOM 3090 O O . LEU B 1 183 ? 1.699 8.57 8.672 1 98.56 183 LEU B O 1
ATOM 3094 N N . ARG B 1 184 ? 2.969 6.781 8.305 1 98.5 184 ARG B N 1
ATOM 3095 C CA . ARG B 1 184 ? 4.156 7.402 8.883 1 98.5 184 ARG B CA 1
ATOM 3096 C C . ARG B 1 184 ? 4.617 8.586 8.031 1 98.5 184 ARG B C 1
ATOM 3098 O O . ARG B 1 184 ? 4.605 8.516 6.805 1 98.5 184 ARG B O 1
ATOM 3105 N N . HIS B 1 185 ? 4.988 9.672 8.742 1 98.69 185 HIS B N 1
ATOM 3106 C CA . HIS B 1 185 ? 5.465 10.875 8.062 1 98.69 185 HIS B CA 1
ATOM 3107 C C . HIS B 1 185 ? 6.41 11.672 8.953 1 98.69 185 HIS B C 1
ATOM 3109 O O . HIS B 1 185 ? 6.543 11.383 10.141 1 98.69 185 HIS B O 1
ATOM 3115 N N . GLU B 1 186 ? 7.078 12.602 8.352 1 98.25 186 GLU B N 1
ATOM 3116 C CA . GLU B 1 186 ? 7.988 13.5 9.047 1 98.25 186 GLU B CA 1
ATOM 3117 C C . GLU B 1 186 ? 8 14.883 8.406 1 98.25 186 GLU B C 1
ATOM 3119 O O . GLU B 1 186 ? 7.434 15.078 7.328 1 98.25 186 GLU B O 1
ATOM 3124 N N . VAL B 1 187 ? 8.492 15.82 9.141 1 97.12 187 VAL B N 1
ATOM 3125 C CA . VAL B 1 187 ? 8.82 17.141 8.617 1 97.12 187 VAL B CA 1
ATOM 3126 C C . VAL B 1 187 ? 10.336 17.312 8.57 1 97.12 187 VAL B C 1
ATOM 3128 O O . VAL B 1 187 ? 10.977 17.516 9.609 1 97.12 187 VAL B O 1
ATOM 3131 N N . PRO B 1 188 ? 10.852 17.312 7.367 1 96.12 188 PRO B N 1
ATOM 3132 C CA . PRO B 1 188 ? 12.297 17.5 7.277 1 96.12 188 PRO B CA 1
ATOM 3133 C C . PRO B 1 188 ? 12.758 18.844 7.836 1 96.12 188 PRO B C 1
ATOM 3135 O O . PRO B 1 188 ? 11.938 19.75 8.039 1 96.12 188 PRO B O 1
ATOM 3138 N N . MET B 1 189 ? 13.984 18.938 7.973 1 94.75 189 MET B N 1
ATOM 3139 C CA . MET B 1 189 ? 14.594 20.109 8.578 1 94.75 189 MET B CA 1
ATOM 3140 C C . MET B 1 189 ? 14.234 21.375 7.781 1 94.75 189 MET B C 1
ATOM 3142 O O . MET B 1 189 ? 14.32 21.375 6.555 1 94.75 189 MET B O 1
ATOM 3146 N N . ASN B 1 190 ? 13.797 22.391 8.484 1 94.94 190 ASN B N 1
ATOM 3147 C CA . ASN B 1 190 ? 13.602 23.703 7.883 1 94.94 190 ASN B CA 1
ATOM 3148 C C . ASN B 1 190 ? 14.938 24.359 7.555 1 94.94 190 ASN B C 1
ATOM 3150 O O . ASN B 1 190 ? 15.688 24.734 8.461 1 94.94 190 ASN B O 1
ATOM 3154 N N . MET B 1 191 ? 15.156 24.594 6.348 1 94.44 191 MET B N 1
ATOM 3155 C CA . MET B 1 191 ? 16.438 25.172 5.938 1 94.44 191 MET B CA 1
ATOM 3156 C C . MET B 1 191 ? 16.328 26.688 5.773 1 94.44 191 MET B C 1
ATOM 3158 O O . MET B 1 191 ? 17.328 27.359 5.531 1 94.44 191 MET B O 1
ATOM 3162 N N . SER B 1 192 ? 15.164 27.172 5.871 1 94.88 192 SER B N 1
ATOM 3163 C CA . SER B 1 192 ? 14.953 28.609 5.766 1 94.88 192 SER B CA 1
ATOM 3164 C C . SER B 1 192 ? 15.359 29.312 7.051 1 94.88 192 SER B C 1
ATOM 3166 O O . SER B 1 192 ? 15.219 28.766 8.148 1 94.88 192 SER B O 1
ATOM 3168 N N . GLU B 1 193 ? 15.789 30.578 6.902 1 95.62 193 GLU B N 1
ATOM 3169 C CA . GLU B 1 193 ? 16.062 31.406 8.07 1 95.62 193 GLU B CA 1
ATOM 3170 C C . GLU B 1 193 ? 14.773 31.875 8.742 1 95.62 193 GLU B C 1
ATOM 3172 O O . GLU B 1 193 ? 14.781 32.281 9.898 1 95.62 193 GLU B O 1
ATOM 3177 N N . GLU B 1 194 ? 13.75 31.781 8 1 96.56 194 GLU B N 1
ATOM 3178 C CA . GLU B 1 194 ? 12.438 32.188 8.508 1 96.56 194 GLU B CA 1
ATOM 3179 C C . GLU B 1 194 ? 11.68 30.984 9.078 1 96.56 194 GLU B C 1
ATOM 3181 O O . GLU B 1 194 ? 12.008 29.844 8.781 1 96.56 194 GLU B O 1
ATOM 3186 N N . GLU B 1 195 ? 10.727 31.297 9.891 1 97 195 GLU B N 1
ATOM 3187 C CA . GLU B 1 195 ? 9.953 30.25 10.555 1 97 195 GLU B CA 1
ATOM 3188 C C . GLU B 1 195 ? 8.898 29.672 9.617 1 97 195 GLU B C 1
ATOM 3190 O O . GLU B 1 195 ? 8.258 30.406 8.859 1 97 195 GLU B O 1
ATOM 3195 N N . ARG B 1 196 ? 8.82 28.375 9.695 1 97.25 196 ARG B N 1
ATOM 3196 C CA . ARG B 1 196 ? 7.691 27.656 9.109 1 97.25 196 ARG B CA 1
ATOM 3197 C C . ARG B 1 196 ? 6.555 27.516 10.117 1 97.25 196 ARG B C 1
ATOM 3199 O O . ARG B 1 196 ? 6.766 27.078 11.242 1 97.25 196 ARG B O 1
ATOM 3206 N N . ILE B 1 197 ? 5.289 27.891 9.734 1 98.25 197 ILE B N 1
ATOM 3207 C CA . ILE B 1 197 ? 4.148 27.766 10.641 1 98.25 197 ILE B CA 1
ATOM 3208 C C . ILE B 1 197 ? 3.086 26.875 10.016 1 98.25 197 ILE B C 1
ATOM 3210 O O . ILE B 1 197 ? 2.736 27.031 8.844 1 98.25 197 ILE B O 1
ATOM 3214 N N . SER B 1 198 ? 2.662 25.906 10.758 1 98.5 198 SER B N 1
ATOM 3215 C CA . SER B 1 198 ? 1.583 25.031 10.328 1 98.5 198 SER B CA 1
ATOM 3216 C C . SER B 1 198 ? 0.618 24.734 11.477 1 98.5 198 SER B C 1
ATOM 3218 O O . SER B 1 198 ? 0.93 25 12.641 1 98.5 198 SER B O 1
ATOM 3220 N N . VAL B 1 199 ? -0.562 24.312 11.156 1 98.75 199 VAL B N 1
ATOM 3221 C CA . VAL B 1 199 ? -1.546 23.797 12.102 1 98.75 199 VAL B CA 1
ATOM 3222 C C . VAL B 1 199 ? -1.891 22.344 11.766 1 98.75 199 VAL B C 1
ATOM 3224 O O . VAL B 1 199 ? -2.33 22.062 10.648 1 98.75 199 VAL B O 1
ATOM 3227 N N . SER B 1 200 ? -1.659 21.469 12.719 1 98.69 200 SER B N 1
ATOM 3228 C CA . SER B 1 200 ? -1.95 20.062 12.539 1 98.69 200 SER B CA 1
ATOM 3229 C C . SER B 1 200 ? -3.178 19.641 13.336 1 98.69 200 SER B C 1
ATOM 3231 O O . SER B 1 200 ? -3.598 20.344 14.258 1 98.69 200 SER B O 1
ATOM 3233 N N . PHE B 1 201 ? -3.74 18.562 12.922 1 98.75 201 PHE B N 1
ATOM 3234 C CA . PHE B 1 201 ? -4.98 18.141 13.562 1 98.75 201 PHE B CA 1
ATOM 3235 C C . PHE B 1 201 ? -5.207 16.656 13.375 1 98.75 201 PHE B C 1
ATOM 3237 O O . PHE B 1 201 ? -4.641 16.047 12.461 1 98.75 201 PHE B O 1
ATOM 3244 N N . ASN B 1 202 ? -5.949 16.047 14.234 1 98.5 202 ASN B N 1
ATOM 3245 C CA . ASN B 1 202 ? -6.402 14.664 14.188 1 98.5 202 ASN B CA 1
ATOM 3246 C C . ASN B 1 202 ? -7.922 14.562 14.281 1 98.5 202 ASN B C 1
ATOM 3248 O O . ASN B 1 202 ? -8.547 15.297 15.047 1 98.5 202 ASN B O 1
ATOM 3252 N N . TYR B 1 203 ? -8.445 13.727 13.492 1 98.69 203 TYR B N 1
ATOM 3253 C CA . TYR B 1 203 ? -9.852 13.359 13.609 1 98.69 203 TYR B CA 1
ATOM 3254 C C . TYR B 1 203 ? -10 11.914 14.062 1 98.69 203 TYR B C 1
ATOM 3256 O O . TYR B 1 203 ? -9.336 11.016 13.539 1 98.69 203 TYR B O 1
ATOM 3264 N N . ARG B 1 204 ? -10.875 11.695 15.008 1 98.25 204 ARG B N 1
ATOM 3265 C CA . ARG B 1 204 ? -11.172 10.352 15.5 1 98.25 204 ARG B CA 1
ATOM 3266 C C . ARG B 1 204 ? -12.562 9.898 15.055 1 98.25 204 ARG B C 1
ATOM 3268 O O . ARG B 1 204 ? -13.391 10.719 14.656 1 98.25 204 ARG B O 1
ATOM 3275 N N . TRP B 1 205 ? -12.727 8.602 15.102 1 96.88 205 TRP B N 1
ATOM 3276 C CA . TRP B 1 205 ? -14 7.945 14.805 1 96.88 205 TRP B CA 1
ATOM 3277 C C . TRP B 1 205 ? -14.852 7.801 16.062 1 96.88 205 TRP B C 1
ATOM 3279 O O . TRP B 1 205 ? -14.398 7.238 17.062 1 96.88 205 TRP B O 1
ATOM 3289 N N . ASP B 1 206 ? -16.016 8.445 16.016 1 94.25 206 ASP B N 1
ATOM 3290 C CA . ASP B 1 206 ? -16.828 8.508 17.219 1 94.25 206 ASP B CA 1
ATOM 3291 C C . ASP B 1 206 ? -18.25 8.031 16.953 1 94.25 206 ASP B C 1
ATOM 3293 O O . ASP B 1 206 ? -18.891 8.461 15.992 1 94.25 206 ASP B O 1
#

Sequence (412 aa):
MSQIESLFVTRLYRARLSEHGPAIDPEEMEASCYSIAEDDEAGQEWCEENGYPGYTSYASLTDLPWRFPIFADLVTSLDAHVAAFAADLEFDLDGRKLVLEDLWINILPQGGMHSSHLHPHSVISGTTYVAMPEGASALKLEDPRSGRMMAAPTRTKTARRELQPFIYMKPDVGDVLLWESWLRHEVPMNMSEEERISVSFNYRWDMSQIESLFVTRLYRARLSEHGPAIDPEEMEASCYSIAEDDEAGQEWCEENGYPGYTSYASLTDLPWRFPIFADLVTSLDAHVAAFAADLEFDLDGRKLVLEDLWINILPQGGMHSSHLHPHSVISGTTYVAMPEGASALKLEDPRSGRMMAAPTRTKTARRELQPFIYMKPDVGDVLLWESWLRHEVPMNMSEEERISVSFNYRWD

pLDDT: mean 96.81, std 2.4, range [85.88, 98.94]

Foldseek 3Di:
DDDDDDPPAFDKDKDFLVVFDDDADLVVVVVVLVVCQVVQVVQVVVCVVVVAAATKCQPPDFCCVVVDVSVVRSQRSVQVSVVVVCVVVVDDLVPWGKDWRGKMKDKHAAFGKWDKDFDPQFFKKKKAWRDDDPQFFDKKWAAPCVVVCPPPDADDPPDDQRRHRMDGDDDDHRMMMMGTRRTIMMGDGRNDRHITMMMMTGIHRD/DDDDDDPPAFDKDKDFLVVFDDDADLVVVVVVLVVCQVVQPVQVVVCVVVVAAATKCQVPDFCCVVVDVSVVRSQRSVQVSVVVVCVVVVDDLPPWGKDWDGKMKDKHAAFGKWDKDFDPQFFKKKKAWRDDDPQFFDKKWAAPCVVVCPPPDADDPPDDQRRHRMDGDDDDHRMMMMGTRRTIMMGDGRNDRHITMMMMTGIHRD